Protein AF-A0A0F8Y1R6-F1 (afdb_monomer)

pLDDT: mean 78.96, std 17.6, range [28.81, 97.44]

Foldseek 3Di:
DDKDWDADPVGDIDTDPPDDDDDDDDDDPCVPVDPPPDDWQQPQKDAAAPVAADPPPRDRGDKIFGNVDRPQGQKIWDLDPPQFPADDDDSTGIHGRDPPPDPPPDPVFPWDDDPDAEEEFADPLLCSLCRNLVHHYDYAPHLPGDLVVLLVHPLAAGQHEYEFFPDPCSSVSSSVQNQVSCCVRYQNYFYYYDDPPQGGNNSVVVVPDHNVNVVVRSVPTDRDDPALEFQALQLLRLLVVCCVPPQDDPNAGQWAQEPNFIWGDDLQATDTDDVVVVLVVSVVSLPQGWYWDQDPVRDTDIGRRDDDPVSSVSNVVSCVVHHYDDDDDFDFQDPDDDPDRVQWAAESQAIFRNVCVVVVHTDGDHRDSRGHHHDYDDHDDDPPDDDPVVD

Mean predicted aligned error: 19.15 Å

Sequence (391 aa):
IIGLIRRFDNGKKCTITGSKRGLTYAINPDYGKENERYVPGRHNWVRCSAGLSCPICGRRKWCMVSAEDIDNPPAVLCGMEEGSVGPCGEGTFLHILTPEGIKTSRCETVLPQTDLPVLIVEGATDVAAAADLGFVAVGRPSAQSGLKILREMPLHGRAIAVIGENDAGIGEIGMESAYQTIGKLTTQIVRIMLPDGIKDLRAWVHSGLTKDLLLAQIDAAPTAPACDVFDDDVAHTVAKSWMEEELLESEFPIIRLYKGQWLRYADGCYQKEAIELLRGRLYQFLDGKQYQKVDTNGVITIAPYKPSRAKVSDIFDALNQWCPITKDPPLWLDDKKHPDPINLISFQNGVLNFNDYMNGKIVLTPSTPAFFNMNVIPYAFDETLESKKWE

Secondary structure (DSSP, 8-state):
----EEE-TTS-EEE-TT----------TTTT-S-----TT---EEE-BTTB--TTT--SSS-EEESS-SSS-SEEEES--TT-SEE-STT-EEEE-STTS---S---SSS---SSPEEEEESHHHHHHHHHTT--EEEESSTTS-HHHHHHSS-TT--EEEEE--STTHHHHHHHHHHHHHTTT-S-EEEEEPPTT--SHHHHHHTT--HHHHHHHHHHSPPPPS--EES-S-HHHHHHHHHHHHSEETTEESEEEETTEEEEEETTEEEE--HHHHHHHHHHHTTT-EEEEE-TTS-EEEEE----HHHHHHHHHHGGGTSEE-SPSSEESSSS----GGGEEEETTEEEEHHHHHTT---EEPP-TTEE-S--BSS---TT---TT--

Radius of gyration: 34.52 Å; Cα contacts (8 Å, |Δi|>4): 603; chains: 1; bounding box: 94×54×105 Å

Nearest PDB structures (foldseek):
  1dde-assembly1_A  TM=7.680E-01  e=1.039E-03  Escherichia coli
  3b39-assembly1_A  TM=7.439E-01  e=5.240E-03  Escherichia coli K-12
  1eqn-assembly2_B  TM=4.218E-01  e=3.983E-04  Escherichia coli
  1dd9-assembly1_A  TM=4.170E-01  e=5.706E-04  Escherichia coli
  3q98-assembly1_A  TM=2.447E-01  e=3.275E-01  Escherichia coli

Structure (mmCIF, N/CA/C/O backbone):
data_AF-A0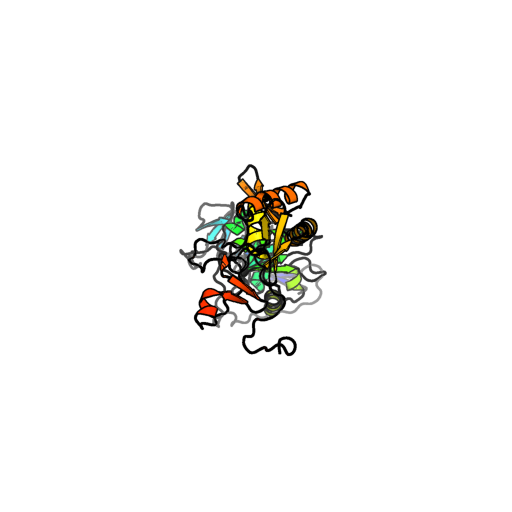A0F8Y1R6-F1
#
_entry.id   AF-A0A0F8Y1R6-F1
#
loop_
_atom_site.group_PDB
_atom_site.id
_atom_site.type_symbol
_atom_site.label_atom_id
_atom_site.label_alt_id
_atom_site.label_comp_id
_atom_site.label_asym_id
_atom_site.label_entity_id
_atom_site.label_seq_id
_atom_site.pdbx_PDB_ins_code
_atom_site.Cartn_x
_atom_site.Cartn_y
_atom_site.Cartn_z
_atom_site.occupancy
_atom_site.B_iso_or_equiv
_atom_site.auth_seq_id
_atom_site.auth_comp_id
_atom_site.auth_asym_id
_atom_site.auth_atom_id
_atom_site.pdbx_PDB_model_num
ATOM 1 N N . ILE A 1 1 ? -43.116 -18.481 26.758 1.00 36.16 1 ILE A N 1
ATOM 2 C CA . ILE A 1 1 ? -43.456 -18.453 28.203 1.00 36.16 1 ILE A CA 1
ATOM 3 C C . ILE A 1 1 ? -44.555 -17.413 28.405 1.00 36.16 1 ILE A C 1
ATOM 5 O O . ILE A 1 1 ? -44.312 -16.247 28.134 1.00 36.16 1 ILE A O 1
ATOM 9 N N . ILE A 1 2 ? -45.762 -17.819 28.812 1.00 28.81 2 ILE A N 1
ATOM 10 C CA . ILE A 1 2 ? -46.856 -16.914 29.209 1.00 28.81 2 ILE A CA 1
ATOM 11 C C . ILE A 1 2 ? -47.417 -17.444 30.542 1.00 28.81 2 ILE A C 1
ATOM 13 O O . ILE A 1 2 ? -47.854 -18.588 30.588 1.00 28.81 2 ILE A O 1
ATOM 17 N N . GLY A 1 3 ? -47.403 -16.618 31.603 1.00 37.97 3 GLY A N 1
ATOM 18 C CA . GLY A 1 3 ? -48.144 -16.833 32.863 1.00 37.97 3 GLY A CA 1
ATOM 19 C C . GLY A 1 3 ? -47.375 -17.469 34.036 1.00 37.97 3 GLY A C 1
ATOM 20 O O . GLY A 1 3 ? -47.500 -18.661 34.285 1.00 37.97 3 GLY A O 1
ATOM 21 N N . LEU A 1 4 ? -46.646 -16.659 34.817 1.00 39.50 4 LEU A N 1
ATOM 22 C CA . LEU A 1 4 ? -45.977 -17.067 36.066 1.00 39.50 4 LEU A CA 1
ATOM 23 C C . LEU A 1 4 ? -46.936 -16.948 37.269 1.00 39.50 4 LEU A C 1
ATOM 25 O O . LEU A 1 4 ? -47.511 -15.882 37.499 1.00 39.50 4 LEU A O 1
ATOM 29 N N . ILE A 1 5 ? -47.088 -18.017 38.059 1.00 46.16 5 ILE A N 1
ATOM 30 C CA . ILE A 1 5 ? -47.718 -17.973 39.390 1.00 46.16 5 ILE A CA 1
ATOM 31 C C . ILE A 1 5 ? -46.603 -18.075 40.426 1.00 46.16 5 ILE A C 1
ATOM 33 O O . ILE A 1 5 ? -45.910 -19.088 40.491 1.00 46.16 5 ILE A O 1
ATOM 37 N N . ARG A 1 6 ? -46.445 -17.041 41.254 1.00 47.62 6 ARG A N 1
ATOM 38 C CA . ARG A 1 6 ? -45.481 -17.037 42.362 1.00 47.62 6 ARG A CA 1
ATOM 39 C C . ARG A 1 6 ? -46.186 -17.489 43.635 1.00 47.62 6 ARG A C 1
ATOM 41 O O . ARG A 1 6 ? -47.247 -16.957 43.975 1.00 47.62 6 ARG A O 1
ATOM 48 N N . ARG A 1 7 ? -45.617 -18.469 44.335 1.00 48.47 7 ARG A N 1
ATOM 49 C CA . ARG A 1 7 ? -46.108 -18.932 45.639 1.00 48.47 7 ARG A CA 1
ATOM 50 C C . ARG A 1 7 ? -45.140 -18.465 46.720 1.00 48.47 7 ARG A C 1
ATOM 52 O O . ARG A 1 7 ? -43.938 -18.589 46.537 1.00 48.47 7 ARG A O 1
ATOM 59 N N . PHE A 1 8 ? -45.679 -17.892 47.787 1.00 59.94 8 PHE A N 1
ATOM 60 C CA . PHE A 1 8 ? -44.910 -17.404 48.929 1.00 59.94 8 PHE A CA 1
ATOM 61 C C . PHE A 1 8 ? -44.976 -18.404 50.083 1.00 59.94 8 PHE A C 1
ATOM 63 O O . PHE A 1 8 ? -45.919 -19.194 50.179 1.00 59.94 8 PHE A O 1
ATOM 70 N N . ASP A 1 9 ? -44.008 -18.311 50.986 1.00 45.47 9 ASP A N 1
ATOM 71 C CA . ASP A 1 9 ? -43.786 -19.239 52.105 1.00 45.47 9 ASP A CA 1
ATOM 72 C C . ASP A 1 9 ? -44.943 -19.238 53.120 1.00 45.47 9 ASP A C 1
ATOM 74 O O . ASP A 1 9 ? -45.166 -20.201 53.845 1.00 45.47 9 ASP A O 1
ATOM 78 N N . ASN A 1 10 ? -45.761 -18.182 53.109 1.00 56.53 10 ASN A N 1
ATOM 79 C CA . ASN A 1 10 ? -47.004 -18.065 53.878 1.00 56.53 10 ASN A CA 1
ATOM 80 C C . ASN A 1 10 ? -48.229 -18.712 53.195 1.00 56.53 10 ASN A C 1
ATOM 82 O O . ASN A 1 10 ? -49.366 -18.506 53.619 1.00 56.53 10 ASN A O 1
ATOM 86 N N . GLY A 1 11 ? -48.028 -19.430 52.089 1.00 45.91 11 GLY A N 1
ATOM 87 C CA . GLY A 1 11 ? -49.075 -20.111 51.330 1.00 45.91 11 GLY A CA 1
ATOM 88 C C . GLY A 1 11 ? -49.842 -19.234 50.333 1.00 45.91 11 GLY A C 1
ATOM 89 O O . GLY A 1 11 ? -50.603 -19.784 49.524 1.00 45.91 11 GLY A O 1
ATOM 90 N N . LYS A 1 12 ? -49.639 -17.905 50.315 1.00 43.47 12 LYS A N 1
ATOM 91 C CA . LYS A 1 12 ? -50.284 -17.017 49.333 1.00 43.47 12 LYS A CA 1
ATOM 92 C C . LYS A 1 12 ? -49.756 -17.274 47.922 1.00 43.47 12 LYS A C 1
ATOM 94 O O . LYS A 1 12 ? -48.570 -17.512 47.701 1.00 43.47 12 LYS A O 1
ATOM 99 N N . LYS A 1 13 ? -50.661 -17.186 46.947 1.00 51.97 13 LYS A N 1
ATOM 100 C CA . LYS A 1 13 ? -50.364 -17.268 45.512 1.00 51.97 13 LYS A CA 1
ATOM 101 C C . LYS A 1 13 ? -50.599 -15.900 44.884 1.00 51.97 13 LYS A C 1
ATOM 103 O O . LYS A 1 13 ? -51.631 -15.288 45.145 1.00 51.97 13 LYS A O 1
ATOM 108 N N . CYS A 1 14 ? -49.677 -15.449 44.044 1.00 45.75 14 CYS A N 1
ATOM 109 C CA . CYS A 1 14 ? -49.865 -14.275 43.205 1.00 45.75 14 CYS A CA 1
ATOM 110 C C . CYS A 1 14 ? -49.832 -14.695 41.737 1.00 45.75 14 CYS A C 1
ATOM 112 O O . CYS A 1 14 ? -48.951 -15.446 41.314 1.00 45.75 14 CYS A O 1
ATOM 114 N N . THR A 1 15 ? -50.820 -14.223 40.984 1.00 52.75 15 THR A N 1
ATOM 115 C CA . THR A 1 15 ? -50.980 -14.485 39.553 1.00 52.75 15 THR A CA 1
ATOM 116 C C . THR A 1 15 ? -50.916 -13.144 38.842 1.00 52.75 15 THR A C 1
ATOM 118 O O . THR A 1 15 ? -51.523 -12.185 39.314 1.00 52.75 15 THR A O 1
ATOM 121 N N . ILE A 1 16 ? -50.208 -13.062 37.716 1.00 49.34 16 ILE A N 1
ATOM 122 C CA . ILE A 1 16 ? -50.239 -11.857 36.878 1.00 49.34 16 ILE A CA 1
ATOM 123 C C . ILE A 1 16 ? -51.684 -11.625 36.406 1.00 49.34 16 ILE A C 1
ATOM 125 O O . ILE A 1 16 ? -52.335 -12.547 35.902 1.00 49.34 16 ILE A O 1
ATOM 129 N N . THR A 1 17 ? -52.190 -10.405 36.593 1.00 38.56 17 THR A N 1
ATOM 130 C CA . THR A 1 17 ? -53.557 -9.999 36.239 1.00 38.56 17 THR A CA 1
ATOM 131 C C . THR A 1 17 ? -53.858 -10.329 34.769 1.00 38.56 17 THR A C 1
ATOM 133 O O . THR A 1 17 ? -53.202 -9.799 33.878 1.00 38.56 17 THR A O 1
ATOM 136 N N . GLY A 1 18 ? -54.834 -11.217 34.516 1.00 47.16 18 GLY A N 1
ATOM 137 C CA . GLY A 1 18 ? -55.287 -11.616 33.167 1.00 47.16 18 GLY A CA 1
ATOM 138 C C . GLY A 1 18 ? -55.039 -13.080 32.750 1.00 47.16 18 GLY A C 1
ATOM 139 O O . GLY A 1 18 ? -55.521 -13.499 31.700 1.00 47.16 18 GLY A O 1
ATOM 140 N N . SER A 1 19 ? -54.337 -13.887 33.550 1.00 48.28 19 SER A N 1
ATOM 141 C CA . SER A 1 19 ? -54.020 -15.295 33.230 1.00 48.28 19 SER A CA 1
ATOM 142 C C . SER A 1 19 ? -55.186 -16.265 33.515 1.00 48.28 19 SER A C 1
ATOM 144 O O . SER A 1 19 ? -55.821 -16.156 34.564 1.00 48.28 19 SER A O 1
ATOM 146 N N . LYS A 1 20 ? -55.479 -17.222 32.608 1.00 42.03 20 LYS A N 1
ATOM 147 C CA . LYS A 1 20 ? -56.679 -18.090 32.697 1.00 42.03 20 LYS A CA 1
ATOM 148 C C . LYS A 1 20 ? -56.497 -19.593 32.983 1.00 42.03 20 LYS A C 1
ATOM 150 O O . LYS A 1 20 ? -57.498 -20.168 33.392 1.00 42.03 20 LYS A O 1
ATOM 155 N N . ARG A 1 21 ? -55.341 -20.267 32.843 1.00 39.12 21 ARG A N 1
ATOM 156 C CA . ARG A 1 21 ? -55.174 -21.712 33.204 1.00 39.12 21 ARG A CA 1
ATOM 157 C C . ARG A 1 21 ? -53.704 -22.061 33.505 1.00 39.12 21 ARG A C 1
ATOM 159 O O . ARG A 1 21 ? -52.829 -21.541 32.827 1.00 39.12 21 ARG A O 1
ATOM 166 N N . GLY A 1 22 ? -53.440 -22.904 34.515 1.00 37.66 22 GLY A N 1
ATOM 167 C CA . GLY A 1 22 ? -52.093 -23.200 35.040 1.00 37.66 22 GLY A CA 1
ATOM 168 C C . GLY A 1 22 ? -51.663 -24.672 34.952 1.00 37.66 22 GLY A C 1
ATOM 169 O O . GLY A 1 22 ? -52.509 -25.558 34.863 1.00 37.66 22 GLY A O 1
ATOM 170 N N . LEU A 1 23 ? -50.347 -24.909 35.026 1.00 34.03 23 LEU A N 1
ATOM 171 C CA . LEU A 1 23 ? -49.703 -26.218 35.213 1.00 34.03 23 LEU A CA 1
ATOM 172 C C . LEU A 1 23 ? -48.523 -26.091 36.197 1.00 34.03 23 LEU A C 1
ATOM 174 O O . LEU A 1 23 ? -47.860 -25.056 36.253 1.00 34.03 23 LEU A O 1
ATOM 178 N N . THR A 1 24 ? -48.306 -27.141 36.989 1.00 40.22 24 THR A N 1
ATOM 179 C CA . THR A 1 24 ? -47.314 -27.253 38.077 1.00 40.22 24 THR A CA 1
ATOM 180 C C . THR A 1 24 ? -46.024 -27.899 37.556 1.00 40.22 24 THR A C 1
ATOM 182 O O . THR A 1 24 ? -46.118 -28.867 36.808 1.00 40.22 24 THR A O 1
ATOM 185 N N . TYR A 1 25 ? -44.838 -27.440 37.978 1.00 34.69 25 TYR A N 1
ATOM 186 C CA . TYR A 1 25 ? -43.571 -28.160 37.754 1.00 34.69 25 TYR A CA 1
ATOM 187 C C . TYR A 1 25 ? -43.073 -28.804 39.055 1.00 34.69 25 TYR A C 1
ATOM 189 O O . TYR A 1 25 ? -43.132 -28.180 40.116 1.00 34.69 25 TYR A O 1
ATOM 197 N N . ALA A 1 26 ? -42.598 -30.048 38.960 1.00 35.44 26 ALA A N 1
ATOM 198 C CA . ALA A 1 26 ? -41.914 -30.771 40.026 1.00 35.44 26 ALA A CA 1
ATOM 199 C C . ALA A 1 26 ? -40.399 -30.664 39.809 1.00 35.44 26 ALA A C 1
ATOM 201 O O . ALA A 1 26 ? -39.917 -30.903 38.706 1.00 35.44 26 ALA A O 1
ATOM 202 N N . ILE A 1 27 ? -39.661 -30.295 40.856 1.00 39.28 27 ILE A N 1
ATOM 203 C CA . ILE A 1 27 ? -38.199 -30.174 40.820 1.00 39.28 27 ILE A CA 1
ATOM 204 C C . ILE A 1 27 ? -37.582 -31.551 40.543 1.00 39.28 27 ILE A C 1
ATOM 206 O O . ILE A 1 27 ? -37.920 -32.520 41.219 1.00 39.28 27 ILE A O 1
ATOM 210 N N . ASN A 1 28 ? -36.672 -31.614 39.567 1.00 40.28 28 ASN A N 1
ATOM 211 C CA . ASN A 1 28 ? -35.816 -32.773 39.330 1.00 40.28 28 ASN A CA 1
ATOM 212 C C . ASN A 1 28 ? -34.661 -32.751 40.357 1.00 40.28 28 ASN A C 1
ATOM 214 O O . ASN A 1 28 ? -33.828 -31.844 40.284 1.00 40.28 28 ASN A O 1
ATOM 218 N N . PRO A 1 29 ? -34.601 -33.698 41.311 1.00 43.62 29 PRO A N 1
ATOM 219 C CA . PRO A 1 29 ? -33.596 -33.712 42.377 1.00 43.62 29 PRO A CA 1
ATOM 220 C C . PRO A 1 29 ? -32.177 -34.070 41.901 1.00 43.62 29 PRO A C 1
ATOM 222 O O . PRO A 1 29 ? -31.249 -34.039 42.708 1.00 43.62 29 PRO A O 1
ATOM 225 N N . ASP A 1 30 ? -31.998 -34.389 40.617 1.00 46.72 30 ASP A N 1
ATOM 226 C CA . ASP A 1 30 ? -30.694 -34.712 40.029 1.00 46.72 30 ASP A CA 1
ATOM 227 C C . ASP A 1 30 ? -30.090 -33.557 39.208 1.00 46.72 30 ASP A C 1
ATOM 229 O O . ASP A 1 30 ? -29.016 -33.701 38.624 1.00 46.72 30 ASP A O 1
ATOM 233 N N . TYR A 1 31 ? -30.725 -32.376 39.211 1.00 41.56 31 TYR A N 1
ATOM 234 C CA . TYR A 1 31 ? -30.123 -31.158 38.665 1.00 41.56 31 TYR A CA 1
ATOM 235 C C . TYR A 1 31 ? -28.903 -30.757 39.516 1.00 41.56 31 TYR A C 1
ATOM 237 O O . TYR A 1 31 ? -29.052 -30.250 40.627 1.00 41.56 31 TYR A O 1
ATOM 245 N N . GLY A 1 32 ? -27.699 -31.037 39.004 1.00 49.31 32 GLY A N 1
ATOM 246 C CA . GLY A 1 32 ? -26.412 -30.757 39.658 1.00 49.31 32 GLY A CA 1
ATOM 247 C C . GLY A 1 32 ? -25.592 -31.983 40.085 1.00 49.31 32 GLY A C 1
ATOM 248 O O . GLY A 1 32 ? -24.557 -31.805 40.722 1.00 49.31 32 GLY A O 1
ATOM 249 N N . LYS A 1 33 ? -26.013 -33.218 39.763 1.00 45.84 33 LYS A N 1
ATOM 250 C CA . LYS A 1 33 ? -25.265 -34.437 40.145 1.00 45.84 33 LYS A CA 1
ATOM 251 C C . LYS A 1 33 ? -24.286 -34.983 39.110 1.00 45.84 33 LYS A C 1
ATOM 253 O O . LYS A 1 33 ? -23.552 -35.915 39.429 1.00 45.84 33 LYS A O 1
ATOM 258 N N . GLU A 1 34 ? -24.201 -34.398 37.924 1.00 41.94 34 GLU A N 1
ATOM 259 C CA . GLU A 1 34 ? -23.184 -34.776 36.944 1.00 41.94 34 GLU A CA 1
ATOM 260 C C . GLU A 1 34 ? -22.371 -33.553 36.525 1.00 41.94 34 GLU A C 1
ATOM 262 O O . GLU A 1 34 ? -22.871 -32.432 36.490 1.00 41.94 34 GLU A O 1
ATOM 267 N N . ASN A 1 35 ? -21.077 -33.789 36.316 1.00 45.06 35 ASN A N 1
ATOM 268 C CA . ASN A 1 35 ? -19.986 -32.823 36.209 1.00 45.06 35 ASN A CA 1
ATOM 269 C C . ASN A 1 35 ? -20.072 -31.882 34.989 1.00 45.06 35 ASN A C 1
ATOM 271 O O . ASN A 1 35 ? -19.135 -31.824 34.194 1.00 45.06 35 ASN A O 1
ATOM 275 N N . GLU A 1 36 ? -21.117 -31.074 34.859 1.00 41.78 36 GLU A N 1
ATOM 276 C CA . GLU A 1 36 ? -21.094 -29.915 33.962 1.00 41.78 36 GLU A CA 1
ATOM 277 C C . GLU A 1 36 ? -20.454 -28.730 34.691 1.00 41.78 36 GLU A C 1
ATOM 279 O O . GLU A 1 36 ? -21.092 -27.797 35.177 1.00 41.78 36 GLU A O 1
ATOM 284 N N . ARG A 1 37 ? -19.124 -28.815 34.802 1.00 42.75 37 ARG A N 1
ATOM 285 C CA . ARG A 1 37 ? -18.258 -27.675 35.101 1.00 42.75 37 ARG A CA 1
ATOM 286 C C . ARG A 1 37 ? -18.488 -26.619 34.021 1.00 42.75 37 ARG A C 1
ATOM 288 O O . ARG A 1 37 ? -18.353 -26.945 32.851 1.00 42.75 37 ARG A O 1
ATOM 295 N N . TYR A 1 38 ? -18.802 -25.395 34.446 1.00 39.62 38 TYR A N 1
ATOM 296 C CA . TYR A 1 38 ? -18.608 -24.128 33.729 1.00 39.62 38 TYR A CA 1
ATOM 297 C C . TYR A 1 38 ? -18.603 -24.210 32.188 1.00 39.62 38 TYR A C 1
ATOM 299 O O . TYR A 1 38 ? -17.609 -24.604 31.581 1.00 39.62 38 TYR A O 1
ATOM 307 N N . VAL A 1 39 ? -19.683 -23.745 31.553 1.00 38.22 39 VAL A N 1
ATOM 308 C CA . VAL A 1 39 ? -19.735 -23.513 30.101 1.00 38.22 39 VAL A CA 1
ATOM 309 C C . VAL A 1 39 ? -19.326 -22.056 29.829 1.00 38.22 39 VAL A C 1
ATOM 311 O O . VAL A 1 39 ? -20.072 -21.151 30.216 1.00 38.22 39 VAL A O 1
ATOM 314 N N . PRO A 1 40 ? -18.175 -21.786 29.183 1.00 33.84 40 PRO A N 1
ATOM 315 C CA . PRO A 1 40 ? -17.831 -20.438 28.736 1.00 33.84 40 PRO A CA 1
ATOM 316 C C . PRO A 1 40 ? -18.901 -19.924 27.760 1.00 33.84 40 PRO A C 1
ATOM 318 O O . PRO A 1 40 ? -19.273 -20.646 26.839 1.00 33.84 40 PRO A O 1
ATOM 321 N N . GLY A 1 41 ? -19.396 -18.697 27.949 1.00 40.28 41 GLY A N 1
ATOM 322 C CA . GLY A 1 41 ? -20.277 -18.027 26.977 1.00 40.28 41 GLY A CA 1
ATOM 323 C C . GLY A 1 41 ? -21.603 -17.494 27.519 1.00 40.28 41 GLY A C 1
ATOM 324 O O . GLY A 1 41 ? -22.118 -16.525 26.976 1.00 40.28 41 GLY A O 1
ATOM 325 N N . ARG A 1 42 ? -22.126 -18.003 28.643 1.00 43.16 42 ARG A N 1
ATOM 326 C CA . ARG A 1 42 ? -23.280 -17.361 29.300 1.00 43.16 42 ARG A CA 1
ATOM 327 C C . ARG A 1 42 ? -22.804 -16.176 30.134 1.00 43.16 42 ARG A C 1
ATOM 329 O O . ARG A 1 42 ? -22.098 -16.335 31.127 1.00 43.16 42 ARG A O 1
ATOM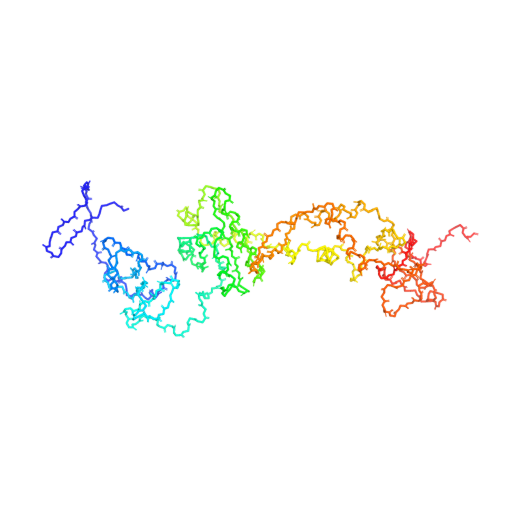 336 N N . HIS A 1 43 ? -23.164 -14.970 29.720 1.00 49.84 43 HIS A N 1
ATOM 337 C CA . HIS A 1 43 ? -22.860 -13.736 30.437 1.00 49.84 43 HIS A CA 1
ATOM 338 C C . HIS A 1 43 ? -23.680 -13.675 31.733 1.00 49.84 43 HIS A C 1
ATOM 340 O O . HIS A 1 43 ? -24.797 -13.164 31.782 1.00 49.84 43 HIS A O 1
ATOM 346 N N . ASN A 1 44 ? -23.101 -14.215 32.803 1.00 68.44 44 ASN A N 1
ATOM 347 C CA . ASN A 1 44 ? -23.713 -14.310 34.123 1.00 68.44 44 ASN A CA 1
ATOM 348 C C . ASN A 1 44 ? -23.690 -12.962 34.869 1.00 68.44 44 ASN A C 1
ATOM 350 O O . ASN A 1 44 ? -23.275 -12.925 36.017 1.00 68.44 44 ASN A O 1
ATOM 354 N N . TRP A 1 45 ? -24.110 -11.845 34.267 1.00 72.00 45 TRP A N 1
ATOM 355 C CA . TRP A 1 45 ? -24.195 -10.547 34.957 1.00 72.00 45 TRP A CA 1
ATOM 356 C C . TRP A 1 45 ? -25.561 -9.888 34.756 1.00 72.00 45 TRP A C 1
ATOM 358 O O . TRP A 1 45 ? -26.023 -9.701 33.634 1.00 72.00 45 TRP A O 1
ATOM 368 N N . VAL A 1 46 ? -26.201 -9.485 35.853 1.00 77.62 46 VAL A N 1
ATOM 369 C CA . VAL A 1 46 ? -27.499 -8.804 35.871 1.00 77.62 46 VAL A CA 1
ATOM 370 C C . VAL A 1 46 ? -27.322 -7.380 36.365 1.00 77.62 46 VAL A C 1
ATOM 372 O O . VAL A 1 46 ? -26.755 -7.123 37.428 1.00 77.62 46 VAL A O 1
ATOM 375 N N . ARG A 1 47 ? -27.847 -6.418 35.607 1.00 80.12 47 ARG A N 1
ATOM 376 C CA . ARG A 1 47 ? -27.839 -5.014 36.016 1.00 80.12 47 ARG A CA 1
ATOM 377 C C . ARG A 1 47 ? -28.789 -4.785 37.193 1.00 80.12 47 ARG A C 1
ATOM 379 O O . ARG A 1 47 ? -29.947 -5.199 37.168 1.00 80.12 47 ARG A O 1
ATOM 386 N N . CYS A 1 48 ? -28.319 -4.033 38.183 1.00 80.25 48 CYS A N 1
ATOM 387 C CA . CYS A 1 48 ? -29.149 -3.555 39.283 1.00 80.25 48 CYS A CA 1
ATOM 388 C C . CYS A 1 48 ? -30.325 -2.717 38.753 1.00 80.25 48 CYS A C 1
ATOM 390 O O . CYS A 1 48 ? -30.176 -1.901 37.837 1.00 80.25 48 CYS A O 1
ATOM 392 N N . SER A 1 49 ? -31.497 -2.905 39.349 1.00 79.12 49 SER A N 1
ATOM 393 C CA . SER A 1 49 ? -32.758 -2.288 38.934 1.00 79.12 49 SER A CA 1
ATOM 394 C C . SER A 1 49 ? -33.594 -1.874 40.148 1.00 79.12 49 SER A C 1
ATOM 396 O O . SER A 1 49 ? -33.189 -2.045 41.297 1.00 79.12 49 SER A O 1
ATOM 398 N N . ALA A 1 50 ? -34.801 -1.346 39.922 1.00 75.06 50 ALA A N 1
ATOM 399 C CA . ALA A 1 50 ? -35.709 -0.982 41.011 1.00 75.06 50 ALA A CA 1
ATOM 400 C C . ALA A 1 50 ? -36.040 -2.162 41.951 1.00 75.06 50 ALA A C 1
ATOM 402 O O . ALA A 1 50 ? -36.297 -1.924 43.130 1.00 75.06 50 ALA A O 1
ATOM 403 N N . GLY A 1 51 ? -36.005 -3.400 41.442 1.00 74.81 51 GLY A N 1
ATOM 404 C CA . GLY A 1 51 ? -36.221 -4.628 42.214 1.00 74.81 51 GLY A CA 1
ATOM 405 C C . GLY A 1 51 ? -34.944 -5.366 42.630 1.00 74.81 51 GLY A C 1
ATOM 406 O O . GLY A 1 51 ? -35.058 -6.402 43.270 1.00 74.81 51 GLY A O 1
ATOM 407 N N . LEU A 1 52 ? -33.757 -4.861 42.271 1.00 77.62 52 LEU A N 1
ATOM 408 C CA . LEU A 1 52 ? -32.464 -5.497 42.540 1.00 77.62 52 LEU A CA 1
ATOM 409 C C . LEU A 1 52 ? -31.414 -4.433 42.887 1.00 77.62 52 LEU A C 1
ATOM 411 O O . LEU A 1 52 ? -30.905 -3.743 42.002 1.00 77.62 52 LEU A O 1
ATOM 415 N N . SER A 1 53 ? -31.112 -4.271 44.175 1.00 88.38 53 SER A N 1
ATOM 416 C CA . SER A 1 53 ? -30.095 -3.330 44.661 1.00 88.38 53 SER A CA 1
ATOM 417 C C . SER A 1 53 ? -28.712 -3.967 44.730 1.00 88.38 53 SER A C 1
ATOM 419 O O . SER A 1 53 ? -28.582 -5.125 45.108 1.00 88.38 53 SER A O 1
ATOM 421 N N . CYS A 1 54 ? -27.678 -3.175 44.453 1.00 87.50 54 CYS A N 1
ATOM 422 C CA . CYS A 1 54 ? -26.293 -3.585 44.656 1.00 87.50 54 CYS A CA 1
ATOM 423 C C . CYS A 1 54 ? -26.032 -3.878 46.147 1.00 87.50 54 CYS A C 1
ATOM 425 O O . CYS A 1 54 ? -26.290 -2.993 46.966 1.00 87.50 54 CYS A O 1
ATOM 427 N N . PRO A 1 55 ? -25.486 -5.048 46.517 1.00 85.12 55 PRO A N 1
ATOM 428 C CA . PRO A 1 55 ? -25.215 -5.383 47.917 1.00 85.12 55 PRO A CA 1
ATOM 429 C C . PRO A 1 55 ? -24.008 -4.620 48.492 1.00 85.12 55 PRO A C 1
ATOM 431 O O . PRO A 1 55 ? -23.888 -4.514 49.704 1.00 85.12 55 PRO A O 1
ATOM 434 N N . ILE A 1 56 ? -23.148 -4.041 47.640 1.00 88.94 56 ILE A N 1
ATOM 435 C CA . ILE A 1 56 ? -21.996 -3.230 48.069 1.00 88.94 56 ILE A CA 1
ATOM 436 C C . ILE A 1 56 ? -22.411 -1.792 48.400 1.00 88.94 56 ILE A C 1
ATOM 438 O O . ILE A 1 56 ? -22.170 -1.304 49.496 1.00 88.94 56 ILE A O 1
ATOM 442 N N . CYS A 1 57 ? -23.035 -1.085 47.451 1.00 89.62 57 CYS A N 1
ATOM 443 C CA . CYS A 1 57 ? -23.313 0.352 47.594 1.00 89.62 57 CYS A CA 1
ATOM 444 C C . CYS A 1 57 ? -24.800 0.702 47.755 1.00 89.62 57 CYS A C 1
ATOM 446 O O . CYS A 1 57 ? -25.150 1.882 47.809 1.00 89.62 57 CYS A O 1
ATOM 448 N N . GLY A 1 58 ? -25.701 -0.286 47.734 1.00 86.44 58 GLY A N 1
ATOM 449 C CA . GLY A 1 58 ? -27.152 -0.095 47.852 1.00 86.44 58 GLY A CA 1
ATOM 450 C C . GLY A 1 58 ? -27.829 0.566 46.643 1.00 86.44 58 GLY A C 1
ATOM 451 O O . GLY A 1 58 ? -29.057 0.694 46.608 1.00 86.44 58 GLY A O 1
ATOM 452 N N . ARG A 1 59 ? -27.069 0.994 45.624 1.00 86.50 59 ARG A N 1
ATOM 453 C CA . ARG A 1 59 ? -27.621 1.672 44.443 1.00 86.50 59 ARG A CA 1
ATOM 454 C C . ARG A 1 59 ? -28.451 0.705 43.597 1.00 86.50 59 ARG A C 1
ATOM 456 O O . ARG A 1 59 ? -28.122 -0.465 43.431 1.00 86.50 59 ARG A O 1
ATOM 463 N N . ARG A 1 60 ? -29.533 1.231 43.021 1.00 83.00 60 ARG A N 1
ATOM 464 C CA . ARG A 1 60 ? -30.522 0.487 42.211 1.00 83.00 60 ARG A CA 1
ATOM 465 C C . ARG A 1 60 ? -30.361 0.694 40.704 1.00 83.00 60 ARG A C 1
ATOM 467 O O . ARG A 1 60 ? -31.284 0.449 39.933 1.00 83.00 60 ARG A O 1
ATOM 474 N N . LYS A 1 61 ? -29.226 1.256 40.295 1.00 74.19 61 LYS A N 1
ATOM 475 C CA . LYS A 1 61 ? -28.884 1.580 38.908 1.00 74.19 61 LYS A CA 1
ATOM 476 C C . LYS A 1 61 ? -27.375 1.443 38.732 1.00 74.19 61 LYS A C 1
ATOM 478 O O . LYS A 1 61 ? -26.635 1.582 39.704 1.00 74.19 61 LYS A O 1
ATOM 483 N N . TRP A 1 62 ? -26.953 1.246 37.484 1.00 81.44 62 TRP A N 1
ATOM 484 C CA . TRP A 1 62 ? -25.559 1.261 37.024 1.00 81.44 62 TRP A CA 1
ATOM 485 C C . TRP A 1 62 ? -24.701 0.042 37.428 1.00 81.44 62 TRP A C 1
ATOM 487 O O . TRP A 1 62 ? -24.055 -0.514 36.548 1.00 81.44 62 TRP A O 1
ATOM 497 N N . CYS A 1 63 ? -24.758 -0.438 38.676 1.00 89.12 63 CYS A N 1
ATOM 498 C CA . CYS A 1 63 ? -24.025 -1.637 39.124 1.00 89.12 63 CYS A CA 1
ATOM 499 C C . CYS A 1 63 ? -24.524 -2.938 38.470 1.00 89.12 63 CYS A C 1
ATOM 501 O O . CYS A 1 63 ? -25.668 -3.013 38.008 1.00 89.12 63 CYS A O 1
ATOM 503 N N . MET A 1 64 ? -23.689 -3.980 38.492 1.00 87.12 64 MET A N 1
ATOM 504 C CA . MET A 1 64 ? -24.027 -5.323 38.002 1.00 87.12 64 MET A CA 1
ATOM 505 C C . MET A 1 64 ? -23.669 -6.380 39.049 1.00 87.12 64 MET A C 1
ATOM 507 O O . MET A 1 64 ? -22.656 -6.252 39.730 1.00 87.12 64 MET A O 1
ATOM 511 N N . VAL A 1 65 ? -24.500 -7.407 39.184 1.00 83.50 65 VAL A N 1
ATOM 512 C CA . VAL A 1 65 ? -24.293 -8.545 40.092 1.00 83.50 65 VAL A CA 1
ATOM 513 C C . VAL A 1 65 ? -24.205 -9.831 39.286 1.00 83.50 65 VAL A C 1
ATOM 515 O O . VAL A 1 65 ? -24.795 -9.901 38.207 1.00 83.50 65 VAL A O 1
ATOM 518 N N . SER A 1 66 ? -23.481 -10.833 39.776 1.00 77.25 66 SER A N 1
ATOM 519 C CA . SER A 1 66 ? -23.453 -12.134 39.107 1.00 77.25 66 SER A CA 1
ATOM 520 C C . SER A 1 66 ? -24.864 -12.746 39.043 1.00 77.25 66 SER A C 1
ATOM 522 O O . SER A 1 66 ? -25.623 -12.689 40.007 1.00 77.25 66 SER A O 1
ATOM 524 N N . ALA A 1 67 ? -25.229 -13.296 37.886 1.00 68.31 67 ALA A N 1
ATOM 525 C CA . ALA A 1 67 ? -26.526 -13.907 37.597 1.00 68.31 67 ALA A CA 1
ATOM 526 C C . ALA A 1 67 ? -26.653 -15.333 38.148 1.00 68.31 67 ALA A C 1
ATOM 528 O O . ALA A 1 67 ? -27.743 -15.897 38.105 1.00 68.31 67 ALA A O 1
ATOM 529 N N . GLU A 1 68 ? -25.545 -15.914 38.617 1.00 62.84 68 GLU A N 1
ATOM 530 C CA . GLU A 1 68 ? -25.495 -17.273 39.170 1.00 62.84 68 GLU A CA 1
ATOM 531 C C . GLU A 1 68 ? -26.365 -17.400 40.423 1.00 62.84 68 GLU A C 1
ATOM 533 O O . GLU A 1 68 ? -27.079 -18.387 40.579 1.00 62.84 68 GLU A O 1
ATOM 538 N N . ASP A 1 69 ? -26.356 -16.366 41.266 1.00 64.75 69 ASP A N 1
ATOM 539 C CA . ASP A 1 69 ? -27.221 -16.230 42.432 1.00 64.75 69 ASP A CA 1
ATOM 540 C C . ASP A 1 69 ? -27.521 -14.741 42.651 1.00 64.75 69 ASP A C 1
ATOM 542 O O . ASP A 1 69 ? -26.691 -13.983 43.134 1.00 64.75 69 ASP A O 1
ATOM 546 N N . ILE A 1 70 ? -28.700 -14.278 42.244 1.00 64.06 70 ILE A N 1
ATOM 547 C CA . ILE A 1 70 ? -29.051 -12.851 42.325 1.00 64.06 70 ILE A CA 1
ATOM 548 C C . ILE A 1 70 ? -29.307 -12.413 43.776 1.00 64.06 70 ILE A C 1
ATOM 550 O O . ILE A 1 70 ? -29.114 -11.239 44.103 1.00 64.06 70 ILE A O 1
ATOM 554 N N . ASP A 1 71 ? -29.740 -13.340 44.633 1.00 64.00 71 ASP A N 1
ATOM 555 C CA . ASP A 1 71 ? -30.041 -13.062 46.035 1.00 64.00 71 ASP A CA 1
ATOM 556 C C . ASP A 1 71 ? -28.754 -13.042 46.880 1.00 64.00 71 ASP A C 1
ATOM 558 O O . ASP A 1 71 ? -28.668 -12.282 47.848 1.00 64.00 71 ASP A O 1
ATOM 562 N N . ASN A 1 72 ? -27.730 -13.808 46.481 1.00 67.06 72 ASN A N 1
ATOM 563 C CA . ASN A 1 72 ? -26.403 -13.807 47.095 1.00 67.06 72 ASN A CA 1
ATOM 564 C C . ASN A 1 72 ? -25.268 -13.869 46.046 1.00 67.06 72 ASN A C 1
ATOM 566 O O . ASN A 1 72 ? -24.597 -14.894 45.901 1.00 67.06 72 ASN A O 1
ATOM 570 N N . PRO A 1 73 ? -25.027 -12.775 45.301 1.00 75.50 73 PRO A N 1
ATOM 571 C CA . PRO A 1 73 ? -24.164 -12.818 44.129 1.00 75.50 73 PRO A CA 1
ATOM 572 C C . PRO A 1 73 ? -22.706 -13.078 44.495 1.00 75.50 73 PRO A C 1
ATOM 574 O O . PRO A 1 73 ? -22.136 -12.325 45.284 1.00 75.50 73 PRO A O 1
ATOM 577 N N . PRO A 1 74 ? -22.038 -14.068 43.875 1.00 72.25 74 PRO A N 1
ATOM 578 C CA . PRO A 1 74 ? -20.643 -14.373 44.182 1.00 72.25 74 PRO A CA 1
ATOM 579 C C . PRO A 1 74 ? -19.682 -13.239 43.814 1.00 72.25 74 PRO A C 1
ATOM 581 O O . PRO A 1 74 ? -18.580 -13.174 44.362 1.00 72.25 74 PRO A O 1
ATOM 584 N N . ALA A 1 75 ? -20.089 -12.338 42.916 1.00 83.88 75 ALA A N 1
ATOM 585 C CA . ALA A 1 75 ? -19.320 -11.167 42.531 1.00 83.88 75 ALA A CA 1
ATOM 586 C C . ALA A 1 75 ? -20.214 -9.983 42.123 1.00 83.88 75 ALA A C 1
ATOM 588 O O . ALA A 1 75 ? -21.360 -10.156 41.695 1.00 83.88 75 ALA A O 1
ATOM 589 N N . VAL A 1 76 ? -19.675 -8.768 42.250 1.00 87.62 76 VAL A N 1
ATOM 590 C CA . VAL A 1 76 ? -20.366 -7.498 41.984 1.00 87.62 76 VAL A CA 1
ATOM 591 C C . VAL A 1 76 ? -19.427 -6.517 41.284 1.00 87.62 76 VAL A C 1
ATOM 593 O O . VAL A 1 76 ? -18.309 -6.292 41.735 1.00 87.62 76 VAL A O 1
ATOM 596 N N . LEU A 1 77 ? -19.902 -5.876 40.218 1.00 87.50 77 LEU A N 1
ATOM 597 C CA . LEU A 1 77 ? -19.252 -4.726 39.588 1.00 87.50 77 LEU A CA 1
ATOM 598 C C . LEU A 1 77 ? -19.880 -3.441 40.145 1.00 87.50 77 LEU A C 1
ATOM 600 O O . LEU A 1 77 ? -21.061 -3.145 39.916 1.00 87.50 77 LEU A O 1
ATOM 604 N N . CYS A 1 78 ? -19.095 -2.696 40.923 1.00 89.81 78 CYS A N 1
ATOM 605 C CA . CYS A 1 78 ? -19.538 -1.547 41.709 1.00 89.81 78 CYS A CA 1
ATOM 606 C C . CYS A 1 78 ? -18.644 -0.326 41.466 1.00 89.81 78 CYS A C 1
ATOM 608 O O . CYS A 1 78 ? -17.475 -0.461 41.147 1.00 89.81 78 CYS A O 1
ATOM 610 N N . GLY A 1 79 ? -19.173 0.884 41.657 1.00 88.00 79 GLY A N 1
ATOM 611 C CA . GLY A 1 79 ? -18.389 2.124 41.534 1.00 88.00 79 GLY A CA 1
ATOM 612 C C . GLY A 1 79 ? -17.621 2.483 42.808 1.00 88.00 79 GLY A C 1
ATOM 613 O O . GLY A 1 79 ? -17.029 3.551 42.888 1.00 88.00 79 GLY A O 1
ATOM 614 N N . MET A 1 80 ? -17.704 1.632 43.833 1.00 89.12 80 MET A N 1
ATOM 615 C CA . MET A 1 80 ? -16.992 1.786 45.095 1.00 89.12 80 MET A CA 1
ATOM 616 C C . MET A 1 80 ? -15.670 1.027 45.008 1.00 89.12 80 MET A C 1
ATOM 618 O O . MET A 1 80 ? -15.674 -0.172 44.734 1.00 89.12 80 MET A O 1
ATOM 622 N N . GLU A 1 81 ? -14.567 1.729 45.240 1.00 88.50 81 GLU A N 1
ATOM 623 C CA . GLU A 1 81 ? -13.217 1.158 45.211 1.00 88.50 81 GLU A CA 1
ATOM 624 C C . GLU A 1 81 ? -12.884 0.379 46.489 1.00 88.50 81 GLU A C 1
ATOM 626 O O . GLU A 1 81 ? -12.262 -0.683 46.438 1.00 88.50 81 GLU A O 1
ATOM 631 N N . GLU A 1 82 ? -13.330 0.888 47.637 1.00 87.56 82 GLU A N 1
ATOM 632 C CA . GLU A 1 82 ? -13.058 0.301 48.946 1.00 87.56 82 GLU A CA 1
ATOM 633 C C . GLU A 1 82 ? -13.597 -1.134 49.041 1.00 87.56 82 GLU A C 1
ATOM 635 O O . GLU A 1 82 ? -14.774 -1.378 48.786 1.00 87.56 82 GLU A O 1
ATOM 640 N N . GLY A 1 83 ? -12.728 -2.087 49.394 1.00 80.88 83 GLY A N 1
ATOM 641 C CA . GLY A 1 83 ? -13.069 -3.512 49.495 1.00 80.88 83 GLY A CA 1
ATOM 642 C C . GLY A 1 83 ? -13.065 -4.282 48.168 1.00 80.88 83 GLY A C 1
ATOM 643 O O . GLY A 1 83 ? -13.314 -5.487 48.170 1.00 80.88 83 GLY A O 1
ATOM 644 N N . SER A 1 84 ? -12.757 -3.621 47.047 1.00 85.62 84 SER A N 1
ATOM 645 C CA . SER A 1 84 ? -12.664 -4.276 45.742 1.00 85.62 84 SER A CA 1
ATOM 646 C C . SER A 1 84 ? -11.400 -5.130 45.596 1.00 85.62 84 SER A C 1
ATOM 648 O O . SER A 1 84 ? -10.390 -4.918 46.266 1.00 85.62 84 SER A O 1
ATOM 650 N N . VAL A 1 85 ? -11.444 -6.100 44.682 1.00 78.56 85 VAL A N 1
ATOM 651 C CA . VAL A 1 85 ? -10.266 -6.878 44.267 1.00 78.56 85 VAL A CA 1
ATOM 652 C C . VAL A 1 85 ? -9.444 -6.170 43.185 1.00 78.56 85 VAL A C 1
ATOM 654 O O . VAL A 1 85 ? -8.338 -6.607 42.881 1.00 78.56 85 VAL A O 1
ATOM 657 N N . GLY A 1 86 ? -9.973 -5.092 42.603 1.00 77.12 86 GLY A N 1
ATOM 658 C CA . GLY A 1 86 ? -9.292 -4.281 41.600 1.00 77.12 86 GLY A CA 1
ATOM 659 C C . GLY A 1 86 ? -10.245 -3.584 40.622 1.00 77.12 86 GLY A C 1
ATOM 660 O O . GLY A 1 86 ? -11.449 -3.874 40.595 1.00 77.12 86 GLY A O 1
ATOM 661 N N . PRO A 1 87 ? -9.715 -2.657 39.806 1.00 78.81 87 PRO A N 1
ATOM 662 C CA . PRO A 1 87 ? -10.489 -1.961 38.788 1.00 78.81 87 PRO A CA 1
ATOM 663 C C . PRO A 1 87 ? -10.881 -2.901 37.638 1.00 78.81 87 PRO A C 1
ATOM 665 O O . PRO A 1 87 ? -10.125 -3.782 37.233 1.00 78.81 87 PRO A O 1
ATOM 668 N N . CYS A 1 88 ? -12.071 -2.683 37.087 1.00 71.62 88 CYS A N 1
ATOM 669 C CA . CYS A 1 88 ? -12.640 -3.402 35.949 1.00 71.62 88 CYS A CA 1
ATOM 670 C C . CYS A 1 88 ? -13.251 -2.384 34.970 1.00 71.62 88 CYS A C 1
ATOM 672 O O . CYS A 1 88 ? -14.464 -2.318 34.775 1.00 71.62 88 CYS A O 1
ATOM 674 N N . GLY A 1 89 ? -12.389 -1.536 34.406 1.00 69.44 89 GLY A N 1
ATOM 675 C CA . GLY A 1 89 ? -12.770 -0.401 33.563 1.00 69.44 89 GLY A CA 1
ATOM 676 C C . GLY A 1 89 ? -12.759 0.937 34.307 1.00 69.44 89 GLY A C 1
ATOM 677 O O . GLY A 1 89 ? -12.372 1.028 35.471 1.00 69.44 89 GLY A O 1
ATOM 678 N N . GLU A 1 90 ? -13.169 1.999 33.616 1.00 71.75 90 GLU A N 1
ATOM 679 C CA . GLU A 1 90 ? -13.126 3.360 34.153 1.00 71.75 90 GLU A CA 1
ATOM 680 C C . GLU A 1 90 ? -14.243 3.574 35.188 1.00 71.75 90 GLU A C 1
ATOM 682 O O . GLU A 1 90 ? -15.434 3.438 34.898 1.00 71.75 90 GLU A O 1
ATOM 687 N N . GLY A 1 91 ? -13.850 3.851 36.435 1.00 77.38 91 GLY A N 1
ATOM 688 C CA . GLY A 1 91 ? -14.775 4.095 37.545 1.00 77.38 91 GLY A CA 1
ATOM 689 C C . GLY A 1 91 ? -15.571 2.871 38.015 1.00 77.38 91 GLY A C 1
ATOM 690 O O . GLY A 1 91 ? -16.527 3.040 38.770 1.00 77.38 91 GLY A O 1
ATOM 691 N N . THR A 1 92 ? -15.204 1.659 37.584 1.00 83.19 92 THR A N 1
ATOM 692 C CA . THR A 1 92 ? -15.855 0.398 37.971 1.00 83.19 92 THR A CA 1
ATOM 693 C C . THR A 1 92 ? -14.841 -0.533 38.620 1.00 83.19 92 THR A C 1
ATOM 695 O O . THR A 1 92 ? -13.737 -0.704 38.116 1.00 83.19 92 THR A O 1
ATOM 698 N N . PHE A 1 93 ? -15.225 -1.170 39.718 1.00 87.75 93 PHE A N 1
ATOM 699 C CA . PHE A 1 93 ? -14.379 -2.033 40.529 1.00 87.75 93 PHE A CA 1
ATOM 700 C C . PHE A 1 93 ? -15.068 -3.378 40.761 1.00 87.75 93 PHE A C 1
ATOM 702 O O . PHE A 1 93 ? -16.280 -3.436 41.003 1.00 87.75 93 PHE A O 1
ATOM 709 N N . LEU A 1 94 ? -14.301 -4.463 40.668 1.00 86.69 94 LEU A N 1
ATOM 710 C CA . LEU A 1 94 ? -14.783 -5.821 40.895 1.00 86.69 94 LEU A CA 1
ATOM 711 C C . LEU A 1 94 ? -14.719 -6.155 42.384 1.00 86.69 94 LEU A C 1
ATOM 713 O O . LEU A 1 94 ? -13.691 -5.978 43.026 1.00 86.69 94 LEU A O 1
ATOM 717 N N . HIS A 1 95 ? -15.805 -6.690 42.922 1.00 86.19 95 HIS A N 1
ATOM 718 C CA . HIS A 1 95 ? -15.904 -7.218 44.278 1.00 86.19 95 HIS A CA 1
ATOM 719 C C . HIS A 1 95 ? -16.212 -8.706 44.186 1.00 86.19 95 HIS A C 1
ATOM 721 O O . HIS A 1 95 ? -17.149 -9.087 43.489 1.00 86.19 95 HIS A O 1
ATOM 727 N N . ILE A 1 96 ? -15.442 -9.542 44.879 1.00 81.81 96 ILE A N 1
ATOM 728 C CA . ILE A 1 96 ? -15.696 -10.984 44.978 1.00 81.81 96 ILE A CA 1
ATOM 729 C C . ILE A 1 96 ? -16.235 -11.244 46.385 1.00 81.81 96 ILE A C 1
ATOM 731 O O . ILE A 1 96 ? -15.527 -11.012 47.363 1.00 81.81 96 ILE A O 1
ATOM 735 N N . LEU A 1 97 ? -17.493 -11.679 46.483 1.00 76.75 97 LEU A N 1
ATOM 736 C CA . LEU A 1 97 ? -18.206 -11.876 47.752 1.00 76.75 97 LEU A CA 1
ATOM 737 C C . LEU A 1 97 ? -18.072 -13.300 48.299 1.00 76.75 97 LEU A C 1
ATOM 739 O O . LEU A 1 97 ? -18.258 -13.511 49.495 1.00 76.75 97 LEU A O 1
ATOM 743 N N . THR A 1 98 ? -17.722 -14.269 47.450 1.00 69.06 98 THR A N 1
ATOM 744 C CA . THR A 1 98 ? -17.502 -15.664 47.861 1.00 69.06 98 THR A CA 1
ATOM 745 C C . THR A 1 98 ? -16.005 -15.993 47.939 1.00 69.06 98 THR A C 1
ATOM 747 O O . THR A 1 98 ? -15.264 -15.695 46.998 1.00 69.06 98 THR A O 1
ATOM 750 N N . PRO A 1 99 ? -15.518 -16.601 49.039 1.00 55.88 99 PRO A N 1
ATOM 751 C CA . PRO A 1 99 ? -14.111 -16.984 49.196 1.00 55.88 99 PRO A CA 1
ATOM 752 C C . PRO A 1 99 ? -13.595 -17.944 48.114 1.00 55.88 99 PRO A C 1
ATOM 754 O O . PRO A 1 99 ? -12.404 -17.923 47.805 1.00 55.88 99 PRO A O 1
ATOM 757 N N . GLU A 1 100 ? -14.481 -18.764 47.543 1.00 52.16 100 GLU A N 1
ATOM 758 C CA . GLU A 1 100 ? -14.190 -19.774 46.519 1.00 52.16 100 GLU A CA 1
ATOM 759 C C . GLU A 1 100 ? -14.131 -19.199 45.093 1.00 52.16 100 GLU A C 1
ATOM 761 O O . GLU A 1 100 ? -13.739 -19.905 44.161 1.00 52.16 100 GLU A O 1
ATOM 766 N N . GLY A 1 101 ? -14.496 -17.925 44.902 1.00 48.81 101 GLY A N 1
ATOM 767 C CA . GLY A 1 101 ? -14.370 -17.244 43.617 1.00 48.81 101 GLY A CA 1
ATOM 768 C C . GLY A 1 101 ? -12.913 -17.245 43.154 1.00 48.81 101 GLY A C 1
ATOM 769 O O . GLY A 1 101 ? -12.022 -16.817 43.890 1.00 48.81 101 GLY A O 1
ATOM 770 N N . ILE A 1 102 ? -12.656 -17.751 41.943 1.00 43.41 102 ILE A N 1
ATOM 771 C CA . ILE A 1 102 ? -11.302 -17.944 41.411 1.00 43.41 102 ILE A CA 1
ATOM 772 C C . ILE A 1 102 ? -10.561 -16.598 41.378 1.00 43.41 102 ILE A C 1
ATOM 774 O O . ILE A 1 102 ? -10.733 -15.784 40.474 1.00 43.41 102 ILE A O 1
ATOM 778 N N . LYS A 1 103 ? -9.685 -16.380 42.362 1.00 43.56 103 LYS A N 1
ATOM 779 C CA . LYS A 1 103 ? -8.692 -15.304 42.363 1.00 43.56 103 LYS A CA 1
ATOM 780 C C . LYS A 1 103 ? -7.536 -15.732 41.471 1.00 43.56 103 LYS A C 1
ATOM 782 O O . LYS A 1 103 ? -6.516 -16.212 41.964 1.00 43.56 103 LYS A O 1
ATOM 787 N N . THR A 1 104 ? -7.664 -15.590 40.155 1.00 39.94 104 THR A N 1
ATOM 788 C CA . THR A 1 104 ? -6.470 -15.689 39.315 1.00 39.94 104 THR A CA 1
ATOM 789 C C . THR A 1 104 ? -5.618 -14.449 39.569 1.00 39.94 104 THR A C 1
ATOM 791 O O . THR A 1 104 ? -5.850 -13.388 39.000 1.00 39.94 104 THR A O 1
ATOM 794 N N . SER A 1 105 ? -4.583 -14.593 40.398 1.00 36.34 105 SER A N 1
ATOM 795 C CA . SER A 1 105 ? -3.487 -13.625 40.588 1.00 36.34 105 SER A CA 1
ATOM 796 C C . SER A 1 105 ? -2.640 -13.403 39.323 1.00 36.34 105 SER A C 1
ATOM 798 O O . SER A 1 105 ? -1.631 -12.703 39.352 1.00 36.34 105 SER A O 1
ATOM 800 N N . ARG A 1 106 ? -3.058 -14.012 38.210 1.00 35.69 106 ARG A N 1
ATOM 801 C CA . ARG A 1 106 ? -2.459 -13.980 36.883 1.00 35.69 106 ARG A CA 1
ATOM 802 C C . ARG A 1 106 ? -3.551 -13.783 35.830 1.00 35.69 106 ARG A C 1
ATOM 804 O O . ARG A 1 106 ? -3.777 -14.648 34.991 1.00 35.69 106 ARG A O 1
ATOM 811 N N . CYS A 1 107 ? -4.243 -12.647 35.857 1.00 38.06 107 CYS A N 1
ATOM 812 C CA . CYS A 1 107 ? -4.799 -12.108 34.613 1.00 38.06 107 CYS A CA 1
ATOM 813 C C . CYS A 1 107 ? -3.623 -11.552 33.799 1.00 38.06 107 CYS A C 1
ATOM 815 O O . CYS A 1 107 ? -3.426 -10.345 33.733 1.00 38.06 107 CYS A O 1
ATOM 817 N N . GLU A 1 108 ? -2.782 -12.432 33.247 1.00 41.03 108 GLU A N 1
ATOM 818 C CA . GLU A 1 108 ? -1.631 -12.010 32.435 1.00 41.03 108 GLU A CA 1
ATOM 819 C C . GLU A 1 108 ? -2.092 -11.336 31.124 1.00 41.03 108 GLU A C 1
ATOM 821 O O . GLU A 1 108 ? -1.322 -10.600 30.513 1.00 41.03 108 GLU A O 1
ATOM 826 N N . THR A 1 109 ? -3.369 -11.486 30.731 1.00 48.06 109 THR A N 1
ATOM 827 C CA . THR A 1 109 ? -3.989 -10.757 29.613 1.00 48.06 109 THR A CA 1
ATOM 828 C C . THR A 1 109 ? -5.468 -10.436 29.873 1.00 48.06 109 THR A C 1
ATOM 830 O O . THR A 1 109 ? -6.218 -11.284 30.345 1.00 48.06 109 THR A O 1
ATOM 833 N N . VAL A 1 110 ? -5.915 -9.223 29.507 1.00 58.06 110 VAL A N 1
ATOM 834 C CA . VAL A 1 110 ? -7.327 -8.766 29.598 1.00 58.06 110 VAL A CA 1
ATOM 835 C C . VAL A 1 110 ? -8.283 -9.624 28.750 1.00 58.06 110 VAL A C 1
ATOM 837 O O . VAL A 1 110 ? -9.474 -9.696 29.041 1.00 58.06 110 VAL A O 1
ATOM 840 N N . LEU A 1 111 ? -7.766 -10.299 27.718 1.00 64.38 111 LEU A N 1
ATOM 841 C CA . LEU A 1 111 ? -8.530 -11.196 26.850 1.00 64.38 111 LEU A CA 1
ATOM 842 C C . LEU A 1 111 ? -8.210 -12.667 27.154 1.00 64.38 111 LEU A C 1
ATOM 844 O O . LEU A 1 111 ? -7.024 -13.004 27.265 1.00 64.38 111 LEU A O 1
ATOM 848 N N . PRO A 1 112 ? -9.223 -13.553 27.206 1.00 66.25 112 PRO A N 1
ATOM 849 C CA . PRO A 1 112 ? -9.011 -14.995 27.249 1.00 66.25 112 PRO A CA 1
ATOM 850 C C . PRO A 1 112 ? -8.182 -15.496 26.056 1.00 66.25 112 PRO A C 1
ATOM 852 O O . PRO A 1 112 ? -8.145 -14.877 24.984 1.00 66.25 112 PRO A O 1
ATOM 855 N N . GLN A 1 113 ? -7.512 -16.631 26.246 1.00 70.81 113 GLN A N 1
ATOM 856 C CA . GLN A 1 113 ? -6.920 -17.388 25.142 1.00 70.81 113 GLN A CA 1
ATOM 857 C C . GLN A 1 113 ? -8.031 -18.090 24.355 1.00 70.81 113 GLN A C 1
ATOM 859 O O . GLN A 1 113 ? -9.022 -18.528 24.937 1.00 70.81 113 GLN A O 1
ATOM 864 N N . THR A 1 114 ? -7.884 -18.154 23.035 1.00 76.88 114 THR A N 1
ATOM 865 C CA . THR A 1 114 ? -8.880 -18.723 22.121 1.00 76.88 114 THR A CA 1
ATOM 866 C C . THR A 1 114 ? -8.201 -19.170 20.832 1.00 76.88 114 THR A C 1
ATOM 868 O O . THR A 1 114 ? -7.331 -18.462 20.328 1.00 76.88 114 THR A O 1
ATOM 871 N N . ASP A 1 115 ? -8.637 -20.308 20.293 1.00 80.94 115 ASP A N 1
ATOM 872 C CA . ASP A 1 115 ? -8.253 -20.774 18.952 1.00 80.94 115 ASP A CA 1
ATOM 873 C C . ASP A 1 115 ? -9.159 -20.181 17.857 1.00 80.94 115 ASP A C 1
ATOM 875 O O . ASP A 1 115 ? -8.868 -20.282 16.669 1.00 80.94 115 ASP A O 1
ATOM 879 N N . LEU A 1 116 ? -10.275 -19.556 18.251 1.00 87.12 116 LEU A N 1
ATOM 880 C CA . LEU A 1 116 ? -11.172 -18.829 17.353 1.00 87.12 116 LEU A CA 1
ATOM 881 C C . LEU A 1 116 ? -10.709 -17.378 17.163 1.00 87.12 116 LEU A C 1
ATOM 883 O O . LEU A 1 116 ? -10.140 -16.804 18.101 1.00 87.12 116 LEU A O 1
ATOM 887 N N . PRO A 1 117 ? -11.047 -16.746 16.023 1.00 91.44 117 PRO A N 1
ATOM 888 C CA . PRO A 1 117 ? -10.829 -15.320 15.814 1.00 91.44 117 PRO A CA 1
ATOM 889 C C . PRO A 1 117 ? -11.449 -14.461 16.922 1.00 91.44 117 PRO A C 1
ATOM 891 O O . PRO A 1 117 ? -12.554 -14.729 17.392 1.00 91.44 117 PRO A O 1
ATOM 894 N N . VAL A 1 118 ? -10.758 -13.394 17.321 1.00 91.69 118 VAL A N 1
ATOM 895 C CA . VAL A 1 118 ? -11.320 -12.389 18.230 1.00 91.69 118 VAL A CA 1
ATOM 896 C C . VAL A 1 118 ? -12.255 -11.481 17.436 1.00 91.69 118 VAL A C 1
ATOM 898 O O . VAL A 1 118 ? -11.856 -10.913 16.418 1.00 91.69 118 VAL A O 1
ATOM 901 N N . LEU A 1 119 ? -13.493 -11.322 17.900 1.00 92.94 119 LEU A N 1
ATOM 902 C CA . LEU A 1 119 ? -14.482 -10.481 17.229 1.00 92.94 119 LEU A CA 1
ATOM 903 C C . LEU A 1 119 ? -14.411 -9.040 17.736 1.00 92.94 119 LEU A C 1
ATOM 905 O O . LEU A 1 119 ? -14.376 -8.794 18.940 1.00 92.94 119 LEU A O 1
ATOM 909 N N . ILE A 1 120 ? -14.441 -8.075 16.824 1.00 91.81 120 ILE A N 1
ATOM 910 C CA . ILE A 1 120 ? -14.567 -6.654 17.153 1.00 91.81 120 ILE A CA 1
ATOM 911 C C . ILE A 1 120 ? -15.954 -6.206 16.725 1.00 91.81 120 ILE A C 1
ATOM 913 O O . ILE A 1 120 ? -16.275 -6.228 15.539 1.00 91.81 120 ILE A O 1
ATOM 917 N N . VAL A 1 121 ? -16.767 -5.815 17.699 1.00 89.44 121 VAL A N 1
ATOM 918 C CA . VAL A 1 121 ? -18.193 -5.516 17.521 1.00 89.44 121 VAL A CA 1
ATOM 919 C C . VAL A 1 121 ? -18.520 -4.139 18.093 1.00 89.44 121 VAL A C 1
ATOM 921 O O . VAL A 1 121 ? -17.743 -3.569 18.867 1.00 89.44 121 VAL A O 1
ATOM 924 N N . GLU A 1 122 ? -19.645 -3.562 17.696 1.00 82.50 122 GLU A N 1
ATOM 925 C CA . GLU A 1 122 ? -20.146 -2.319 18.277 1.00 82.50 122 GLU A CA 1
ATOM 926 C C . GLU A 1 122 ? -21.100 -2.642 19.435 1.00 82.50 122 GLU A C 1
ATOM 928 O O . GLU A 1 122 ? -21.929 -3.531 19.351 1.00 82.50 122 GLU A O 1
ATOM 933 N N . GLY A 1 123 ? -20.917 -1.989 20.583 1.00 78.88 123 GLY A N 1
ATOM 934 C CA . GLY A 1 123 ? -21.753 -2.194 21.762 1.00 78.88 123 GLY A CA 1
ATOM 935 C C . GLY A 1 123 ? -21.401 -3.405 22.638 1.00 78.88 123 GLY A C 1
ATOM 936 O O . GLY A 1 123 ? -20.695 -4.341 22.272 1.00 78.88 123 GLY A O 1
ATOM 937 N N . ALA A 1 124 ? -21.900 -3.367 23.876 1.00 78.50 124 ALA A N 1
ATOM 938 C CA . ALA A 1 124 ? -21.700 -4.436 24.859 1.00 78.50 124 ALA A CA 1
ATOM 939 C C . ALA A 1 124 ? -22.662 -5.622 24.659 1.00 78.50 124 ALA A C 1
ATOM 941 O O . ALA A 1 124 ? -22.377 -6.737 25.090 1.00 78.50 124 ALA A O 1
ATOM 942 N N . THR A 1 125 ? -23.811 -5.392 24.020 1.00 79.12 125 THR A N 1
ATOM 943 C CA . THR A 1 125 ? -24.805 -6.437 23.735 1.00 79.12 125 THR A CA 1
ATOM 944 C C . THR A 1 125 ? -24.326 -7.424 22.684 1.00 79.12 125 THR A C 1
ATOM 946 O O . THR A 1 125 ? -24.658 -8.602 22.742 1.00 79.12 125 THR A O 1
ATOM 949 N N . ASP A 1 126 ? -23.501 -6.950 21.768 1.00 83.00 126 ASP A N 1
ATOM 950 C CA . ASP A 1 126 ? -22.956 -7.719 20.661 1.00 83.00 126 ASP A CA 1
ATOM 951 C C . ASP A 1 126 ? -21.747 -8.528 21.119 1.00 83.00 126 ASP A C 1
ATOM 953 O O . ASP A 1 126 ? -21.570 -9.666 20.697 1.00 83.00 126 ASP A O 1
ATOM 957 N N . VAL A 1 127 ? -20.993 -8.019 22.101 1.00 82.12 127 VAL A N 1
ATOM 958 C CA . VAL A 1 127 ? -19.996 -8.816 22.837 1.00 82.12 127 VAL A CA 1
ATOM 959 C C . VAL A 1 127 ? -20.659 -9.991 23.539 1.00 82.12 127 VAL A C 1
ATOM 961 O O . VAL A 1 127 ? -20.148 -11.106 23.492 1.00 82.12 127 VAL A O 1
ATOM 964 N N . ALA A 1 128 ? -21.804 -9.753 24.179 1.00 73.06 128 ALA A N 1
ATOM 965 C CA . ALA A 1 128 ? -22.556 -10.803 24.850 1.00 73.06 128 ALA A CA 1
ATOM 966 C C . ALA A 1 128 ? -23.068 -11.858 23.850 1.00 73.06 128 ALA A C 1
ATOM 968 O O . ALA A 1 128 ? -22.932 -13.051 24.104 1.00 73.06 128 ALA A O 1
ATOM 969 N N . ALA A 1 129 ? -23.567 -11.428 22.687 1.00 78.50 129 ALA A N 1
ATOM 970 C CA . ALA A 1 129 ? -24.003 -12.325 21.616 1.00 78.50 129 ALA A CA 1
ATOM 971 C C . ALA A 1 129 ? -22.840 -13.131 21.001 1.00 78.50 129 ALA A C 1
ATOM 973 O O . ALA A 1 129 ? -22.976 -14.323 20.738 1.00 78.50 129 ALA A O 1
ATOM 974 N N . ALA A 1 130 ? -21.675 -12.511 20.810 1.00 79.62 130 ALA A N 1
ATOM 975 C CA . ALA A 1 130 ? -20.460 -13.201 20.386 1.00 79.62 130 ALA A CA 1
ATOM 976 C C . ALA A 1 130 ? -20.004 -14.250 21.413 1.00 79.62 130 ALA A C 1
ATOM 978 O O . ALA A 1 130 ? -19.616 -15.358 21.037 1.00 79.62 130 ALA A O 1
ATOM 979 N N . ALA A 1 131 ? -20.097 -13.921 22.704 1.00 75.38 131 ALA A N 1
ATOM 980 C CA . ALA A 1 131 ? -19.798 -14.852 23.784 1.00 75.38 131 ALA A CA 1
ATOM 981 C C . ALA A 1 131 ? -20.770 -16.045 23.799 1.00 75.38 131 ALA A C 1
ATOM 983 O O . ALA A 1 131 ? -20.313 -17.172 23.981 1.00 75.38 131 ALA A O 1
ATOM 984 N N . ASP A 1 132 ? -22.065 -15.839 23.523 1.00 75.25 132 ASP A N 1
ATOM 985 C CA . ASP A 1 132 ? -23.044 -16.933 23.383 1.00 75.25 132 ASP A CA 1
ATOM 986 C C . ASP A 1 132 ? -22.687 -17.895 22.237 1.00 75.25 132 ASP A C 1
ATOM 988 O O . ASP A 1 132 ? -22.934 -19.098 22.327 1.00 75.25 132 ASP A O 1
ATOM 992 N N . LEU A 1 133 ? -22.073 -17.380 21.167 1.00 77.06 133 LEU A N 1
ATOM 993 C CA . LEU A 1 133 ? -21.540 -18.179 20.058 1.00 77.06 133 LEU A CA 1
ATOM 994 C C . LEU A 1 133 ? -20.183 -18.836 20.378 1.00 77.06 133 LEU A C 1
ATOM 996 O O . LEU A 1 133 ? -19.653 -19.592 19.561 1.00 77.06 133 LEU A O 1
ATOM 1000 N N . GLY A 1 134 ? -19.613 -18.566 21.554 1.00 80.38 134 GLY A N 1
ATOM 1001 C CA . GLY A 1 134 ? -18.335 -19.105 22.013 1.00 80.38 134 GLY A CA 1
ATOM 1002 C C . GLY A 1 134 ? -17.100 -18.335 21.539 1.00 80.38 134 GLY A C 1
ATOM 1003 O O . GLY A 1 134 ? -15.998 -18.868 21.644 1.00 80.38 134 GLY A O 1
ATOM 1004 N N . PHE A 1 135 ? -17.253 -17.114 21.018 1.00 84.44 135 PHE A N 1
ATOM 1005 C CA . PHE A 1 135 ? -16.134 -16.262 20.609 1.00 84.44 135 PHE A CA 1
ATOM 1006 C C . PHE A 1 135 ? -15.666 -15.339 21.739 1.00 84.44 135 PHE A C 1
ATOM 1008 O O . PHE A 1 135 ? -16.451 -14.877 22.567 1.00 84.44 135 PHE A O 1
ATOM 1015 N N . VAL A 1 136 ? -14.377 -14.994 21.722 1.00 86.12 136 VAL A N 1
ATOM 1016 C CA . VAL A 1 136 ? -13.860 -13.847 22.479 1.00 86.12 136 VAL A CA 1
ATOM 1017 C C . VAL A 1 136 ? -14.145 -12.588 21.672 1.00 86.12 136 VAL A C 1
ATOM 1019 O O . VAL A 1 136 ? -13.801 -12.530 20.493 1.00 86.12 136 VAL A O 1
ATOM 1022 N N . ALA A 1 137 ? -14.747 -11.574 22.294 1.00 87.88 137 ALA A N 1
ATOM 1023 C CA . ALA A 1 137 ? -15.109 -10.343 21.605 1.00 87.88 137 ALA A CA 1
ATOM 1024 C C . ALA A 1 137 ? -14.739 -9.081 22.384 1.00 87.88 137 ALA A C 1
ATOM 1026 O O . ALA A 1 137 ? -14.726 -9.065 23.615 1.00 87.88 137 ALA A O 1
ATOM 1027 N N . VAL A 1 138 ? -14.480 -8.009 21.640 1.00 88.25 138 VAL A N 1
ATOM 1028 C CA . VAL A 1 138 ? -14.256 -6.661 22.155 1.00 88.25 138 VAL A CA 1
ATOM 1029 C C . VAL A 1 138 ? -15.326 -5.734 21.599 1.00 88.25 138 VAL A C 1
ATOM 1031 O O . VAL A 1 138 ? -15.463 -5.573 20.387 1.00 88.25 138 VAL A O 1
ATOM 1034 N N . GLY A 1 139 ? -16.069 -5.108 22.507 1.00 84.69 139 GLY A N 1
ATOM 1035 C CA . GLY A 1 139 ? -17.135 -4.170 22.179 1.00 84.69 139 GLY A CA 1
ATOM 1036 C C . GLY A 1 139 ? -16.619 -2.748 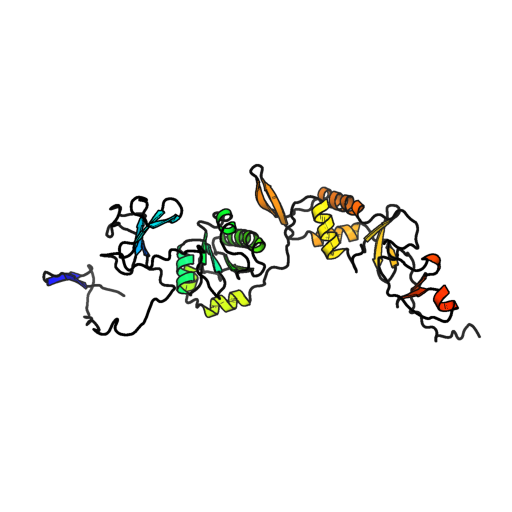22.178 1.00 84.69 139 GLY A C 1
ATOM 1037 O O . GLY A 1 139 ? -15.977 -2.310 23.136 1.00 84.69 139 GLY A O 1
ATOM 1038 N N . ARG A 1 140 ? -16.926 -2.006 21.120 1.00 83.12 140 ARG A N 1
ATOM 1039 C CA . ARG A 1 140 ? -16.638 -0.573 21.045 1.00 83.12 140 ARG A CA 1
ATOM 1040 C C . ARG A 1 140 ? -17.826 0.226 21.581 1.00 83.12 140 ARG A C 1
ATOM 1042 O O . ARG A 1 140 ? -18.961 -0.110 21.258 1.00 83.12 140 ARG A O 1
ATOM 1049 N N . PRO A 1 141 ? -17.606 1.291 22.370 1.00 64.69 141 PRO A N 1
ATOM 1050 C CA . PRO A 1 141 ? -18.705 2.088 22.915 1.00 64.69 141 PRO A CA 1
ATOM 1051 C C . PRO A 1 141 ? -19.524 2.821 21.839 1.00 64.69 141 PRO A C 1
ATOM 1053 O O . PRO A 1 141 ? -20.675 3.166 22.095 1.00 64.69 141 PRO A O 1
ATOM 1056 N N . SER A 1 142 ? -18.948 3.051 20.654 1.00 64.06 142 SER A N 1
ATOM 1057 C CA . SER A 1 142 ? -19.638 3.483 19.432 1.00 64.06 142 SER A CA 1
ATOM 1058 C C . SER A 1 142 ? -18.741 3.295 18.201 1.00 64.06 142 SER A C 1
ATOM 1060 O O . SER A 1 142 ? -17.525 3.137 18.346 1.00 64.06 142 SER A O 1
ATOM 1062 N N . ALA A 1 143 ? -19.311 3.410 16.998 1.00 59.59 143 ALA A N 1
ATOM 1063 C CA . ALA A 1 143 ? -18.635 3.291 15.704 1.00 59.59 143 ALA A CA 1
ATOM 1064 C C . ALA A 1 143 ? -17.342 4.121 15.577 1.00 59.59 143 ALA A C 1
ATOM 1066 O O . ALA A 1 143 ? -16.397 3.704 14.907 1.00 59.59 143 ALA A O 1
ATOM 1067 N N . GLN A 1 144 ? -17.283 5.288 16.227 1.00 60.19 144 GLN A N 1
ATOM 1068 C CA . GLN A 1 144 ? -16.169 6.242 16.124 1.00 60.19 144 GLN A CA 1
ATOM 1069 C C . GLN A 1 144 ? -15.302 6.338 17.392 1.00 60.19 144 GLN A C 1
ATOM 1071 O O . GLN A 1 144 ? -14.324 7.085 17.410 1.00 60.19 144 GLN A O 1
ATOM 1076 N N . SER A 1 145 ? -15.632 5.611 18.463 1.00 59.97 145 SER A N 1
ATOM 1077 C CA . SER A 1 145 ? -14.933 5.709 19.751 1.00 59.97 145 SER A CA 1
ATOM 1078 C C . SER A 1 145 ? -14.190 4.418 20.11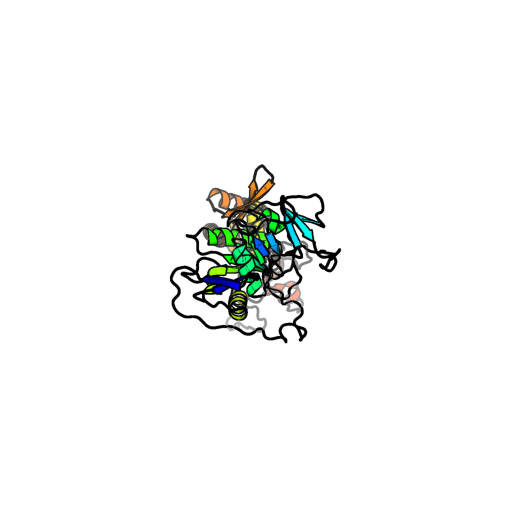8 1.00 59.97 145 SER A C 1
ATOM 1080 O O . SER A 1 145 ? -14.405 3.355 19.543 1.00 59.97 145 SER A O 1
ATOM 1082 N N . GLY A 1 146 ? -13.244 4.507 21.059 1.00 64.44 146 GLY A N 1
ATOM 1083 C CA . GLY A 1 146 ? -12.510 3.340 21.575 1.00 64.44 146 GLY A CA 1
ATOM 1084 C C . GLY A 1 146 ? -11.342 2.833 20.714 1.00 64.44 146 GLY A C 1
ATOM 1085 O O . GLY A 1 146 ? -10.650 1.912 21.136 1.00 64.44 146 GLY A O 1
ATOM 1086 N N . LEU A 1 147 ? -11.048 3.452 19.561 1.00 69.94 147 LEU A N 1
ATOM 1087 C CA . LEU A 1 147 ? -9.935 3.043 18.682 1.00 69.94 147 LEU A CA 1
ATOM 1088 C C . LEU A 1 147 ? -8.553 3.122 19.357 1.00 69.94 147 LEU A C 1
ATOM 1090 O O . LEU A 1 147 ? -7.699 2.281 19.091 1.00 69.94 147 LEU A O 1
ATOM 1094 N N . LYS A 1 148 ? -8.326 4.101 20.248 1.00 66.44 148 LYS A N 1
ATOM 1095 C CA . LYS A 1 148 ? -7.075 4.197 21.029 1.00 66.44 148 LYS A CA 1
ATOM 1096 C C . LYS A 1 148 ? -6.897 2.992 21.953 1.00 66.44 148 LYS A C 1
ATOM 1098 O O . LYS A 1 148 ? -5.847 2.366 21.934 1.00 66.44 148 LYS A O 1
ATOM 1103 N N . ILE A 1 149 ? -7.955 2.632 22.678 1.00 71.19 149 ILE A N 1
ATOM 1104 C CA . ILE A 1 149 ? -7.950 1.511 23.625 1.00 71.19 149 ILE A CA 1
ATOM 1105 C C . ILE A 1 149 ? -7.738 0.188 22.878 1.00 71.19 149 ILE A C 1
ATOM 1107 O O . ILE A 1 149 ? -6.985 -0.660 23.341 1.00 71.19 149 ILE A O 1
ATOM 1111 N N . LEU A 1 150 ? -8.323 0.029 21.684 1.00 73.44 150 LEU A N 1
ATOM 1112 C CA . LEU A 1 150 ? -8.112 -1.159 20.848 1.00 73.44 150 LEU A CA 1
ATOM 1113 C C . LEU A 1 150 ? -6.642 -1.391 20.471 1.00 73.44 150 LEU A C 1
ATOM 1115 O O . LEU A 1 150 ? -6.233 -2.543 20.370 1.00 73.44 150 LEU A O 1
ATOM 1119 N N . ARG A 1 151 ? -5.837 -0.332 20.295 1.00 69.31 151 ARG A N 1
ATOM 1120 C CA . ARG A 1 151 ? -4.394 -0.466 20.011 1.00 69.31 151 ARG A CA 1
ATOM 1121 C C . ARG A 1 151 ? -3.594 -0.972 21.207 1.00 69.31 151 ARG A C 1
ATOM 1123 O O . ARG A 1 151 ? -2.561 -1.605 21.027 1.00 69.31 151 ARG A O 1
ATOM 1130 N N . GLU A 1 152 ? -4.063 -0.677 22.411 1.00 68.44 152 GLU A N 1
ATOM 1131 C CA . GLU A 1 152 ? -3.409 -1.058 23.665 1.00 68.44 152 GLU A CA 1
ATOM 1132 C C . GLU A 1 152 ? -3.815 -2.472 24.117 1.00 68.44 152 GLU A C 1
ATOM 1134 O O . GLU A 1 152 ? -3.220 -3.034 25.038 1.00 68.44 152 GLU A O 1
ATOM 1139 N N . MET A 1 153 ? -4.810 -3.080 23.461 1.00 70.31 153 MET A N 1
ATOM 1140 C CA . MET A 1 153 ? -5.248 -4.441 23.753 1.00 70.31 153 MET A CA 1
ATOM 1141 C C . MET A 1 153 ? -4.264 -5.501 23.229 1.00 70.31 153 MET A C 1
ATOM 1143 O O . MET A 1 153 ? -3.598 -5.298 22.211 1.00 70.31 153 MET A O 1
ATOM 1147 N N . PRO A 1 154 ? -4.193 -6.684 23.873 1.00 68.75 154 PRO A N 1
ATOM 1148 C CA . PRO A 1 154 ? -3.280 -7.765 23.495 1.00 68.75 154 PRO A CA 1
ATOM 1149 C C . PRO A 1 154 ? -3.768 -8.532 22.246 1.00 68.75 154 PRO A C 1
ATOM 1151 O O . PRO A 1 154 ? -4.065 -9.725 22.306 1.00 68.75 154 PRO A O 1
ATOM 1154 N N . LEU A 1 155 ? -3.870 -7.831 21.113 1.00 76.12 155 LEU A N 1
ATOM 1155 C CA . LEU A 1 155 ? -4.402 -8.318 19.832 1.00 76.12 155 LEU A CA 1
ATOM 1156 C C . LEU A 1 155 ? -3.316 -8.709 18.811 1.00 76.12 155 LEU A C 1
ATOM 1158 O O . LEU A 1 155 ? -3.632 -9.261 17.759 1.00 76.12 155 LEU A O 1
ATOM 1162 N N . HIS A 1 156 ? -2.043 -8.450 19.117 1.00 67.75 156 HIS A N 1
ATOM 1163 C CA . HIS A 1 156 ? -0.913 -8.738 18.230 1.00 67.75 156 HIS A CA 1
ATOM 1164 C C . HIS A 1 156 ? -0.861 -10.216 17.822 1.00 67.75 156 HIS A C 1
ATOM 1166 O O . HIS A 1 156 ? -0.919 -11.103 18.674 1.00 67.75 156 HIS A O 1
ATOM 1172 N N . GLY A 1 157 ? -0.748 -10.469 16.515 1.00 64.88 157 GLY A N 1
ATOM 1173 C CA . GLY A 1 157 ? -0.629 -11.817 15.947 1.00 64.88 157 GLY A CA 1
ATOM 1174 C C . GLY A 1 157 ? -1.866 -12.716 16.078 1.00 64.88 157 GLY A C 1
ATOM 1175 O O . GLY A 1 157 ? -1.801 -13.875 15.674 1.00 64.88 157 GLY A O 1
ATOM 1176 N N . ARG A 1 158 ? -2.988 -12.219 16.619 1.00 78.38 158 ARG A N 1
ATOM 1177 C CA . ARG A 1 158 ? -4.248 -12.976 16.696 1.00 78.38 158 ARG A CA 1
ATOM 1178 C C . ARG A 1 158 ? -5.020 -12.890 15.378 1.00 78.38 158 ARG A C 1
ATOM 1180 O O . ARG A 1 158 ? -4.897 -11.901 14.656 1.00 78.38 158 ARG A O 1
ATOM 1187 N N . ALA A 1 159 ? -5.843 -13.899 15.095 1.00 88.25 159 ALA A N 1
ATOM 1188 C CA . ALA A 1 159 ? -6.862 -13.813 14.054 1.00 88.25 159 ALA A CA 1
ATOM 1189 C C . ALA A 1 159 ? -8.014 -12.920 14.535 1.00 88.25 159 ALA A C 1
ATOM 1191 O O . ALA A 1 159 ? -8.466 -13.059 15.675 1.00 88.25 159 ALA A O 1
ATOM 1192 N N . ILE A 1 160 ? -8.461 -11.981 13.703 1.00 91.06 160 ILE A N 1
ATOM 1193 C CA . ILE A 1 160 ? -9.436 -10.955 14.084 1.00 91.06 160 ILE A CA 1
ATOM 1194 C C . ILE A 1 160 ? -10.501 -10.802 13.002 1.00 91.06 160 ILE A C 1
ATOM 1196 O O . ILE A 1 160 ? -10.193 -10.716 11.816 1.00 91.06 160 ILE A O 1
ATOM 1200 N N . ALA A 1 161 ? -11.761 -10.709 13.419 1.00 94.00 161 ALA A N 1
ATOM 1201 C CA . ALA A 1 161 ? -12.866 -10.364 12.535 1.00 94.00 161 ALA A CA 1
ATOM 1202 C C . ALA A 1 161 ? -13.572 -9.108 13.050 1.00 94.00 161 ALA A C 1
ATOM 1204 O O . ALA A 1 161 ? -14.086 -9.078 14.170 1.00 94.00 161 ALA A O 1
ATOM 1205 N N . VAL A 1 162 ? -13.586 -8.056 12.233 1.00 92.75 162 VAL A N 1
ATOM 1206 C CA . VAL A 1 162 ? -14.301 -6.812 12.534 1.00 92.75 162 VAL A CA 1
ATOM 1207 C C . VAL A 1 162 ? -15.684 -6.882 11.904 1.00 92.75 162 VAL A C 1
ATOM 1209 O O . VAL A 1 162 ? -15.799 -7.018 10.687 1.00 92.75 162 VAL A O 1
ATOM 1212 N N . ILE A 1 163 ? -16.726 -6.798 12.728 1.00 91.88 163 ILE A N 1
ATOM 1213 C CA . ILE A 1 163 ? -18.119 -6.915 12.292 1.00 91.88 163 ILE A CA 1
ATOM 1214 C C . ILE A 1 163 ? -18.746 -5.519 12.271 1.00 91.88 163 ILE A C 1
ATOM 1216 O O . ILE A 1 163 ? -18.788 -4.836 13.297 1.00 91.88 163 ILE A O 1
ATOM 1220 N N . GLY A 1 164 ? -19.200 -5.088 11.095 1.00 89.50 164 GLY A N 1
ATOM 1221 C CA . GLY A 1 164 ? -19.897 -3.819 10.899 1.00 89.50 164 GLY A CA 1
ATOM 1222 C C . GLY A 1 164 ? -21.404 -3.939 11.093 1.00 89.50 164 GLY A C 1
ATOM 1223 O O . GLY A 1 164 ? -22.006 -4.911 10.642 1.00 89.50 164 GLY A O 1
ATOM 1224 N N . GLU A 1 165 ? -22.001 -2.936 11.744 1.00 86.31 165 GLU A N 1
ATOM 1225 C CA . GLU A 1 165 ? -23.451 -2.812 11.940 1.00 86.31 165 GLU A CA 1
ATOM 1226 C C . GLU A 1 165 ? -24.166 -2.178 10.739 1.00 86.31 165 GLU A C 1
ATOM 1228 O O . GLU A 1 165 ? -23.625 -1.300 10.061 1.00 86.31 165 GLU A O 1
ATOM 1233 N N . ASN A 1 166 ? -25.423 -2.563 10.505 1.00 83.06 166 ASN A N 1
ATOM 1234 C CA . ASN A 1 166 ? -26.270 -1.920 9.500 1.00 83.06 166 ASN A CA 1
ATOM 1235 C C . ASN A 1 166 ? -27.017 -0.733 10.127 1.00 83.06 166 ASN A C 1
ATOM 1237 O O . ASN A 1 166 ? -28.206 -0.823 10.438 1.00 83.06 166 ASN A O 1
ATOM 1241 N N . ASP A 1 167 ? -26.316 0.392 10.301 1.00 73.56 167 ASP A N 1
ATOM 1242 C CA . ASP A 1 167 ? -26.901 1.647 10.797 1.00 73.56 167 ASP A CA 1
ATOM 1243 C C . ASP A 1 167 ? -26.650 2.810 9.828 1.00 73.56 167 ASP A C 1
ATOM 1245 O O . ASP A 1 167 ? -25.707 3.587 9.977 1.00 73.56 167 ASP A O 1
ATOM 1249 N N . ALA A 1 168 ? -27.467 2.879 8.770 1.00 67.88 168 ALA A N 1
ATOM 1250 C CA . ALA A 1 168 ? -27.490 3.975 7.792 1.00 67.88 168 ALA A CA 1
ATOM 1251 C C . ALA A 1 168 ? -26.101 4.414 7.253 1.00 67.88 168 ALA A C 1
ATOM 1253 O O . ALA A 1 168 ? -25.885 5.592 6.969 1.00 67.88 168 ALA A O 1
ATOM 1254 N N . GLY A 1 169 ? -25.154 3.474 7.124 1.00 62.94 169 GLY A N 1
ATOM 1255 C CA . GLY A 1 169 ? -23.780 3.704 6.648 1.00 62.94 169 GLY A CA 1
ATOM 1256 C C . GLY A 1 169 ? -22.750 4.089 7.724 1.00 62.94 169 GLY A C 1
ATOM 1257 O O . GLY A 1 169 ? -21.552 4.055 7.458 1.00 62.94 169 GLY A O 1
ATOM 1258 N N . ILE A 1 170 ? -23.164 4.404 8.958 1.00 70.31 170 ILE A N 1
ATOM 1259 C CA . ILE A 1 170 ? -22.240 4.739 10.061 1.00 70.31 170 ILE A CA 1
ATOM 1260 C C . ILE A 1 170 ? -21.461 3.499 10.520 1.00 70.31 170 ILE A C 1
ATOM 1262 O O . ILE A 1 170 ? -20.260 3.590 10.787 1.00 70.31 170 ILE A O 1
ATOM 1266 N N . GLY A 1 171 ? -22.122 2.340 10.572 1.00 71.06 171 GLY A N 1
ATOM 1267 C CA . GLY A 1 171 ? -21.496 1.086 10.997 1.00 71.06 171 GLY A CA 1
ATOM 1268 C C . GLY A 1 171 ? -20.407 0.587 10.040 1.00 71.06 171 GLY A C 1
ATOM 1269 O O . GLY A 1 171 ? -19.385 0.082 10.502 1.00 71.06 171 GLY A O 1
ATOM 1270 N N . GLU A 1 172 ? -20.543 0.828 8.731 1.00 77.06 172 GLU A N 1
ATOM 1271 C CA . GLU A 1 172 ? -19.504 0.523 7.734 1.00 77.06 172 GLU A CA 1
ATOM 1272 C C . GLU A 1 172 ? -18.253 1.389 7.951 1.00 77.06 172 GLU A C 1
ATOM 1274 O O . GLU A 1 172 ? -17.138 0.875 8.037 1.00 77.06 172 GLU A O 1
ATOM 1279 N N . ILE A 1 173 ? -18.436 2.701 8.151 1.00 73.44 173 ILE A N 1
ATOM 1280 C CA . ILE A 1 173 ? -17.339 3.629 8.470 1.00 73.44 173 ILE A CA 1
ATOM 1281 C C . ILE A 1 173 ? -16.645 3.215 9.775 1.00 73.44 173 ILE A C 1
ATOM 1283 O O . ILE A 1 173 ? -15.414 3.248 9.884 1.00 73.44 173 ILE A O 1
ATOM 1287 N N . GLY A 1 174 ? -17.430 2.822 10.780 1.00 77.31 174 GLY A N 1
ATOM 1288 C CA . GLY A 1 174 ? -16.916 2.351 12.058 1.00 77.31 174 GLY A CA 1
ATOM 1289 C C . GLY A 1 174 ? -16.116 1.057 11.928 1.00 77.31 174 GLY A C 1
ATOM 1290 O O . GLY A 1 174 ? -15.044 0.953 12.526 1.00 77.31 174 GLY A O 1
ATOM 1291 N N . MET A 1 175 ? -16.623 0.082 11.173 1.00 86.44 175 MET A N 1
ATOM 1292 C CA . MET A 1 175 ? -15.941 -1.179 10.870 1.00 86.44 175 MET A CA 1
ATOM 1293 C C . MET A 1 175 ? -14.613 -0.917 10.168 1.00 86.44 175 MET A C 1
ATOM 1295 O O . MET A 1 175 ? -13.581 -1.384 10.641 1.00 86.44 175 MET A O 1
ATOM 1299 N N . GLU A 1 176 ? -14.617 -0.114 9.104 1.00 79.94 176 GLU A N 1
ATOM 1300 C CA . GLU A 1 176 ? -13.405 0.196 8.346 1.00 79.94 176 GLU A CA 1
ATOM 1301 C C . GLU A 1 176 ? -12.359 0.889 9.231 1.00 79.94 176 GLU A C 1
ATOM 1303 O O . GLU A 1 176 ? -11.183 0.529 9.228 1.00 79.94 176 GLU A O 1
ATOM 1308 N N . SER A 1 177 ? -12.786 1.812 10.096 1.00 76.50 177 SER A N 1
ATOM 1309 C CA . SER A 1 177 ? -11.885 2.493 11.036 1.00 76.50 177 SER A CA 1
ATOM 1310 C C . SER A 1 177 ? -11.231 1.535 12.044 1.00 76.50 177 SER A C 1
ATOM 1312 O O . SER A 1 177 ? -10.052 1.691 12.381 1.00 76.50 177 SER A O 1
ATOM 1314 N N . ALA A 1 178 ? -11.978 0.543 12.540 1.00 81.56 178 ALA A N 1
ATOM 1315 C CA . ALA A 1 178 ? -11.449 -0.491 13.431 1.00 81.56 178 ALA A CA 1
ATOM 1316 C C . ALA A 1 178 ? -10.538 -1.471 12.681 1.00 81.56 178 ALA A C 1
ATOM 1318 O O . ALA A 1 178 ? -9.456 -1.787 13.174 1.00 81.56 178 ALA A O 1
ATOM 1319 N N . TYR A 1 179 ? -10.933 -1.879 11.476 1.00 84.31 179 TYR A N 1
ATOM 1320 C CA . TYR A 1 179 ? -10.159 -2.743 10.595 1.00 84.31 179 TYR A CA 1
ATOM 1321 C C . TYR A 1 179 ? -8.778 -2.155 10.299 1.00 84.31 179 TYR A C 1
ATOM 1323 O O . TYR A 1 179 ? -7.765 -2.772 10.617 1.00 84.31 179 TYR A O 1
ATOM 1331 N N . GLN A 1 180 ? -8.721 -0.910 9.827 1.00 73.69 180 GLN A N 1
ATOM 1332 C CA . GLN A 1 180 ? -7.464 -0.212 9.540 1.00 73.69 180 GLN A CA 1
ATOM 1333 C C . GLN A 1 180 ? -6.610 0.011 10.798 1.00 73.69 180 GLN A C 1
ATOM 1335 O O . GLN A 1 180 ? -5.380 -0.021 10.758 1.00 73.69 180 GLN A O 1
ATOM 1340 N N . THR A 1 181 ? -7.252 0.229 11.950 1.00 74.69 181 THR A N 1
ATOM 1341 C CA . THR A 1 181 ? -6.544 0.396 13.226 1.00 74.69 181 THR A CA 1
ATOM 1342 C C . THR A 1 181 ? -5.865 -0.898 13.675 1.00 74.69 181 THR A C 1
ATOM 1344 O O . THR A 1 181 ? -4.731 -0.850 14.153 1.00 74.69 181 THR A O 1
ATOM 1347 N N . ILE A 1 182 ? -6.542 -2.037 13.526 1.00 77.50 182 ILE A N 1
ATOM 1348 C CA . ILE A 1 182 ? -6.081 -3.340 14.014 1.00 77.50 182 ILE A CA 1
ATOM 1349 C C . ILE A 1 182 ? -5.216 -4.067 12.977 1.00 77.50 182 ILE A C 1
ATOM 1351 O O . ILE A 1 182 ? -4.325 -4.817 13.366 1.00 77.50 182 ILE A O 1
ATOM 1355 N N . GLY A 1 183 ? -5.386 -3.791 11.681 1.00 68.69 183 GLY A N 1
ATOM 1356 C CA . GLY A 1 183 ? -4.545 -4.341 10.610 1.00 68.69 183 GLY A CA 1
ATOM 1357 C C . GLY A 1 183 ? -3.055 -4.010 10.757 1.00 68.69 183 GLY A C 1
ATOM 1358 O O . GLY A 1 183 ? -2.206 -4.710 10.217 1.00 68.69 183 GLY A O 1
ATOM 1359 N N . LYS A 1 184 ? -2.711 -3.001 11.570 1.00 64.00 184 LYS A N 1
ATOM 1360 C CA . LYS A 1 184 ? -1.324 -2.702 11.969 1.00 64.00 184 LYS A CA 1
ATOM 1361 C C . LYS A 1 184 ? -0.741 -3.689 12.992 1.00 64.00 184 LYS A C 1
ATOM 1363 O O . LYS A 1 184 ? 0.472 -3.754 13.144 1.00 64.00 184 LYS A O 1
ATOM 1368 N N . LEU A 1 185 ? -1.590 -4.409 13.726 1.00 63.81 185 LEU A N 1
ATOM 1369 C CA . LEU A 1 185 ? -1.212 -5.336 14.804 1.00 63.81 185 LEU A CA 1
ATOM 1370 C C . LEU A 1 185 ? -1.189 -6.797 14.336 1.00 63.81 185 LEU A C 1
ATOM 1372 O O . LEU A 1 185 ? -0.532 -7.642 14.949 1.00 63.81 185 LEU A O 1
ATOM 1376 N N . THR A 1 186 ? -1.949 -7.113 13.288 1.00 71.06 186 THR A N 1
ATOM 1377 C CA . THR A 1 186 ? -2.057 -8.459 12.728 1.00 71.06 186 THR A CA 1
ATOM 1378 C C . THR A 1 186 ? -2.446 -8.397 11.256 1.00 71.06 186 THR A C 1
ATOM 1380 O O . THR A 1 186 ? -3.285 -7.595 10.855 1.00 71.06 186 THR A O 1
ATOM 1383 N N . THR A 1 187 ? -1.863 -9.285 10.457 1.00 68.25 187 THR A N 1
ATOM 1384 C CA . THR A 1 187 ? -2.245 -9.511 9.056 1.00 68.25 187 THR A CA 1
ATOM 1385 C C . THR A 1 187 ? -3.416 -10.488 8.927 1.00 68.25 187 THR A C 1
ATOM 1387 O O . THR A 1 187 ? -4.036 -10.580 7.872 1.00 68.25 187 THR A O 1
ATOM 1390 N N . GLN A 1 188 ? -3.754 -11.203 10.005 1.00 83.00 188 GLN A N 1
ATOM 1391 C CA . GLN A 1 188 ? -4.873 -12.143 10.065 1.00 83.00 188 GLN A CA 1
ATOM 1392 C C . GLN A 1 188 ? -6.159 -11.408 10.450 1.00 83.00 188 GLN A C 1
ATOM 1394 O O . GLN A 1 188 ? -6.739 -11.665 11.504 1.00 83.00 188 GLN A O 1
ATOM 1399 N N . ILE A 1 189 ? -6.573 -10.443 9.630 1.00 87.38 189 ILE A N 1
ATOM 1400 C CA . ILE A 1 189 ? -7.768 -9.641 9.885 1.00 87.38 189 ILE A CA 1
ATOM 1401 C C . ILE A 1 189 ? -8.725 -9.654 8.696 1.00 87.38 189 ILE A C 1
ATOM 1403 O O . ILE A 1 189 ? -8.329 -9.440 7.548 1.00 87.38 189 ILE A O 1
ATOM 1407 N N . VAL A 1 190 ? -10.009 -9.850 8.992 1.00 90.69 190 VAL A N 1
ATOM 1408 C CA . VAL A 1 190 ? -11.104 -9.736 8.023 1.00 90.69 190 VAL A CA 1
ATOM 1409 C C . VAL A 1 190 ? -12.146 -8.723 8.484 1.00 90.69 190 VAL A C 1
ATOM 1411 O O . VAL A 1 190 ? -12.242 -8.384 9.668 1.00 90.69 190 VAL A O 1
ATOM 1414 N N . ARG A 1 191 ? -12.939 -8.244 7.528 1.00 90.19 191 ARG A N 1
ATOM 1415 C CA . ARG A 1 191 ? -14.097 -7.381 7.760 1.00 90.19 191 ARG A CA 1
ATOM 1416 C C . ARG A 1 191 ? -15.353 -8.073 7.246 1.00 90.19 191 ARG A C 1
ATOM 1418 O O . ARG A 1 191 ? -15.332 -8.642 6.158 1.00 90.19 191 ARG A O 1
ATOM 1425 N N . ILE A 1 192 ? -16.425 -8.032 8.029 1.00 90.94 192 ILE A N 1
ATOM 1426 C CA . ILE A 1 192 ? -17.711 -8.643 7.688 1.00 90.94 192 ILE A CA 1
ATOM 1427 C C . ILE A 1 192 ? -18.816 -7.624 7.926 1.00 90.94 192 ILE A C 1
ATOM 1429 O O . ILE A 1 192 ? -18.924 -7.063 9.015 1.00 90.94 192 ILE A O 1
ATOM 1433 N N . MET A 1 193 ? -19.671 -7.443 6.923 1.00 89.31 193 MET A N 1
ATOM 1434 C CA . MET A 1 193 ? -20.939 -6.735 7.077 1.00 89.31 193 MET A CA 1
ATOM 1435 C C . MET A 1 193 ? -22.059 -7.725 7.394 1.00 89.31 193 MET A C 1
ATOM 1437 O O . MET A 1 193 ? -22.080 -8.843 6.875 1.00 89.31 193 MET A O 1
ATOM 1441 N N . LEU A 1 194 ? -22.998 -7.313 8.248 1.00 89.31 194 LEU A N 1
ATOM 1442 C CA . LEU A 1 194 ? -24.202 -8.097 8.528 1.00 89.31 194 LEU A CA 1
ATOM 1443 C C . LEU A 1 194 ? -25.093 -8.201 7.276 1.00 89.31 194 LEU A C 1
ATOM 1445 O O . LEU A 1 194 ? -25.150 -7.253 6.490 1.00 89.31 194 LEU A O 1
ATOM 1449 N N . PRO A 1 195 ? -25.860 -9.295 7.120 1.00 86.81 195 PRO A N 1
ATOM 1450 C CA . PRO A 1 195 ? -26.846 -9.418 6.050 1.00 86.81 195 PRO A CA 1
ATOM 1451 C C . PRO A 1 195 ? -27.894 -8.296 6.061 1.00 86.81 195 PRO A C 1
ATOM 1453 O O . PRO A 1 195 ? -28.267 -7.790 7.125 1.00 86.81 195 PRO A O 1
ATOM 1456 N N . ASP A 1 196 ? -28.431 -7.972 4.883 1.00 83.62 196 ASP A N 1
ATOM 1457 C CA . ASP A 1 196 ? -29.486 -6.968 4.727 1.00 83.62 196 ASP A CA 1
ATOM 1458 C C . ASP A 1 196 ? -30.677 -7.235 5.661 1.00 83.62 196 ASP A C 1
ATOM 1460 O O . ASP A 1 196 ? -31.191 -8.350 5.769 1.00 83.62 196 ASP A O 1
ATOM 1464 N N . GLY A 1 197 ? -31.137 -6.185 6.342 1.00 81.94 197 GLY A N 1
ATOM 1465 C CA . GLY A 1 197 ? -32.258 -6.258 7.284 1.00 81.94 197 GLY A CA 1
ATOM 1466 C C . GLY A 1 197 ? -31.891 -6.721 8.699 1.00 81.94 197 GLY A C 1
ATOM 1467 O O . GLY A 1 197 ? -32.741 -6.653 9.587 1.00 81.94 197 GLY A O 1
ATOM 1468 N N . ILE A 1 198 ? -30.642 -7.126 8.948 1.00 88.00 198 ILE A N 1
ATOM 1469 C CA . ILE A 1 198 ? -30.125 -7.391 10.294 1.00 88.00 198 ILE A CA 1
ATOM 1470 C C . ILE A 1 198 ? -29.382 -6.159 10.801 1.00 88.00 198 ILE A C 1
ATOM 1472 O O . ILE A 1 198 ? -28.433 -5.712 10.168 1.00 88.00 198 ILE A O 1
ATOM 1476 N N . LYS A 1 199 ? -29.809 -5.622 11.948 1.00 85.38 199 LYS A N 1
ATOM 1477 C CA . LYS A 1 199 ? -29.256 -4.387 12.521 1.00 85.38 199 LYS A CA 1
ATOM 1478 C C . LYS A 1 199 ? -27.865 -4.576 13.138 1.00 85.38 199 LYS A C 1
ATOM 1480 O O . LYS A 1 199 ? -26.934 -3.869 12.774 1.00 85.38 199 LYS A O 1
ATOM 1485 N N . ASP A 1 200 ? -27.775 -5.495 14.096 1.00 88.81 200 ASP A N 1
ATOM 1486 C CA . ASP A 1 200 ? -26.618 -5.716 14.968 1.00 88.81 200 ASP A CA 1
ATOM 1487 C C . ASP A 1 200 ? -26.335 -7.229 15.116 1.00 88.81 200 ASP A C 1
ATOM 1489 O O . ASP A 1 200 ? -27.155 -8.068 14.715 1.00 88.81 200 ASP A O 1
ATOM 1493 N N . LEU A 1 201 ? -25.165 -7.607 15.648 1.00 88.06 201 LEU A N 1
ATOM 1494 C CA . LEU A 1 201 ? -24.774 -9.019 15.785 1.00 88.06 201 LEU A CA 1
ATOM 1495 C C . LEU A 1 201 ? -25.749 -9.774 16.693 1.00 88.06 201 LEU A C 1
ATOM 1497 O O . LEU A 1 201 ? -26.113 -10.917 16.409 1.00 88.06 201 LEU A O 1
ATOM 1501 N N . ARG A 1 202 ? -26.229 -9.133 17.760 1.00 89.88 202 ARG A N 1
ATOM 1502 C CA . ARG A 1 202 ? -27.256 -9.702 18.637 1.00 89.88 202 ARG A CA 1
ATOM 1503 C C . ARG A 1 202 ? -28.530 -10.050 17.862 1.00 89.88 202 ARG A C 1
ATOM 1505 O O . ARG A 1 202 ? -29.096 -11.123 18.091 1.00 89.88 202 ARG A O 1
ATOM 1512 N N . ALA A 1 203 ? -29.002 -9.173 16.978 1.00 89.12 203 ALA A N 1
ATOM 1513 C CA . ALA A 1 203 ? -30.161 -9.428 16.128 1.00 89.12 203 ALA A CA 1
ATOM 1514 C C . ALA A 1 203 ? -29.892 -10.593 15.168 1.00 89.12 203 ALA A C 1
ATOM 1516 O O . ALA A 1 203 ? -30.779 -11.423 14.955 1.00 89.12 203 ALA A O 1
ATOM 1517 N N . TRP A 1 204 ? -28.662 -10.713 14.661 1.00 91.50 204 TRP A N 1
ATOM 1518 C CA . TRP A 1 204 ? -28.266 -11.843 13.823 1.00 91.50 204 TRP A CA 1
ATOM 1519 C C . TRP A 1 204 ? -28.348 -13.173 14.580 1.00 91.50 204 TRP A C 1
ATOM 1521 O O . TRP A 1 204 ? -28.960 -14.127 14.096 1.00 91.50 204 TRP A O 1
ATOM 1531 N N . VAL A 1 205 ? -27.833 -13.216 15.812 1.00 86.69 205 VAL A N 1
ATOM 1532 C CA . VAL A 1 205 ? -27.954 -14.380 16.707 1.00 86.69 205 VAL A CA 1
ATOM 1533 C C . VAL A 1 205 ? -29.417 -14.738 16.958 1.00 86.69 205 VAL A C 1
ATOM 1535 O O . VAL A 1 205 ? -29.799 -15.896 16.803 1.00 86.69 205 VAL A O 1
ATOM 1538 N N . HIS A 1 206 ? -30.276 -13.754 17.235 1.00 84.25 206 HIS A N 1
ATOM 1539 C CA . HIS A 1 206 ? -31.711 -13.997 17.432 1.00 84.25 206 HIS A CA 1
ATOM 1540 C C . HIS A 1 206 ? -32.423 -14.517 16.177 1.00 84.25 206 HIS A C 1
ATOM 1542 O O . HIS A 1 206 ? -33.417 -15.231 16.295 1.00 84.25 206 HIS A O 1
ATOM 1548 N N . SER A 1 207 ? -31.922 -14.183 14.985 1.00 87.94 207 SER A N 1
ATOM 1549 C CA . SER A 1 207 ? -32.452 -14.696 13.717 1.00 87.94 207 SER A CA 1
ATOM 1550 C C . SER A 1 207 ? -32.025 -16.137 13.401 1.00 87.94 207 SER A C 1
ATOM 1552 O O . SER A 1 207 ? -32.526 -16.716 12.439 1.00 87.94 207 SER A O 1
ATOM 1554 N N . GLY A 1 208 ? -31.145 -16.734 14.218 1.00 87.25 208 GLY A N 1
ATOM 1555 C CA . GLY A 1 208 ? -30.694 -18.120 14.078 1.00 87.25 208 GLY A CA 1
ATOM 1556 C C . GLY A 1 208 ? -29.248 -18.290 13.604 1.00 87.25 208 GLY A C 1
ATOM 1557 O O . GLY A 1 208 ? -28.897 -19.386 13.170 1.00 87.25 208 GLY A O 1
ATOM 1558 N N . LEU A 1 209 ? -28.405 -17.249 13.672 1.00 90.88 209 LEU A N 1
ATOM 1559 C CA . LEU A 1 209 ? -26.967 -17.389 13.416 1.00 90.88 209 LEU A CA 1
ATOM 1560 C C . LEU A 1 209 ? -26.356 -18.434 14.361 1.00 90.88 209 LEU A C 1
ATOM 1562 O O . LEU A 1 209 ? -26.537 -18.372 15.576 1.00 90.88 209 LEU A O 1
ATOM 1566 N N . THR A 1 210 ? -25.590 -19.365 13.796 1.00 90.19 210 THR A N 1
ATOM 1567 C CA . THR A 1 210 ? -24.790 -20.338 14.545 1.00 90.19 210 THR A CA 1
ATOM 1568 C C . THR A 1 210 ? -23.306 -20.000 14.452 1.00 90.19 210 THR A C 1
ATOM 1570 O O . THR A 1 210 ? -22.869 -19.274 13.557 1.00 90.19 210 THR A O 1
ATOM 1573 N N . LYS A 1 211 ? -22.511 -20.569 15.364 1.00 88.62 211 LYS A N 1
ATOM 1574 C CA . LYS A 1 211 ? -21.049 -20.439 15.364 1.00 88.62 211 LYS A CA 1
ATOM 1575 C C . LYS A 1 211 ? -20.437 -20.857 14.023 1.00 88.62 211 LYS A C 1
ATOM 1577 O O . LYS A 1 211 ? -19.634 -20.115 13.468 1.00 88.62 211 LYS A O 1
ATOM 1582 N N . ASP A 1 212 ? -20.847 -22.010 13.499 1.00 88.38 212 ASP A N 1
ATOM 1583 C CA . ASP A 1 212 ? -20.292 -22.574 12.263 1.00 88.38 212 ASP A CA 1
ATOM 1584 C C . ASP A 1 212 ? -20.598 -21.696 11.046 1.00 88.38 212 ASP A C 1
ATOM 1586 O O . ASP A 1 212 ? -19.750 -21.518 10.174 1.00 88.38 212 ASP A O 1
ATOM 1590 N N . LEU A 1 213 ? -21.792 -21.094 11.008 1.00 90.50 213 LEU A N 1
ATOM 1591 C CA . LEU A 1 213 ? -22.166 -20.177 9.937 1.00 90.50 213 LEU A CA 1
ATOM 1592 C C . LEU A 1 213 ? -21.331 -18.892 9.987 1.00 90.50 213 LEU A C 1
ATOM 1594 O O . LEU A 1 213 ? -20.903 -18.408 8.943 1.00 90.50 213 LEU A O 1
ATOM 1598 N N . LEU A 1 214 ? -21.070 -18.358 11.186 1.00 92.38 214 LEU A N 1
ATOM 1599 C CA . LEU A 1 214 ? -20.215 -17.182 11.343 1.00 92.38 214 LEU A CA 1
ATOM 1600 C C . LEU A 1 214 ? -18.760 -17.481 10.955 1.00 92.38 214 LEU A C 1
ATOM 1602 O O . LEU A 1 214 ? -18.144 -16.670 10.270 1.00 92.38 214 LEU A O 1
ATOM 1606 N N . LEU A 1 215 ? -18.225 -18.648 11.331 1.00 92.06 215 LEU A N 1
ATOM 1607 C CA . LEU A 1 215 ? -16.886 -19.078 10.912 1.00 92.06 215 LEU A CA 1
ATOM 1608 C C . LEU A 1 215 ? -16.779 -19.198 9.393 1.00 92.06 215 LEU A C 1
ATOM 1610 O O . LEU A 1 215 ? -15.860 -18.637 8.812 1.00 92.06 215 LEU A O 1
ATOM 1614 N N . ALA A 1 216 ? -17.759 -19.821 8.738 1.00 91.44 216 ALA A N 1
ATOM 1615 C CA . ALA A 1 216 ? -17.767 -19.926 7.281 1.00 91.44 216 ALA A CA 1
ATOM 1616 C C . ALA A 1 216 ? -17.762 -18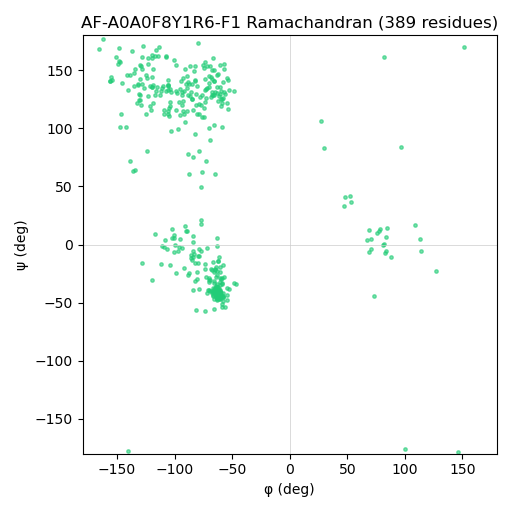.549 6.584 1.00 91.44 216 ALA A C 1
ATOM 1618 O O . ALA A 1 216 ? -17.153 -18.400 5.528 1.00 91.44 216 ALA A O 1
ATOM 1619 N N . GLN A 1 217 ? -18.413 -17.536 7.169 1.00 90.56 217 GLN A N 1
ATOM 1620 C CA . GLN A 1 217 ? -18.371 -16.158 6.658 1.00 90.56 217 GLN A CA 1
ATOM 1621 C C . GLN A 1 217 ? -17.005 -15.497 6.877 1.00 90.56 217 GLN A C 1
ATOM 1623 O O . GLN A 1 217 ? -16.529 -14.790 5.994 1.00 90.56 217 GLN A O 1
ATOM 1628 N N . ILE A 1 218 ? -16.367 -15.740 8.025 1.00 92.25 218 ILE A N 1
ATOM 1629 C CA . ILE A 1 218 ? -15.001 -15.279 8.317 1.00 92.25 218 ILE A CA 1
ATOM 1630 C C . ILE A 1 218 ? -14.005 -15.888 7.334 1.00 92.25 218 ILE A C 1
ATOM 1632 O O . ILE A 1 218 ? -13.209 -15.155 6.756 1.00 92.25 218 ILE A O 1
ATOM 1636 N N . ASP A 1 219 ? -14.091 -17.194 7.100 1.00 89.81 219 ASP A N 1
ATOM 1637 C CA . ASP A 1 219 ? -13.174 -17.917 6.218 1.00 89.81 219 ASP A CA 1
ATOM 1638 C C . ASP A 1 219 ? -13.356 -17.534 4.740 1.00 89.81 219 ASP A C 1
ATOM 1640 O O . ASP A 1 219 ? -12.402 -17.565 3.963 1.00 89.81 219 ASP A O 1
ATOM 1644 N N . ALA A 1 220 ? -14.576 -17.163 4.338 1.00 86.56 220 ALA A N 1
ATOM 1645 C CA . ALA A 1 220 ? -14.878 -16.701 2.984 1.00 86.56 220 ALA A CA 1
ATOM 1646 C C . ALA A 1 220 ? -14.556 -15.212 2.758 1.00 86.56 220 ALA A C 1
ATOM 1648 O O . ALA A 1 220 ? -14.513 -14.765 1.608 1.00 86.56 220 ALA A O 1
ATOM 1649 N N . ALA A 1 221 ? -14.367 -14.432 3.827 1.00 84.06 221 ALA A N 1
ATOM 1650 C CA . ALA A 1 221 ? -14.078 -13.013 3.716 1.00 84.06 221 ALA A CA 1
ATOM 1651 C C . ALA A 1 221 ? -12.643 -12.802 3.203 1.00 84.06 221 ALA A C 1
ATOM 1653 O O . ALA A 1 221 ? -11.707 -13.426 3.706 1.00 84.06 221 ALA A O 1
ATOM 1654 N N . PRO A 1 222 ? -12.431 -11.904 2.226 1.00 68.94 222 PRO A N 1
ATOM 1655 C CA . PRO A 1 222 ? -11.091 -11.604 1.751 1.00 68.94 222 PRO A CA 1
ATOM 1656 C C . PRO A 1 222 ? -10.254 -11.013 2.892 1.00 68.94 222 PRO A C 1
ATOM 1658 O O . PRO A 1 222 ? -10.613 -9.995 3.491 1.00 68.94 222 PRO A O 1
ATOM 1661 N N . THR A 1 223 ? -9.122 -11.649 3.183 1.00 62.34 223 THR A N 1
ATOM 1662 C CA . THR A 1 223 ? -8.055 -11.067 3.999 1.00 62.34 223 THR A CA 1
ATOM 1663 C C . THR A 1 223 ? -7.496 -9.839 3.284 1.00 62.34 223 THR A C 1
ATOM 1665 O O . THR A 1 223 ? -7.474 -9.797 2.052 1.00 62.34 223 THR A O 1
ATOM 1668 N N . ALA A 1 224 ? -7.083 -8.819 4.044 1.00 54.03 224 ALA A N 1
ATOM 1669 C CA . ALA A 1 224 ? -6.601 -7.555 3.480 1.00 54.03 224 ALA A CA 1
ATOM 1670 C C . ALA A 1 224 ? -5.565 -7.803 2.371 1.00 54.03 224 ALA A C 1
ATOM 1672 O O . ALA A 1 224 ? -4.606 -8.544 2.618 1.00 54.03 224 ALA A O 1
ATOM 1673 N N . PRO A 1 225 ? -5.674 -7.156 1.197 1.00 48.41 225 PRO A N 1
ATOM 1674 C CA . PRO A 1 225 ? -4.491 -6.949 0.385 1.00 48.41 225 PRO A CA 1
ATOM 1675 C C . PRO A 1 225 ? -3.500 -6.081 1.177 1.00 48.41 225 PRO A C 1
ATOM 1677 O O . PRO A 1 225 ? -3.884 -5.255 2.009 1.00 48.41 225 PRO A O 1
ATOM 1680 N N . ALA A 1 226 ? -2.209 -6.324 0.972 1.00 45.06 226 ALA A N 1
ATOM 1681 C CA . ALA A 1 226 ? -1.138 -5.630 1.670 1.00 45.06 226 ALA A CA 1
ATOM 1682 C C . ALA A 1 226 ? -1.259 -4.093 1.528 1.00 45.06 226 ALA A C 1
ATOM 1684 O O . ALA A 1 226 ? -1.269 -3.565 0.425 1.00 45.06 226 ALA A O 1
ATOM 1685 N N . CYS A 1 227 ? -1.356 -3.418 2.680 1.00 51.97 227 CYS A N 1
ATOM 1686 C CA . CYS A 1 227 ? -1.172 -1.988 2.974 1.00 51.97 227 CYS A CA 1
ATOM 1687 C C . CYS A 1 227 ? -1.485 -0.953 1.862 1.00 51.97 227 CYS A C 1
ATOM 1689 O O . CYS A 1 227 ? -0.586 -0.367 1.269 1.00 51.97 227 CYS A O 1
ATOM 1691 N N . ASP A 1 228 ? -2.761 -0.586 1.702 1.00 67.38 228 ASP A N 1
ATOM 1692 C CA . ASP A 1 228 ? -3.207 0.581 0.909 1.00 67.38 228 ASP A CA 1
ATOM 1693 C C . ASP A 1 228 ? -3.019 1.939 1.621 1.00 67.38 228 ASP A C 1
ATOM 1695 O O . ASP A 1 228 ? -3.640 2.940 1.257 1.00 67.38 228 ASP A O 1
ATOM 1699 N N . VAL A 1 229 ? -2.183 1.992 2.663 1.00 73.38 229 VAL A N 1
ATOM 1700 C CA . VAL A 1 229 ? -2.037 3.158 3.542 1.00 73.38 229 VAL A CA 1
ATOM 1701 C C . VAL A 1 229 ? -0.577 3.602 3.613 1.00 73.38 229 VAL A C 1
ATOM 1703 O O . VAL A 1 229 ? 0.250 2.925 4.220 1.00 73.38 229 VAL A O 1
ATOM 1706 N N . PHE A 1 230 ? -0.270 4.775 3.060 1.00 83.62 230 PHE A N 1
ATOM 1707 C CA . PHE A 1 230 ? 1.043 5.413 3.178 1.00 83.62 230 PHE A CA 1
ATOM 1708 C C . PHE A 1 230 ? 1.299 5.953 4.593 1.00 83.62 230 PHE A C 1
ATOM 1710 O O . PHE A 1 230 ? 0.367 6.335 5.308 1.00 83.62 230 PHE A O 1
ATOM 1717 N N . ASP A 1 231 ? 2.570 6.052 4.984 1.00 84.62 231 ASP A N 1
ATOM 1718 C CA . ASP A 1 231 ? 2.978 6.638 6.272 1.00 84.62 231 ASP A CA 1
ATOM 1719 C C . ASP A 1 231 ? 2.682 8.139 6.385 1.00 84.62 231 ASP A C 1
ATOM 1721 O O . ASP A 1 231 ? 2.511 8.652 7.487 1.00 84.62 231 ASP A O 1
ATOM 1725 N N . ASP A 1 232 ? 2.576 8.837 5.258 1.00 89.38 232 ASP A N 1
ATOM 1726 C CA . ASP A 1 232 ? 2.147 10.229 5.148 1.00 89.38 232 ASP A CA 1
ATOM 1727 C C . ASP A 1 232 ? 1.734 10.531 3.692 1.00 89.38 232 ASP A C 1
ATOM 1729 O O . ASP A 1 232 ? 1.814 9.663 2.820 1.00 89.38 232 ASP A O 1
ATOM 1733 N N . ASP A 1 233 ? 1.245 11.745 3.408 1.00 91.56 233 ASP A N 1
ATOM 1734 C CA . ASP A 1 233 ? 0.944 12.175 2.036 1.00 91.56 233 ASP A CA 1
ATOM 1735 C C . ASP A 1 233 ? 2.106 12.881 1.331 1.00 91.56 233 ASP A C 1
ATOM 1737 O O . ASP A 1 233 ? 1.887 13.539 0.305 1.00 91.56 233 ASP A O 1
ATOM 1741 N N . VAL A 1 234 ? 3.330 12.757 1.852 1.00 95.06 234 VAL A N 1
ATOM 1742 C CA . VAL A 1 234 ? 4.505 13.404 1.276 1.00 95.06 234 VAL A CA 1
ATOM 1743 C C . VAL A 1 234 ? 4.882 12.704 -0.023 1.00 95.06 234 VAL A C 1
ATOM 1745 O O . VAL A 1 234 ? 4.961 11.480 -0.117 1.00 95.06 234 VAL A O 1
ATOM 1748 N N . ALA A 1 235 ? 5.162 13.513 -1.044 1.00 96.31 235 ALA A N 1
ATOM 1749 C CA . ALA A 1 235 ? 5.493 13.044 -2.383 1.00 96.31 235 ALA A CA 1
ATOM 1750 C C . ALA A 1 235 ? 6.632 12.014 -2.409 1.00 96.31 235 ALA A C 1
ATOM 1752 O O . ALA A 1 235 ? 6.549 11.047 -3.155 1.00 96.31 235 ALA A O 1
ATOM 1753 N N . HIS A 1 236 ? 7.658 12.182 -1.572 1.00 96.00 236 HIS A N 1
ATOM 1754 C CA . HIS A 1 236 ? 8.772 11.238 -1.461 1.00 96.00 236 HIS A CA 1
ATOM 1755 C C . HIS A 1 236 ? 8.329 9.851 -0.967 1.00 96.00 236 HIS A C 1
ATOM 1757 O O . HIS A 1 236 ? 8.740 8.847 -1.543 1.00 96.00 236 HIS A O 1
ATOM 1763 N N . THR A 1 237 ? 7.486 9.782 0.068 1.00 94.25 237 THR A N 1
ATOM 1764 C CA . THR A 1 237 ? 6.958 8.521 0.619 1.00 94.25 237 THR A CA 1
ATOM 1765 C C . THR A 1 237 ? 6.162 7.764 -0.436 1.00 94.25 237 THR A C 1
ATOM 1767 O O . THR A 1 237 ? 6.399 6.583 -0.684 1.00 94.25 237 THR A O 1
ATOM 1770 N N . VAL A 1 238 ? 5.276 8.481 -1.125 1.00 95.00 238 VAL A N 1
ATOM 1771 C CA . VAL A 1 238 ? 4.435 7.930 -2.190 1.00 95.00 238 VAL A CA 1
ATOM 1772 C C . VAL A 1 238 ? 5.268 7.502 -3.400 1.00 95.00 238 VAL A C 1
ATOM 1774 O O . VAL A 1 238 ? 5.066 6.415 -3.930 1.00 95.00 238 VAL A O 1
ATOM 1777 N N . ALA A 1 239 ? 6.234 8.325 -3.822 1.00 96.12 239 ALA A N 1
ATOM 1778 C CA . ALA A 1 239 ? 7.140 8.002 -4.923 1.00 96.12 239 ALA A CA 1
ATOM 1779 C C . ALA A 1 239 ? 7.954 6.741 -4.624 1.00 96.12 239 ALA A C 1
ATOM 1781 O O . ALA A 1 239 ? 8.095 5.890 -5.495 1.00 96.12 239 ALA A O 1
ATOM 1782 N N . LYS A 1 240 ? 8.457 6.603 -3.393 1.00 94.50 240 LYS A N 1
ATOM 1783 C CA . LYS A 1 240 ? 9.213 5.427 -2.964 1.00 94.50 240 LYS A CA 1
ATOM 1784 C C . LYS A 1 240 ? 8.363 4.154 -3.009 1.00 94.50 240 LYS A C 1
ATOM 1786 O O . LYS A 1 240 ? 8.810 3.168 -3.579 1.00 94.50 240 LYS A O 1
ATOM 1791 N N . SER A 1 241 ? 7.149 4.187 -2.460 1.00 92.75 241 SER A N 1
ATOM 1792 C CA . SER A 1 241 ? 6.247 3.025 -2.491 1.00 92.75 241 SER A CA 1
ATOM 1793 C C . SER A 1 241 ? 5.843 2.667 -3.925 1.00 92.75 241 SER A C 1
ATOM 1795 O O . SER A 1 241 ? 5.953 1.508 -4.310 1.00 92.75 241 SER A O 1
ATOM 1797 N N . TRP A 1 242 ? 5.523 3.653 -4.772 1.00 94.69 242 TRP A N 1
ATOM 1798 C CA . TRP A 1 242 ? 5.245 3.381 -6.186 1.00 94.69 242 TRP A CA 1
ATOM 1799 C C . TRP A 1 242 ? 6.447 2.762 -6.910 1.00 94.69 242 TRP A C 1
ATOM 1801 O O . TRP A 1 242 ? 6.293 1.839 -7.712 1.00 94.69 242 TRP A O 1
ATOM 1811 N N . MET A 1 243 ? 7.654 3.249 -6.605 1.00 93.81 243 MET A N 1
ATOM 1812 C CA . MET A 1 243 ? 8.887 2.687 -7.141 1.00 93.81 243 MET A CA 1
ATOM 1813 C C . MET A 1 243 ? 9.031 1.215 -6.770 1.00 93.81 243 MET A C 1
ATOM 1815 O O . MET A 1 243 ? 9.196 0.386 -7.661 1.00 93.81 243 MET A O 1
ATOM 1819 N N . GLU A 1 244 ? 8.941 0.905 -5.478 1.00 90.88 244 GLU A N 1
ATOM 1820 C CA . GLU A 1 244 ? 9.124 -0.442 -4.934 1.00 90.88 244 GLU A CA 1
ATOM 1821 C C . GLU A 1 244 ? 8.059 -1.433 -5.424 1.00 90.88 244 GLU A C 1
ATOM 1823 O O . GLU A 1 244 ? 8.385 -2.591 -5.681 1.00 90.88 244 GLU A O 1
ATOM 1828 N N . GLU A 1 245 ? 6.814 -0.983 -5.596 1.00 88.50 245 GLU A N 1
ATOM 1829 C CA . GLU A 1 245 ? 5.687 -1.844 -5.969 1.00 88.50 245 GLU A CA 1
ATOM 1830 C C . GLU A 1 245 ? 5.570 -2.084 -7.481 1.00 88.50 245 GLU A C 1
ATOM 1832 O O . GLU A 1 245 ? 5.256 -3.198 -7.898 1.00 88.50 245 GLU A O 1
ATOM 1837 N N . GLU A 1 246 ? 5.813 -1.067 -8.317 1.00 91.25 246 GLU A N 1
ATOM 1838 C CA . GLU A 1 246 ? 5.495 -1.146 -9.753 1.00 91.25 246 GLU A CA 1
ATOM 1839 C C . GLU A 1 246 ? 6.634 -0.785 -10.711 1.00 91.25 246 GLU A C 1
ATOM 1841 O O . GLU A 1 246 ? 6.513 -1.031 -11.921 1.00 91.25 246 GLU A O 1
ATOM 1846 N N . LEU A 1 247 ? 7.697 -0.134 -10.229 1.00 94.19 247 LEU A N 1
ATOM 1847 C CA . LEU A 1 247 ? 8.754 0.411 -11.090 1.00 94.19 247 LEU A CA 1
ATOM 1848 C C . LEU A 1 247 ? 10.124 -0.227 -10.847 1.00 94.19 247 LEU A C 1
ATOM 1850 O O . LEU A 1 247 ? 11.108 0.244 -11.420 1.00 94.19 247 LEU A O 1
ATOM 1854 N N . LEU A 1 248 ? 10.199 -1.294 -10.053 1.00 93.19 248 LEU A N 1
ATOM 1855 C CA . LEU A 1 248 ? 11.395 -2.112 -9.902 1.00 93.19 248 LEU A CA 1
ATOM 1856 C C . LEU A 1 248 ? 11.246 -3.445 -10.633 1.00 93.19 248 LEU A C 1
ATOM 1858 O O . LEU A 1 248 ? 10.249 -4.147 -10.503 1.00 93.19 248 LEU A O 1
ATOM 1862 N N . GLU A 1 249 ? 12.302 -3.829 -11.337 1.00 91.06 249 GLU A N 1
ATOM 1863 C CA . GLU A 1 249 ? 12.490 -5.177 -11.852 1.00 91.06 249 GLU A CA 1
ATOM 1864 C C . GLU A 1 249 ? 13.894 -5.635 -11.468 1.00 91.06 249 GLU A C 1
ATOM 1866 O O . GLU A 1 249 ? 14.883 -4.964 -11.767 1.00 91.06 249 GLU A O 1
ATOM 1871 N N . SER A 1 250 ? 13.991 -6.772 -10.774 1.00 84.94 250 SER A N 1
ATOM 1872 C CA . SER A 1 250 ? 15.271 -7.302 -10.282 1.00 84.94 250 SER A CA 1
ATOM 1873 C C . SER A 1 250 ? 16.076 -6.267 -9.469 1.00 84.94 250 SER A C 1
ATOM 1875 O O . SER A 1 250 ? 17.285 -6.158 -9.641 1.00 84.94 250 SER A O 1
ATOM 1877 N N . GLU A 1 251 ? 15.394 -5.498 -8.607 1.00 87.31 251 GLU A N 1
ATOM 1878 C CA . GLU A 1 251 ? 15.945 -4.403 -7.778 1.00 87.31 251 GLU A CA 1
ATOM 1879 C C . GLU A 1 251 ? 16.365 -3.132 -8.546 1.00 87.31 251 GLU A C 1
ATOM 1881 O O . GLU A 1 251 ? 16.857 -2.178 -7.942 1.00 87.31 251 GLU A O 1
ATOM 1886 N N . PHE A 1 252 ? 16.129 -3.063 -9.860 1.00 92.06 252 PHE A N 1
ATOM 1887 C CA . PHE A 1 252 ? 16.486 -1.908 -10.684 1.00 92.06 252 PHE A CA 1
ATOM 1888 C C . PHE A 1 252 ? 15.265 -1.131 -11.173 1.00 92.06 252 PHE A C 1
ATOM 1890 O O . PHE A 1 252 ? 14.316 -1.732 -11.679 1.00 92.06 252 PHE A O 1
ATOM 1897 N N . PRO A 1 253 ? 15.308 0.214 -11.118 1.00 95.12 253 PRO A N 1
ATOM 1898 C CA . PRO A 1 253 ? 14.280 1.030 -11.738 1.00 95.12 253 PRO A CA 1
ATOM 1899 C C . PRO A 1 253 ? 14.155 0.793 -13.243 1.00 95.12 253 PRO A C 1
ATOM 1901 O O . PRO A 1 253 ? 15.100 1.015 -14.013 1.00 95.12 253 PRO A O 1
ATOM 1904 N N . ILE A 1 254 ? 12.952 0.404 -13.663 1.00 95.75 254 ILE A N 1
ATOM 1905 C CA . ILE A 1 254 ? 12.606 0.252 -15.080 1.00 95.75 254 ILE A CA 1
ATOM 1906 C C . ILE A 1 254 ? 12.298 1.596 -15.735 1.00 95.75 254 ILE A C 1
ATOM 1908 O O . ILE A 1 254 ? 12.319 1.688 -16.953 1.00 95.75 254 ILE A O 1
ATOM 1912 N N . ILE A 1 255 ? 12.055 2.650 -14.954 1.00 96.69 255 ILE A N 1
ATOM 1913 C CA . ILE A 1 255 ? 11.870 4.016 -15.451 1.00 96.69 255 ILE A CA 1
ATOM 1914 C C . ILE A 1 255 ? 13.110 4.852 -15.147 1.00 96.69 255 ILE A C 1
ATOM 1916 O O . ILE A 1 255 ? 13.621 4.841 -14.028 1.00 96.69 255 ILE A O 1
ATOM 1920 N N . ARG A 1 256 ? 13.594 5.601 -16.141 1.00 96.50 256 ARG A N 1
ATOM 1921 C CA . ARG A 1 256 ? 14.785 6.452 -16.037 1.00 96.50 256 ARG A CA 1
ATOM 1922 C C . ARG A 1 256 ? 14.555 7.823 -16.648 1.00 96.50 256 ARG A C 1
ATOM 1924 O O . ARG A 1 256 ? 13.846 7.952 -17.640 1.00 96.50 256 ARG A O 1
ATOM 1931 N N . LEU A 1 257 ? 15.201 8.837 -16.082 1.00 96.38 257 LEU A N 1
ATOM 1932 C CA . LEU A 1 257 ? 15.225 10.188 -16.634 1.00 96.38 257 LEU A CA 1
ATOM 1933 C C . LEU A 1 257 ? 16.595 10.448 -17.260 1.00 96.38 257 LEU A C 1
ATOM 1935 O O . LEU A 1 257 ? 17.597 10.559 -16.557 1.00 96.38 257 LEU A O 1
ATOM 1939 N N . TYR A 1 258 ? 16.642 10.574 -18.582 1.00 96.69 258 TYR A N 1
ATOM 1940 C CA . TYR A 1 258 ? 17.879 10.812 -19.323 1.00 96.69 258 TYR A CA 1
ATOM 1941 C C . TYR A 1 258 ? 17.702 11.988 -20.279 1.00 96.69 258 TYR A C 1
ATOM 1943 O O . TYR A 1 258 ? 16.782 12.009 -21.095 1.00 96.69 258 TYR A O 1
ATOM 1951 N N . LYS A 1 259 ? 18.572 13.001 -20.155 1.00 94.19 259 LYS A N 1
ATOM 1952 C CA . LYS A 1 259 ? 18.533 14.245 -20.955 1.00 94.19 259 LYS A CA 1
ATOM 1953 C C . LYS A 1 259 ? 17.128 14.878 -21.027 1.00 94.19 259 LYS A C 1
ATOM 1955 O O . LYS A 1 259 ? 16.699 15.354 -22.075 1.00 94.19 259 LYS A O 1
ATOM 1960 N N . GLY A 1 260 ? 16.407 14.869 -19.902 1.00 91.88 260 GLY A N 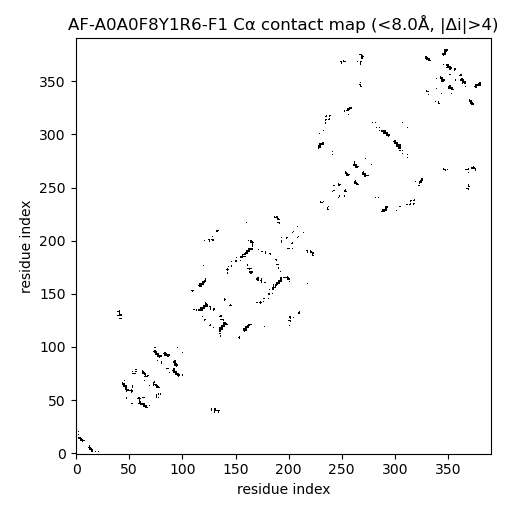1
ATOM 1961 C CA . GLY A 1 260 ? 15.056 15.434 -19.786 1.00 91.88 260 GLY A CA 1
ATOM 1962 C C . GLY A 1 260 ? 13.941 14.588 -20.410 1.00 91.88 260 GLY A C 1
ATOM 1963 O O . GLY A 1 260 ? 12.821 15.072 -20.538 1.00 91.88 260 GLY A O 1
ATOM 1964 N N . GLN A 1 261 ? 14.226 13.346 -20.812 1.00 94.56 261 GLN A N 1
ATOM 1965 C CA . GLN A 1 261 ? 13.248 12.413 -21.370 1.00 94.56 261 GLN A CA 1
ATOM 1966 C C . GLN A 1 261 ? 13.070 11.214 -20.444 1.00 94.56 261 GLN A C 1
ATOM 1968 O O . GLN A 1 261 ? 14.050 10.644 -19.959 1.00 94.56 261 GLN A O 1
ATOM 1973 N N . TRP A 1 262 ? 11.813 10.833 -20.221 1.00 96.19 262 TRP A N 1
ATOM 1974 C CA . TRP A 1 262 ? 11.478 9.596 -19.531 1.00 96.19 262 TRP A CA 1
ATOM 1975 C C . TRP A 1 262 ? 11.684 8.417 -20.473 1.00 96.19 262 TRP A C 1
ATOM 1977 O O . TRP A 1 262 ? 11.220 8.410 -21.616 1.00 96.19 262 TRP A O 1
ATOM 1987 N N . LEU A 1 263 ? 12.424 7.436 -19.983 1.00 97.25 263 LEU A N 1
ATOM 1988 C CA . LEU A 1 263 ? 12.705 6.187 -20.657 1.00 97.25 263 LEU A CA 1
ATOM 1989 C C . LEU A 1 263 ? 12.164 5.042 -19.815 1.00 97.25 263 LEU A C 1
ATOM 1991 O O . LEU A 1 263 ? 12.264 5.077 -18.589 1.00 97.25 263 LEU A O 1
ATOM 1995 N N . ARG A 1 264 ? 11.664 4.010 -20.482 1.00 96.56 264 ARG A N 1
ATOM 1996 C CA . ARG A 1 264 ? 11.230 2.765 -19.868 1.00 96.56 264 ARG A CA 1
ATOM 1997 C C . ARG A 1 264 ? 12.026 1.600 -20.416 1.00 96.56 264 ARG A C 1
ATOM 1999 O O . ARG A 1 264 ? 12.212 1.494 -21.624 1.00 96.56 264 ARG A O 1
ATOM 2006 N N . TYR A 1 265 ? 12.461 0.731 -19.520 1.00 96.50 265 TYR A N 1
ATOM 2007 C CA . TYR A 1 265 ? 13.026 -0.557 -19.851 1.00 96.50 265 TYR A CA 1
ATOM 2008 C C . TYR A 1 265 ? 11.915 -1.504 -20.303 1.00 96.50 265 TYR A C 1
ATOM 2010 O O . TYR A 1 265 ? 10.940 -1.720 -19.579 1.00 96.50 265 TYR A O 1
ATOM 2018 N N . ALA A 1 266 ? 12.049 -2.030 -21.514 1.00 92.94 266 ALA A N 1
ATOM 2019 C CA . ALA A 1 266 ? 11.180 -3.048 -22.083 1.00 92.94 266 ALA A CA 1
ATOM 2020 C C . ALA A 1 266 ? 11.950 -3.815 -23.164 1.00 92.94 266 ALA A C 1
ATOM 2022 O O . ALA A 1 266 ? 12.760 -3.233 -23.886 1.00 92.94 266 ALA A O 1
ATOM 2023 N N . ASP A 1 267 ? 11.696 -5.118 -23.278 1.00 90.56 267 ASP A N 1
ATOM 2024 C CA . ASP A 1 267 ? 12.248 -5.965 -24.345 1.00 90.56 267 ASP A CA 1
ATOM 2025 C C . ASP A 1 267 ? 13.784 -5.888 -24.477 1.00 90.56 267 ASP A C 1
ATOM 2027 O O . ASP A 1 267 ? 14.344 -5.919 -25.572 1.00 90.56 267 ASP A O 1
ATOM 2031 N N . GLY A 1 268 ? 14.488 -5.762 -23.348 1.00 92.25 268 GLY A N 1
ATOM 2032 C CA . GLY A 1 268 ? 15.950 -5.765 -23.312 1.00 92.25 268 GLY A CA 1
ATOM 2033 C C . GLY A 1 268 ? 16.630 -4.423 -23.609 1.00 92.25 268 GLY A C 1
ATOM 2034 O O . GLY A 1 268 ? 17.861 -4.394 -23.707 1.00 92.25 268 GLY A O 1
ATOM 2035 N N . CYS A 1 269 ? 15.885 -3.321 -23.747 1.00 95.62 269 CYS A N 1
ATOM 2036 C CA . CYS A 1 269 ? 16.452 -1.978 -23.887 1.00 95.62 269 CYS A CA 1
ATOM 2037 C C . CYS A 1 269 ? 15.564 -0.874 -23.288 1.00 95.62 269 CYS A C 1
ATOM 2039 O O . CYS A 1 269 ? 14.405 -1.081 -22.939 1.00 95.62 269 CYS A O 1
ATOM 2041 N N . TYR A 1 270 ? 16.115 0.333 -23.176 1.00 97.19 270 TYR A N 1
ATOM 2042 C CA . TYR A 1 270 ? 15.379 1.532 -22.800 1.00 97.19 270 TYR A CA 1
ATOM 2043 C C . TYR A 1 270 ? 14.783 2.231 -24.024 1.00 97.19 270 TYR A C 1
ATOM 2045 O O . TYR A 1 270 ? 15.481 2.566 -24.983 1.00 97.19 270 TYR A O 1
ATOM 2053 N N . GLN A 1 271 ? 13.485 2.511 -23.960 1.00 95.88 271 GLN A N 1
ATOM 2054 C CA . GLN A 1 271 ? 12.716 3.188 -25.002 1.00 95.88 271 GLN A CA 1
ATOM 2055 C C . GLN A 1 271 ? 12.051 4.442 -24.438 1.00 95.88 271 GLN A C 1
ATOM 2057 O O . GLN A 1 271 ? 11.810 4.541 -23.238 1.00 95.88 271 GLN A O 1
ATOM 2062 N N . LYS A 1 272 ? 11.751 5.424 -25.292 1.00 96.25 272 LYS A N 1
ATOM 2063 C CA . LYS A 1 272 ? 11.077 6.653 -24.851 1.00 96.25 272 LYS A CA 1
ATOM 2064 C C . LYS A 1 272 ? 9.663 6.340 -24.380 1.00 96.25 272 LYS A C 1
ATOM 2066 O O . LYS A 1 272 ? 8.889 5.754 -25.131 1.00 96.25 272 LYS A O 1
ATOM 2071 N N . GLU A 1 273 ? 9.317 6.803 -23.186 1.00 94.50 273 GLU A N 1
ATOM 2072 C CA . GLU A 1 273 ? 7.959 6.722 -22.660 1.00 94.50 273 GLU A CA 1
ATOM 2073 C C . GLU A 1 273 ? 7.361 8.127 -22.558 1.00 94.50 273 GLU A C 1
ATOM 2075 O O . GLU A 1 273 ? 7.991 9.072 -22.075 1.00 94.50 273 GLU A O 1
ATOM 2080 N N . ALA A 1 274 ? 6.135 8.277 -23.058 1.00 93.56 274 ALA A N 1
ATOM 2081 C CA . ALA A 1 274 ? 5.399 9.526 -22.942 1.00 93.56 274 ALA A CA 1
ATOM 2082 C C . ALA A 1 274 ? 5.042 9.775 -21.470 1.00 93.56 274 ALA A C 1
ATOM 2084 O O . ALA A 1 274 ? 4.494 8.898 -20.795 1.00 93.56 274 ALA A O 1
ATOM 2085 N N . ILE A 1 275 ? 5.315 10.984 -20.974 1.00 92.12 275 ILE A N 1
ATOM 2086 C CA . ILE A 1 275 ? 5.072 11.336 -19.569 1.00 92.12 275 ILE A CA 1
ATOM 2087 C C . ILE A 1 275 ? 3.587 11.207 -19.202 1.00 92.12 275 ILE A C 1
ATOM 2089 O O . ILE A 1 275 ? 3.250 10.905 -18.064 1.00 92.12 275 ILE A O 1
ATOM 2093 N N . GLU A 1 276 ? 2.687 11.385 -20.163 1.00 92.81 276 GLU A N 1
ATOM 2094 C CA . GLU A 1 276 ? 1.242 11.249 -20.012 1.00 92.81 276 GLU A CA 1
ATOM 2095 C C . GLU A 1 276 ? 0.832 9.813 -19.665 1.00 92.81 276 GLU A C 1
ATOM 2097 O O . GLU A 1 276 ? -0.025 9.621 -18.801 1.00 92.81 276 GLU A O 1
ATOM 2102 N N . LEU A 1 277 ? 1.472 8.811 -20.280 1.00 90.81 277 LEU A N 1
ATOM 2103 C CA . LEU A 1 277 ? 1.239 7.398 -19.961 1.00 90.81 277 LEU A CA 1
ATOM 2104 C C . LEU A 1 277 ? 1.713 7.088 -18.542 1.00 90.81 277 LEU A C 1
ATOM 2106 O O . LEU A 1 277 ? 0.997 6.455 -17.766 1.00 90.81 277 LEU A O 1
ATOM 2110 N N . LEU A 1 278 ? 2.885 7.610 -18.181 1.00 93.31 278 LEU A N 1
ATOM 2111 C CA . LEU A 1 278 ? 3.463 7.425 -16.858 1.00 93.31 278 LEU A CA 1
ATOM 2112 C C . LEU A 1 278 ? 2.612 8.106 -15.771 1.00 93.31 278 LEU A C 1
ATOM 2114 O O . LEU A 1 278 ? 2.380 7.536 -14.707 1.00 93.31 278 LEU A O 1
ATOM 2118 N N . ARG A 1 279 ? 2.052 9.290 -16.059 1.00 94.56 279 ARG A N 1
ATOM 2119 C CA . ARG A 1 279 ? 1.071 9.957 -15.185 1.00 94.56 279 ARG A CA 1
ATOM 2120 C C . ARG A 1 279 ? -0.209 9.140 -15.043 1.00 94.56 279 ARG A C 1
ATOM 2122 O O . ARG A 1 279 ? -0.741 9.068 -13.941 1.00 94.56 279 ARG A O 1
ATOM 2129 N N . GLY A 1 280 ? -0.701 8.540 -16.127 1.00 90.31 280 GLY A N 1
ATOM 2130 C CA . GLY A 1 280 ? -1.866 7.653 -16.097 1.00 90.31 280 GLY A CA 1
ATOM 2131 C C . GLY A 1 280 ? -1.664 6.462 -15.159 1.00 90.31 280 GLY A C 1
ATOM 2132 O O . GLY A 1 280 ? -2.527 6.203 -14.324 1.00 90.31 280 GLY A O 1
ATOM 2133 N N . ARG A 1 281 ? -0.493 5.814 -15.229 1.00 92.62 281 ARG A N 1
ATOM 2134 C CA . ARG A 1 281 ? -0.109 4.739 -14.300 1.00 92.62 281 ARG A CA 1
ATOM 2135 C C . ARG A 1 281 ? -0.083 5.212 -12.849 1.00 92.62 281 ARG A C 1
ATOM 2137 O O . ARG A 1 281 ? -0.662 4.554 -11.997 1.00 92.62 281 ARG A O 1
ATOM 2144 N N . LEU A 1 282 ? 0.501 6.381 -12.577 1.00 95.25 282 LEU A N 1
ATOM 2145 C CA . LEU A 1 282 ? 0.502 6.934 -11.221 1.00 95.25 282 LEU A CA 1
ATOM 2146 C C . LEU A 1 282 ? -0.922 7.188 -10.703 1.00 95.25 282 LEU A C 1
ATOM 2148 O O . LEU A 1 282 ? -1.213 6.895 -9.553 1.00 95.25 282 LEU A O 1
ATOM 2152 N N . TYR A 1 283 ? -1.836 7.704 -11.529 1.00 91.31 283 TYR A N 1
ATOM 2153 C CA . TYR A 1 283 ? -3.230 7.872 -11.099 1.00 91.31 283 TYR A CA 1
ATOM 2154 C C . TYR A 1 283 ? -3.915 6.542 -10.778 1.00 91.31 283 TYR A C 1
ATOM 2156 O O . TYR A 1 283 ? -4.674 6.496 -9.817 1.00 91.31 283 TYR A O 1
ATOM 2164 N N . GLN A 1 284 ? -3.647 5.489 -11.554 1.00 85.31 284 GLN A N 1
ATOM 2165 C CA . GLN A 1 284 ? -4.162 4.144 -11.278 1.00 85.31 284 GLN A CA 1
ATOM 2166 C C . GLN A 1 284 ? -3.591 3.586 -9.972 1.00 85.31 284 GLN A C 1
ATOM 2168 O O . GLN A 1 284 ? -4.344 3.074 -9.156 1.00 85.31 284 GLN A O 1
ATOM 2173 N N . PHE A 1 285 ? -2.288 3.756 -9.746 1.00 88.12 285 PHE A N 1
ATOM 2174 C CA . PHE A 1 285 ? -1.622 3.350 -8.510 1.00 88.12 285 PHE A CA 1
ATOM 2175 C C . PHE A 1 285 ? -2.184 4.064 -7.270 1.00 88.12 285 PHE A C 1
ATOM 2177 O O . PHE A 1 285 ? -2.329 3.461 -6.210 1.00 88.12 285 PHE A O 1
ATOM 2184 N N . LEU A 1 286 ? -2.503 5.356 -7.393 1.00 88.19 286 LEU A N 1
ATOM 2185 C CA . LEU A 1 286 ? -3.043 6.168 -6.297 1.00 88.19 286 LEU A CA 1
ATOM 2186 C C . LEU A 1 286 ? -4.538 5.946 -6.042 1.00 88.19 286 LEU A C 1
ATOM 2188 O O . LEU A 1 286 ? -5.056 6.470 -5.052 1.00 88.19 286 LEU A O 1
ATOM 2192 N N . ASP A 1 287 ? -5.241 5.232 -6.920 1.00 80.94 287 ASP A N 1
ATOM 2193 C CA . ASP A 1 287 ? -6.674 5.009 -6.769 1.00 80.94 287 ASP A CA 1
ATOM 2194 C C . ASP A 1 287 ? -6.960 4.169 -5.520 1.00 80.94 287 ASP A C 1
ATOM 2196 O O . ASP A 1 287 ? -6.303 3.168 -5.246 1.00 80.94 287 ASP A O 1
ATOM 2200 N N . GLY A 1 288 ? -7.908 4.623 -4.702 1.00 70.19 288 GLY A N 1
ATOM 2201 C CA . GLY A 1 288 ? -8.238 3.984 -3.424 1.00 70.19 288 GLY A CA 1
ATOM 2202 C C . GLY A 1 288 ? -7.174 4.083 -2.318 1.00 70.19 288 GLY A C 1
ATOM 2203 O O . GLY A 1 288 ? -7.479 3.720 -1.180 1.00 70.19 288 GLY A O 1
ATOM 2204 N N . LYS A 1 289 ? -5.971 4.617 -2.588 1.00 80.50 289 LYS A N 1
ATOM 2205 C CA . LYS A 1 289 ? -4.904 4.733 -1.582 1.00 80.50 289 LYS A CA 1
ATOM 2206 C C . LYS A 1 289 ? -5.263 5.725 -0.477 1.00 80.50 289 LYS A C 1
ATOM 2208 O O . LYS A 1 289 ? -5.977 6.714 -0.663 1.00 80.50 289 LYS A O 1
ATOM 2213 N N . GLN A 1 290 ? -4.729 5.474 0.707 1.00 82.62 290 GLN A N 1
ATOM 2214 C CA . GLN A 1 290 ? -4.928 6.266 1.914 1.00 82.62 290 GLN A CA 1
ATOM 2215 C C . GLN A 1 290 ? -3.575 6.646 2.517 1.00 82.62 290 GLN A C 1
ATOM 2217 O O . GLN A 1 290 ? -2.531 6.168 2.085 1.00 82.62 290 GLN A O 1
ATOM 2222 N N . TYR A 1 291 ? -3.569 7.529 3.511 1.00 84.75 291 TYR A N 1
ATOM 2223 C CA . TYR A 1 291 ? -2.350 7.889 4.228 1.00 84.75 291 TYR A CA 1
ATOM 2224 C C . TYR A 1 291 ? -2.615 8.213 5.695 1.00 84.75 291 TYR A C 1
ATOM 2226 O O . TYR A 1 291 ? -3.725 8.596 6.085 1.00 84.75 291 TYR A O 1
ATOM 2234 N N . GLN A 1 292 ? -1.576 8.077 6.514 1.00 83.81 292 GLN A N 1
ATOM 2235 C CA . GLN A 1 292 ? -1.605 8.461 7.917 1.00 83.81 292 GLN A CA 1
ATOM 2236 C C . GLN A 1 292 ? -1.471 9.983 8.049 1.00 83.81 292 GLN A C 1
ATOM 2238 O O . GLN A 1 292 ? -0.491 10.598 7.642 1.00 83.81 292 GLN A O 1
ATOM 2243 N N . LYS A 1 293 ? -2.478 10.608 8.649 1.00 84.25 293 LYS A N 1
ATOM 2244 C CA . LYS A 1 293 ? -2.519 12.032 8.953 1.00 84.25 293 LYS A CA 1
ATOM 2245 C C . LYS A 1 293 ? -2.383 12.237 10.454 1.00 84.25 293 LYS A C 1
ATOM 2247 O O . LYS A 1 293 ? -3.289 11.894 11.217 1.00 84.25 293 LYS A O 1
ATOM 2252 N N . VAL A 1 294 ? -1.267 12.825 10.865 1.00 82.69 294 VAL A N 1
ATOM 2253 C CA . VAL A 1 294 ? -1.006 13.195 12.259 1.00 82.69 294 VAL A CA 1
ATOM 2254 C C . VAL A 1 294 ? -1.618 14.569 12.537 1.00 82.69 294 VAL A C 1
ATOM 2256 O O . VAL A 1 294 ? -1.355 15.526 11.808 1.00 82.69 294 VAL A O 1
ATOM 2259 N N . ASP A 1 295 ? -2.471 14.672 13.556 1.00 78.62 295 ASP A N 1
ATOM 2260 C CA . ASP A 1 295 ? -2.998 15.959 14.013 1.00 78.62 295 ASP A CA 1
ATOM 2261 C C . ASP A 1 295 ? -1.989 16.717 14.899 1.00 78.62 295 ASP A C 1
ATOM 2263 O O . ASP A 1 295 ? -0.939 16.200 15.286 1.00 78.62 295 ASP A O 1
ATOM 2267 N N . THR A 1 296 ? -2.309 17.963 15.253 1.00 74.62 296 THR A N 1
ATOM 2268 C CA . THR A 1 296 ? -1.453 18.813 16.102 1.00 74.62 296 THR A CA 1
ATOM 2269 C C . THR A 1 296 ? -1.221 18.259 17.510 1.00 74.62 296 THR A C 1
ATOM 2271 O O . THR A 1 296 ? -0.324 18.728 18.202 1.00 74.62 296 THR A O 1
ATOM 2274 N N . ASN A 1 297 ? -2.008 17.271 17.940 1.00 71.69 297 ASN A N 1
ATOM 2275 C CA . ASN A 1 297 ? -1.899 16.612 19.237 1.00 71.69 297 ASN A CA 1
ATOM 2276 C C . ASN A 1 297 ? -1.185 15.249 19.136 1.00 71.69 297 ASN A C 1
ATOM 2278 O O . ASN A 1 297 ? -1.173 14.492 20.108 1.00 71.69 297 ASN A O 1
ATOM 2282 N N . GLY A 1 298 ? -0.615 14.912 17.972 1.00 72.12 298 GLY A N 1
ATOM 2283 C CA . GLY A 1 298 ? 0.066 13.639 17.727 1.00 72.12 298 GLY A CA 1
ATOM 2284 C C . GLY A 1 298 ? -0.878 12.456 17.486 1.00 72.12 298 GLY A C 1
ATOM 2285 O O . GLY A 1 298 ? -0.438 11.306 17.486 1.00 72.12 298 GLY A O 1
ATOM 2286 N N . VAL A 1 299 ? -2.178 12.691 17.286 1.00 62.59 299 VAL A N 1
ATOM 2287 C CA . VAL A 1 299 ? -3.146 11.636 16.978 1.00 62.59 299 VAL A CA 1
ATOM 2288 C C . VAL A 1 299 ? -3.076 11.302 15.494 1.00 62.59 299 VAL A C 1
ATOM 2290 O O . VAL A 1 299 ? -3.340 12.136 14.632 1.00 62.59 299 VAL A O 1
ATOM 2293 N N . ILE A 1 300 ? -2.756 10.045 15.200 1.00 73.69 300 ILE A N 1
ATOM 2294 C CA . ILE A 1 300 ? -2.727 9.516 13.837 1.00 73.69 300 ILE A CA 1
ATOM 2295 C C . ILE A 1 300 ? -4.136 9.084 13.417 1.00 73.69 300 ILE A C 1
ATOM 2297 O O . ILE A 1 300 ? -4.693 8.131 13.973 1.00 73.69 300 ILE A O 1
ATOM 2301 N N . THR A 1 301 ? -4.668 9.760 12.405 1.00 70.75 301 THR A N 1
ATOM 2302 C CA . THR A 1 301 ? -5.903 9.430 11.677 1.00 70.75 301 THR A CA 1
ATOM 2303 C C . THR A 1 301 ? -5.565 8.914 10.280 1.00 70.75 301 THR A C 1
ATOM 2305 O O . THR A 1 301 ? -4.452 9.123 9.813 1.00 70.75 301 THR A O 1
ATOM 2308 N N . ILE A 1 302 ? -6.488 8.227 9.608 1.00 70.69 302 ILE A N 1
ATOM 2309 C CA . ILE A 1 302 ? -6.312 7.831 8.205 1.00 70.69 302 ILE A CA 1
ATOM 2310 C C . ILE A 1 302 ? -7.166 8.744 7.334 1.00 70.69 302 ILE A C 1
ATOM 2312 O O . ILE A 1 302 ? -8.328 8.999 7.650 1.00 70.69 302 ILE A O 1
ATOM 2316 N N . ALA A 1 303 ? -6.584 9.253 6.255 1.00 74.62 303 ALA A N 1
ATOM 2317 C CA . ALA A 1 303 ? -7.279 10.075 5.280 1.00 74.62 303 ALA A CA 1
ATOM 2318 C C . ALA A 1 303 ? -7.123 9.477 3.875 1.00 74.62 303 ALA A C 1
ATOM 2320 O O . ALA A 1 303 ? -6.066 8.930 3.559 1.00 74.62 303 ALA A O 1
ATOM 2321 N N . PRO A 1 304 ? -8.143 9.591 3.007 1.00 74.56 304 PRO A N 1
ATOM 2322 C CA . PRO A 1 304 ? -8.007 9.187 1.615 1.00 74.56 304 PRO A CA 1
ATOM 2323 C C . PRO A 1 304 ? -6.954 10.052 0.918 1.00 74.56 304 PRO A C 1
ATOM 2325 O O . PRO A 1 304 ? -6.950 11.283 1.064 1.00 74.56 304 PRO A O 1
ATOM 2328 N N . TYR A 1 305 ? -6.084 9.422 0.131 1.00 86.94 305 TYR A N 1
ATOM 2329 C CA . TYR A 1 305 ? -5.133 10.136 -0.701 1.00 86.94 305 TYR A CA 1
ATOM 2330 C C . TYR A 1 305 ? -5.887 10.735 -1.886 1.00 86.94 305 TYR A C 1
ATOM 2332 O O . TYR A 1 305 ? -6.373 10.036 -2.767 1.00 86.94 305 TYR A O 1
ATOM 2340 N N . LYS A 1 306 ? -6.029 12.061 -1.898 1.00 88.62 306 LYS A N 1
ATOM 2341 C CA . LYS A 1 306 ? -6.677 12.784 -2.999 1.00 88.62 306 LYS A CA 1
ATOM 2342 C C . LYS A 1 306 ? -5.606 13.308 -3.954 1.00 88.62 306 LYS A C 1
ATOM 2344 O O . LYS A 1 306 ? -5.004 14.342 -3.637 1.00 88.62 306 LYS A O 1
ATOM 2349 N N . PRO A 1 307 ? -5.339 12.637 -5.091 1.00 90.06 307 PRO A N 1
ATOM 2350 C CA . PRO A 1 307 ? -4.341 13.107 -6.036 1.00 90.06 307 PRO A CA 1
ATOM 2351 C C . PRO A 1 307 ? -4.795 14.425 -6.666 1.00 90.06 307 PRO A C 1
ATOM 2353 O O . PRO A 1 307 ? -5.908 14.562 -7.170 1.00 90.06 307 PRO A O 1
ATOM 2356 N N . SER A 1 308 ? -3.912 15.418 -6.630 1.00 93.44 308 SER A N 1
ATOM 2357 C CA . SER A 1 308 ? -4.072 16.684 -7.341 1.00 93.44 308 SER A CA 1
ATOM 2358 C C . SER A 1 308 ? -2.950 16.830 -8.362 1.00 93.44 308 SER A C 1
ATOM 2360 O O . SER A 1 308 ? -1.905 16.190 -8.241 1.00 93.44 308 SER A O 1
ATOM 2362 N N . ARG A 1 309 ? -3.118 17.715 -9.351 1.00 93.69 309 ARG A N 1
ATOM 2363 C CA . ARG A 1 309 ? -2.063 17.984 -10.342 1.00 93.69 309 ARG A CA 1
ATOM 2364 C C . ARG A 1 309 ? -0.730 18.370 -9.688 1.00 93.69 309 ARG A C 1
ATOM 2366 O O . ARG A 1 309 ? 0.308 17.963 -10.202 1.00 93.69 309 ARG A O 1
ATOM 2373 N N . ALA A 1 310 ? -0.781 19.127 -8.589 1.00 95.38 310 ALA A N 1
ATOM 2374 C CA . ALA A 1 310 ? 0.392 19.526 -7.815 1.00 95.38 310 ALA A CA 1
ATOM 2375 C C . ALA A 1 310 ? 1.053 18.309 -7.157 1.00 95.38 310 ALA A C 1
ATOM 2377 O O . ALA A 1 310 ? 2.188 18.007 -7.493 1.00 95.38 310 ALA A O 1
ATOM 2378 N N . LYS A 1 311 ? 0.299 17.522 -6.373 1.00 95.31 311 LYS A N 1
ATOM 2379 C CA . LYS A 1 311 ? 0.814 16.305 -5.717 1.00 95.31 311 LYS A CA 1
ATOM 2380 C C . LYS A 1 311 ? 1.444 15.327 -6.705 1.00 95.31 311 LYS A C 1
ATOM 2382 O O . LYS A 1 311 ? 2.515 14.793 -6.461 1.00 95.31 311 LYS A O 1
ATOM 2387 N N . VAL A 1 312 ? 0.791 15.125 -7.848 1.00 96.25 312 VAL A N 1
ATOM 2388 C CA . VAL A 1 312 ? 1.320 14.285 -8.928 1.00 96.25 312 VAL A CA 1
ATOM 2389 C C . VAL A 1 312 ? 2.631 14.856 -9.466 1.00 96.25 312 VAL A C 1
ATOM 2391 O O . VAL A 1 312 ? 3.559 14.097 -9.694 1.00 96.25 312 VAL A O 1
ATOM 2394 N N . SER A 1 313 ? 2.740 16.173 -9.666 1.00 96.12 313 SER A N 1
ATOM 2395 C CA . SER A 1 313 ? 4.008 16.790 -10.081 1.00 96.12 313 SER A CA 1
ATOM 2396 C C . SER A 1 313 ? 5.107 16.580 -9.041 1.00 96.12 313 SER A C 1
ATOM 2398 O O . SER A 1 313 ? 6.192 16.147 -9.404 1.00 96.12 313 SER A O 1
ATOM 2400 N N . ASP A 1 314 ? 4.791 16.795 -7.764 1.00 97.44 314 ASP A N 1
ATOM 2401 C CA . ASP A 1 314 ? 5.744 16.653 -6.663 1.00 97.44 314 ASP A CA 1
ATOM 2402 C C . ASP A 1 314 ? 6.264 15.207 -6.549 1.00 97.44 314 ASP A C 1
ATOM 2404 O O . ASP A 1 314 ? 7.441 14.990 -6.269 1.00 97.44 314 ASP A O 1
ATOM 2408 N N . 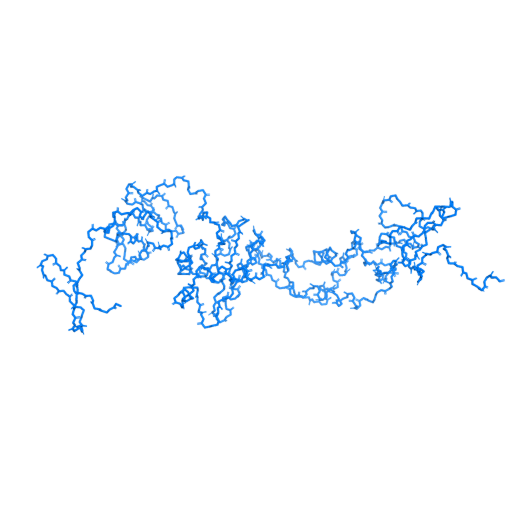ILE A 1 315 ? 5.414 14.200 -6.805 1.00 97.19 315 ILE A N 1
ATOM 2409 C CA . ILE A 1 315 ? 5.819 12.781 -6.850 1.00 97.19 315 ILE A CA 1
ATOM 2410 C C . ILE A 1 315 ? 6.834 12.549 -7.974 1.00 97.19 315 ILE A C 1
ATOM 2412 O O . ILE A 1 315 ? 7.862 11.914 -7.752 1.00 97.19 315 ILE A O 1
ATOM 2416 N N . PHE A 1 316 ? 6.581 13.087 -9.170 1.00 95.62 316 PHE A N 1
ATOM 2417 C CA . PHE A 1 316 ? 7.532 13.003 -10.283 1.00 95.62 316 PHE A CA 1
ATOM 2418 C C . PHE A 1 316 ? 8.848 13.723 -9.977 1.00 95.62 316 PHE A C 1
ATOM 2420 O O . PHE A 1 316 ? 9.911 13.230 -10.351 1.00 95.62 316 PHE A O 1
ATOM 2427 N N . ASP A 1 317 ? 8.795 14.851 -9.272 1.00 95.31 317 ASP A N 1
ATOM 2428 C CA . ASP A 1 317 ? 9.997 15.556 -8.839 1.00 95.31 317 ASP A CA 1
ATOM 2429 C C . ASP A 1 317 ? 10.788 14.732 -7.813 1.00 95.31 317 ASP A C 1
ATOM 2431 O O . ASP A 1 317 ? 12.017 14.678 -7.895 1.00 95.31 317 ASP A O 1
ATOM 2435 N N . ALA A 1 318 ? 10.108 14.020 -6.908 1.00 97.06 318 ALA A N 1
ATOM 2436 C CA . ALA A 1 318 ? 10.738 13.106 -5.956 1.00 97.06 318 ALA A CA 1
ATOM 2437 C C . ALA A 1 318 ? 11.406 11.895 -6.637 1.00 97.06 318 ALA A C 1
ATOM 2439 O O . ALA A 1 318 ? 12.455 11.440 -6.181 1.00 97.06 318 ALA A O 1
ATOM 2440 N N . LEU A 1 319 ? 10.878 11.417 -7.772 1.00 95.44 319 LEU A N 1
ATOM 2441 C CA . LEU A 1 319 ? 11.515 10.348 -8.557 1.00 95.44 319 LEU A CA 1
ATOM 2442 C C . LEU A 1 319 ? 12.922 10.714 -9.061 1.00 95.44 319 LEU A C 1
ATOM 2444 O O . LEU A 1 319 ? 13.718 9.816 -9.349 1.00 95.44 319 LEU A O 1
ATOM 2448 N N . ASN A 1 320 ? 13.279 12.004 -9.111 1.00 92.69 320 ASN A N 1
ATOM 2449 C CA . ASN A 1 320 ? 14.643 12.439 -9.431 1.00 92.69 320 ASN A CA 1
ATOM 2450 C C . ASN A 1 320 ? 15.696 11.946 -8.424 1.00 92.69 320 ASN A C 1
ATOM 2452 O O . ASN A 1 320 ? 16.888 12.040 -8.693 1.00 92.69 320 ASN A O 1
ATOM 2456 N N . GLN A 1 321 ? 15.297 11.396 -7.280 1.00 94.38 321 GLN A N 1
ATOM 2457 C CA . GLN A 1 321 ? 16.232 10.751 -6.365 1.00 94.38 321 GLN A CA 1
ATOM 2458 C C . GLN A 1 321 ? 16.785 9.421 -6.903 1.00 94.38 321 GLN A C 1
ATOM 2460 O O . GLN A 1 321 ? 17.931 9.085 -6.611 1.00 94.38 321 GLN A O 1
ATOM 2465 N N . TRP A 1 322 ? 16.002 8.672 -7.688 1.00 94.19 322 TRP A N 1
ATOM 2466 C CA . TRP A 1 322 ? 16.347 7.299 -8.100 1.00 94.19 322 TRP A CA 1
ATOM 2467 C C . TRP A 1 322 ? 16.474 7.114 -9.613 1.00 94.19 322 TRP A C 1
ATOM 2469 O O . TRP A 1 322 ? 17.221 6.255 -10.081 1.00 94.19 322 TRP A O 1
ATOM 2479 N N . CYS A 1 323 ? 15.725 7.887 -10.393 1.00 95.06 323 CYS A N 1
ATOM 2480 C CA . CYS A 1 323 ? 15.587 7.685 -11.832 1.00 95.06 323 CYS A CA 1
ATOM 2481 C C . CYS A 1 323 ? 16.646 8.365 -12.727 1.00 95.06 323 CYS A C 1
ATOM 2483 O O . CYS A 1 323 ? 16.813 7.879 -13.851 1.00 95.06 323 CYS A O 1
ATOM 2485 N N . PRO A 1 324 ? 17.340 9.458 -12.344 1.00 96.00 324 PRO A N 1
ATOM 2486 C CA . PRO A 1 324 ? 18.233 10.151 -13.269 1.00 96.00 324 PRO A CA 1
ATOM 2487 C C . PRO A 1 324 ? 19.445 9.340 -13.716 1.00 96.00 324 PRO A C 1
ATOM 2489 O O . PRO A 1 324 ? 20.113 8.684 -12.921 1.00 96.00 324 PRO A O 1
ATOM 2492 N N . ILE A 1 325 ? 19.777 9.480 -14.998 1.00 95.88 325 ILE A N 1
ATOM 2493 C CA . ILE A 1 325 ? 21.020 8.996 -15.598 1.00 95.88 325 ILE A CA 1
ATOM 2494 C C . ILE A 1 325 ? 21.734 10.182 -16.242 1.00 95.88 325 ILE A C 1
ATOM 2496 O O . ILE A 1 325 ? 21.160 10.916 -17.048 1.00 95.88 325 ILE A O 1
ATOM 2500 N N . THR A 1 326 ? 23.006 10.362 -15.893 1.00 93.94 326 THR A N 1
ATOM 2501 C CA . THR A 1 326 ? 23.830 11.488 -16.361 1.00 93.94 326 THR A CA 1
ATOM 2502 C C . THR A 1 326 ? 24.839 11.105 -17.441 1.00 93.94 326 THR A C 1
ATOM 2504 O O . THR A 1 326 ? 25.347 11.987 -18.130 1.00 93.94 326 THR A O 1
ATOM 2507 N N . LYS A 1 327 ? 25.136 9.810 -17.594 1.00 94.75 327 LYS A N 1
ATOM 2508 C CA . LYS A 1 327 ? 26.101 9.279 -18.566 1.00 94.75 327 LYS A CA 1
ATOM 2509 C C . LYS A 1 327 ? 25.395 8.746 -19.813 1.00 94.75 327 LYS A C 1
ATOM 2511 O O . LYS A 1 327 ? 24.238 8.335 -19.750 1.00 94.75 327 LYS A O 1
ATOM 2516 N N . ASP A 1 328 ? 26.111 8.743 -20.932 1.00 95.56 328 ASP A N 1
ATOM 2517 C CA . ASP A 1 328 ? 25.581 8.279 -22.212 1.00 95.56 328 ASP A CA 1
ATOM 2518 C C . ASP A 1 328 ? 25.657 6.741 -22.324 1.00 95.56 328 ASP A C 1
ATOM 2520 O O . ASP A 1 328 ? 26.647 6.152 -21.884 1.00 95.56 328 ASP A O 1
ATOM 2524 N N . PRO A 1 329 ? 24.635 6.083 -22.906 1.00 95.62 329 PRO A N 1
ATOM 2525 C CA . PRO A 1 329 ? 24.630 4.637 -23.126 1.00 95.62 329 PRO A CA 1
ATOM 2526 C C . PRO A 1 329 ? 25.658 4.216 -24.196 1.00 95.62 329 PRO A C 1
ATOM 2528 O O . PRO A 1 329 ? 25.919 4.998 -25.115 1.00 95.62 329 PRO A O 1
ATOM 2531 N N . PRO A 1 330 ? 26.177 2.970 -24.155 1.00 95.44 330 PRO A N 1
ATOM 2532 C CA . PRO A 1 330 ? 25.831 1.906 -23.207 1.00 95.44 330 PRO A CA 1
ATOM 2533 C C . PRO A 1 330 ? 26.618 1.989 -21.883 1.00 95.44 330 PRO A C 1
ATOM 2535 O O . PRO A 1 330 ? 27.825 2.218 -21.896 1.00 95.44 330 PRO A O 1
ATOM 2538 N N . LEU A 1 331 ? 25.961 1.760 -20.736 1.00 95.81 331 LEU A N 1
ATOM 2539 C CA . LEU A 1 331 ? 26.643 1.630 -19.436 1.00 95.81 331 LEU A CA 1
ATOM 2540 C C . LEU A 1 331 ? 25.911 0.719 -18.440 1.00 95.81 331 LEU A C 1
ATOM 2542 O O . LEU A 1 331 ? 24.715 0.484 -18.570 1.00 95.81 331 LEU A O 1
ATOM 2546 N N . TRP A 1 332 ? 26.629 0.254 -17.417 1.00 95.81 332 TRP A N 1
ATOM 2547 C CA . TRP A 1 332 ? 26.049 -0.408 -16.244 1.00 95.81 332 TRP A CA 1
ATOM 2548 C C . TRP A 1 332 ? 25.663 0.616 -15.174 1.00 95.81 332 TRP A C 1
ATOM 2550 O O . TRP A 1 332 ? 26.403 1.572 -14.937 1.00 95.81 332 TRP A O 1
ATOM 2560 N N . LEU A 1 333 ? 24.497 0.426 -14.557 1.00 94.19 333 LEU A N 1
ATOM 2561 C CA . LEU A 1 333 ? 23.922 1.334 -13.558 1.00 94.19 333 LEU A CA 1
ATOM 2562 C C . LEU A 1 333 ? 24.206 0.927 -12.104 1.00 94.19 333 LEU A C 1
ATOM 2564 O O . LEU A 1 333 ? 23.792 1.640 -11.193 1.00 94.19 333 LEU A O 1
ATOM 2568 N N . ASP A 1 334 ? 24.883 -0.196 -11.879 1.00 92.50 334 ASP A N 1
ATOM 2569 C CA . ASP A 1 334 ? 25.339 -0.650 -10.566 1.00 92.50 334 ASP A CA 1
ATOM 2570 C C . ASP A 1 334 ? 26.870 -0.647 -10.454 1.00 92.50 334 ASP A C 1
ATOM 2572 O O . ASP A 1 334 ? 27.607 -0.497 -11.428 1.00 92.50 334 ASP A O 1
ATOM 2576 N N . ASP A 1 335 ? 27.348 -0.849 -9.227 1.00 89.38 335 ASP A N 1
ATOM 2577 C CA . ASP A 1 335 ? 28.775 -0.939 -8.907 1.00 89.38 335 ASP A CA 1
ATOM 2578 C C . ASP A 1 335 ? 29.314 -2.380 -9.004 1.00 89.38 335 ASP A C 1
ATOM 2580 O O . ASP A 1 335 ? 30.415 -2.688 -8.534 1.00 89.38 335 ASP A O 1
ATOM 2584 N N . LYS A 1 336 ? 28.532 -3.305 -9.576 1.00 91.31 336 LYS A N 1
ATOM 2585 C CA . LYS A 1 336 ? 28.950 -4.700 -9.724 1.00 91.31 336 LYS A CA 1
ATOM 2586 C C . LYS A 1 336 ? 29.971 -4.822 -10.853 1.00 91.31 336 LYS A C 1
ATOM 2588 O O . LYS A 1 336 ? 30.038 -4.029 -11.790 1.00 91.31 336 LYS A O 1
ATOM 2593 N N . LYS A 1 337 ? 30.800 -5.862 -10.763 1.00 91.88 337 LYS A N 1
ATOM 2594 C CA . LYS A 1 337 ? 31.778 -6.163 -11.805 1.00 91.88 337 LYS A CA 1
ATOM 2595 C C . LYS A 1 337 ? 31.070 -6.797 -12.998 1.00 91.88 337 LYS A C 1
ATOM 2597 O O . LYS A 1 337 ? 30.692 -7.964 -12.936 1.00 91.88 337 LYS A O 1
ATOM 2602 N N . HIS A 1 338 ? 30.985 -6.046 -14.087 1.00 92.75 338 HIS A N 1
ATOM 2603 C CA . HIS A 1 338 ? 30.396 -6.491 -15.346 1.00 92.75 338 HIS A CA 1
ATOM 2604 C C . HIS A 1 338 ? 31.404 -6.455 -16.501 1.00 92.75 338 HIS A C 1
ATOM 2606 O O . HIS A 1 338 ? 32.446 -5.801 -16.385 1.00 92.75 338 HIS A O 1
ATOM 2612 N N . PRO A 1 339 ? 31.126 -7.144 -17.624 1.00 92.06 339 PRO A N 1
ATOM 2613 C CA . PRO A 1 339 ? 31.869 -6.945 -18.862 1.00 92.06 339 PRO A CA 1
ATOM 2614 C C . PRO A 1 339 ? 31.741 -5.505 -19.370 1.00 92.06 339 PRO A C 1
ATOM 2616 O O . PRO A 1 339 ? 30.745 -4.830 -19.106 1.00 92.06 339 PRO A O 1
ATOM 2619 N N . ASP A 1 340 ? 32.735 -5.057 -20.136 1.00 93.94 340 ASP A N 1
ATOM 2620 C CA . ASP A 1 340 ? 32.738 -3.720 -20.729 1.00 93.94 340 ASP A CA 1
ATOM 2621 C C . ASP A 1 340 ? 31.511 -3.526 -21.654 1.00 93.94 340 ASP A C 1
ATOM 2623 O O . ASP A 1 340 ? 31.390 -4.263 -22.642 1.00 93.94 340 ASP A O 1
ATOM 2627 N N . PRO A 1 341 ? 30.626 -2.550 -21.354 1.00 94.44 341 PRO A N 1
ATOM 2628 C CA . PRO A 1 341 ? 29.424 -2.233 -22.124 1.00 94.44 341 PRO A CA 1
ATOM 2629 C C . PRO A 1 341 ? 29.616 -2.135 -23.635 1.00 94.44 341 PRO A C 1
ATOM 2631 O O . PRO A 1 341 ? 28.705 -2.484 -24.382 1.00 94.44 341 PRO A O 1
ATOM 2634 N N . ILE A 1 342 ? 30.779 -1.665 -24.099 1.00 92.94 342 ILE A N 1
ATOM 2635 C CA . ILE A 1 342 ? 31.034 -1.465 -25.533 1.00 92.94 342 ILE A CA 1
ATOM 2636 C C . ILE A 1 342 ? 31.104 -2.784 -26.315 1.00 92.94 342 ILE A C 1
ATOM 2638 O O . ILE A 1 342 ? 30.892 -2.797 -27.524 1.00 92.94 342 ILE A O 1
ATOM 2642 N N . ASN A 1 343 ? 31.380 -3.894 -25.626 1.00 94.81 343 ASN A N 1
ATOM 2643 C CA . ASN A 1 343 ? 31.485 -5.225 -26.223 1.00 94.81 343 ASN A CA 1
ATOM 2644 C C . ASN A 1 343 ? 30.174 -6.016 -26.129 1.00 94.81 343 ASN A C 1
ATOM 2646 O O . ASN A 1 343 ? 30.154 -7.197 -26.468 1.00 94.81 343 ASN A O 1
ATOM 2650 N N . LEU A 1 344 ? 29.097 -5.410 -25.627 1.00 96.00 344 LEU A N 1
ATOM 2651 C CA . LEU A 1 344 ? 27.827 -6.089 -25.405 1.00 96.00 344 LEU A CA 1
ATOM 2652 C C . LEU A 1 344 ? 26.847 -5.818 -26.545 1.00 96.00 344 LEU A C 1
ATOM 2654 O O . LEU A 1 344 ? 26.622 -4.676 -26.941 1.00 96.00 344 LEU A O 1
ATOM 2658 N N . ILE A 1 345 ? 26.232 -6.887 -27.045 1.00 95.12 345 ILE A N 1
ATOM 2659 C CA . ILE A 1 345 ? 25.220 -6.846 -28.099 1.00 95.12 345 ILE A CA 1
ATOM 2660 C C . ILE A 1 345 ? 23.932 -7.451 -27.546 1.00 95.12 345 ILE A C 1
ATOM 2662 O O . ILE A 1 345 ? 23.886 -8.634 -27.213 1.00 95.12 345 ILE A O 1
ATOM 2666 N N . SER A 1 346 ? 22.877 -6.646 -27.446 1.00 96.19 346 SER A N 1
ATOM 2667 C CA . SER A 1 346 ? 21.567 -7.096 -26.967 1.00 96.19 346 SER A CA 1
ATOM 2668 C C . SER A 1 346 ? 20.743 -7.711 -28.099 1.00 96.19 346 SER A C 1
ATOM 2670 O O . SER A 1 346 ? 20.486 -7.051 -29.105 1.00 96.19 346 SER A O 1
ATOM 2672 N N . PHE A 1 347 ? 20.285 -8.943 -27.903 1.00 96.00 347 PHE A N 1
ATOM 2673 C CA . PHE A 1 347 ? 19.333 -9.677 -28.739 1.00 96.00 347 PHE A CA 1
ATOM 2674 C C . PHE A 1 347 ? 18.048 -9.955 -27.948 1.00 96.00 347 PHE A C 1
ATOM 2676 O O . PHE A 1 347 ? 18.028 -9.836 -26.722 1.00 96.00 347 PHE A O 1
ATOM 2683 N N . GLN A 1 348 ? 16.983 -10.389 -28.627 1.00 92.81 348 GLN A N 1
ATOM 2684 C CA . GLN A 1 348 ? 15.711 -10.723 -27.965 1.00 92.81 348 GLN A CA 1
ATOM 2685 C C . GLN A 1 348 ? 15.830 -11.834 -26.910 1.00 92.81 348 GLN A C 1
ATOM 2687 O O . GLN A 1 348 ? 15.060 -11.862 -25.956 1.00 92.81 348 GLN A O 1
ATOM 2692 N N . ASN A 1 349 ? 16.779 -12.758 -27.078 1.00 93.69 349 ASN A N 1
ATOM 2693 C CA . ASN A 1 349 ? 16.998 -13.892 -26.178 1.00 93.69 349 ASN A CA 1
ATOM 2694 C C . ASN A 1 349 ? 18.157 -13.686 -25.186 1.00 93.69 349 ASN A C 1
ATOM 2696 O O . ASN A 1 349 ? 18.496 -14.617 -24.458 1.00 93.69 349 ASN A O 1
ATOM 2700 N N . GLY A 1 350 ? 18.770 -12.499 -25.144 1.00 94.25 350 GLY A N 1
ATOM 2701 C CA . GLY A 1 350 ? 19.828 -12.183 -24.187 1.00 94.25 350 GLY A CA 1
ATOM 2702 C C . GLY A 1 350 ? 20.901 -11.252 -24.734 1.00 94.25 350 GLY A C 1
ATOM 2703 O O . GLY A 1 350 ? 20.858 -10.790 -25.870 1.00 94.25 350 GLY A O 1
ATOM 2704 N N . VAL A 1 351 ? 21.889 -10.968 -23.895 1.00 95.94 351 VAL A N 1
ATOM 2705 C CA . VAL A 1 351 ? 23.023 -10.102 -24.211 1.00 95.94 351 VAL A CA 1
ATOM 2706 C C . VAL A 1 351 ? 24.250 -10.967 -24.476 1.00 95.94 351 VAL A C 1
ATOM 2708 O O . VAL A 1 351 ? 24.651 -11.768 -23.632 1.00 95.94 351 VAL A O 1
ATOM 2711 N N . LEU A 1 352 ? 24.839 -10.809 -25.659 1.00 95.94 352 LEU A N 1
ATOM 2712 C CA . LEU A 1 352 ? 26.062 -11.483 -26.076 1.00 95.94 352 LEU A CA 1
ATOM 2713 C C . LEU A 1 352 ? 27.266 -10.578 -25.809 1.00 95.94 352 LEU A C 1
ATOM 2715 O O . LEU A 1 352 ? 27.261 -9.407 -26.187 1.00 95.94 352 LEU A O 1
ATOM 2719 N N . ASN A 1 353 ? 28.323 -11.128 -25.217 1.00 95.94 353 ASN A N 1
ATOM 2720 C CA . ASN A 1 353 ? 29.620 -10.460 -25.160 1.00 95.94 353 ASN A CA 1
ATOM 2721 C C . ASN A 1 353 ? 30.438 -10.828 -26.403 1.00 95.94 353 ASN A C 1
ATOM 2723 O O . ASN A 1 353 ? 30.827 -11.982 -26.582 1.00 95.94 353 ASN A O 1
ATOM 2727 N N . PHE A 1 354 ? 30.721 -9.831 -27.238 1.00 93.94 354 PHE A N 1
ATOM 2728 C CA . PHE A 1 354 ? 31.459 -9.984 -28.484 1.00 93.94 354 PHE A CA 1
ATOM 2729 C C . PHE A 1 354 ? 32.851 -10.590 -28.276 1.00 93.94 354 PHE A C 1
ATOM 2731 O O . PHE A 1 354 ? 33.246 -11.477 -29.024 1.00 93.94 354 PHE A O 1
ATOM 2738 N N . ASN A 1 355 ? 33.585 -10.181 -27.239 1.00 94.06 355 ASN A N 1
ATOM 2739 C CA . ASN A 1 355 ? 34.926 -10.716 -26.995 1.00 94.06 355 ASN A CA 1
ATOM 2740 C C . ASN A 1 355 ? 34.887 -12.183 -26.561 1.00 94.06 355 ASN A C 1
ATOM 2742 O O . ASN A 1 355 ? 35.718 -12.969 -27.007 1.00 94.06 355 ASN A O 1
ATOM 2746 N N . ASP A 1 356 ? 33.929 -12.571 -25.716 1.00 93.69 356 ASP A N 1
ATOM 2747 C CA . ASP A 1 356 ? 33.749 -13.979 -25.338 1.00 93.69 356 ASP A CA 1
ATOM 2748 C C . ASP A 1 356 ? 33.402 -14.812 -26.582 1.00 93.69 356 ASP A C 1
ATOM 2750 O O . ASP A 1 356 ? 34.035 -15.842 -26.822 1.00 93.69 356 ASP A O 1
ATOM 2754 N N . TYR A 1 357 ? 32.487 -14.311 -27.418 1.00 93.94 357 TYR A N 1
ATOM 2755 C CA . TYR A 1 357 ? 32.096 -14.948 -28.675 1.00 93.94 357 TYR A CA 1
ATOM 2756 C C . TYR A 1 357 ? 33.287 -15.144 -29.624 1.00 93.94 357 TYR A C 1
ATOM 2758 O O . TYR A 1 357 ? 33.529 -16.257 -30.084 1.00 93.94 357 TYR A O 1
ATOM 2766 N N . MET A 1 358 ? 34.098 -14.104 -29.844 1.00 93.50 358 MET A N 1
ATOM 2767 C CA . MET A 1 358 ? 35.299 -14.186 -30.688 1.00 93.50 358 MET A CA 1
ATOM 2768 C C . MET A 1 358 ? 36.354 -15.163 -30.145 1.00 93.50 358 MET A C 1
ATOM 2770 O O . MET A 1 358 ? 37.168 -15.674 -30.911 1.00 93.50 358 MET A O 1
ATOM 2774 N N . ASN A 1 359 ? 36.331 -15.452 -28.841 1.00 93.56 359 ASN A N 1
ATOM 2775 C CA . ASN A 1 359 ? 37.176 -16.462 -28.201 1.00 93.56 359 ASN A CA 1
ATOM 2776 C C . ASN A 1 359 ? 36.530 -17.865 -28.174 1.00 93.56 359 ASN A C 1
ATOM 2778 O O . ASN A 1 359 ? 37.020 -18.753 -27.477 1.00 93.56 359 ASN A O 1
ATOM 2782 N N . GLY A 1 360 ? 35.433 -18.077 -28.911 1.00 92.06 360 GLY A N 1
ATOM 2783 C CA . GLY A 1 360 ? 34.727 -19.357 -29.007 1.00 92.06 360 GLY A CA 1
ATOM 2784 C C . GLY A 1 360 ? 33.833 -19.676 -27.807 1.00 92.06 360 GLY A C 1
ATOM 2785 O O . GLY A 1 360 ? 33.403 -20.817 -27.642 1.00 92.06 360 GLY A O 1
ATOM 2786 N N . LYS A 1 361 ? 33.557 -18.695 -26.940 1.00 91.62 361 LYS A N 1
ATOM 2787 C CA . LYS A 1 361 ? 32.680 -18.853 -25.779 1.00 91.62 361 LYS A CA 1
ATOM 2788 C C . LYS A 1 361 ? 31.338 -18.180 -26.042 1.00 91.62 361 LYS A C 1
ATOM 2790 O O . LYS A 1 361 ? 31.216 -16.959 -26.030 1.00 91.62 361 LYS A O 1
ATOM 2795 N N . ILE A 1 362 ? 30.305 -18.997 -26.187 1.00 90.56 362 ILE A N 1
ATOM 2796 C CA . ILE A 1 362 ? 28.953 -18.533 -26.495 1.00 90.56 362 ILE A CA 1
ATOM 2797 C C . ILE A 1 362 ? 28.126 -18.574 -25.222 1.00 90.56 362 ILE A C 1
ATOM 2799 O O . ILE A 1 362 ? 27.641 -19.622 -24.799 1.00 90.56 362 ILE A O 1
ATOM 2803 N N . VAL A 1 363 ? 28.007 -17.418 -24.579 1.00 90.50 363 VAL A N 1
ATOM 2804 C CA . VAL A 1 363 ? 27.184 -17.246 -23.384 1.00 90.50 363 VAL A CA 1
ATOM 2805 C C . VAL A 1 363 ? 26.287 -16.040 -23.594 1.00 90.50 363 VAL A C 1
ATOM 2807 O O . VAL A 1 363 ? 26.776 -14.927 -23.782 1.00 90.50 363 VAL A O 1
ATOM 2810 N N . LEU A 1 364 ? 24.977 -16.276 -23.541 1.00 93.44 364 LEU A N 1
ATOM 2811 C CA . LEU A 1 364 ? 23.971 -15.223 -23.493 1.00 93.44 364 LEU A CA 1
ATOM 2812 C C . LEU A 1 364 ? 23.640 -14.934 -22.033 1.00 93.44 364 LEU A C 1
ATOM 2814 O O . LEU A 1 364 ? 23.121 -15.792 -21.318 1.00 93.44 364 LEU A O 1
ATOM 2818 N N . THR A 1 365 ? 23.955 -13.726 -21.580 1.00 92.94 365 THR A N 1
ATOM 2819 C CA . THR A 1 365 ? 23.519 -13.259 -20.264 1.00 92.94 365 THR A CA 1
ATOM 2820 C C . THR A 1 365 ? 22.084 -12.740 -20.352 1.00 92.94 365 THR A C 1
ATOM 2822 O O . THR A 1 365 ? 21.755 -12.082 -21.342 1.00 92.94 365 THR A O 1
ATOM 2825 N N . PRO A 1 366 ? 21.224 -12.979 -19.346 1.00 92.94 366 PRO A N 1
ATOM 2826 C CA . PRO A 1 366 ? 19.882 -12.405 -19.323 1.00 92.94 366 PRO A CA 1
ATOM 2827 C C . PRO A 1 366 ? 19.913 -10.881 -19.459 1.00 92.94 366 PRO A C 1
ATOM 2829 O O . PRO A 1 366 ? 20.802 -10.216 -18.922 1.00 92.94 366 PRO A O 1
ATOM 2832 N N . SER A 1 367 ? 18.935 -10.326 -20.171 1.00 92.38 367 SER A N 1
ATOM 2833 C CA . SER A 1 367 ? 18.734 -8.882 -20.212 1.00 92.38 367 SER A CA 1
ATOM 2834 C C . SER A 1 367 ? 18.330 -8.376 -18.826 1.00 92.38 367 SER A C 1
ATOM 2836 O O . SER A 1 367 ? 17.565 -9.032 -18.122 1.00 92.38 367 SER A O 1
ATOM 2838 N N . THR A 1 368 ? 18.843 -7.216 -18.424 1.00 94.00 368 THR A N 1
ATOM 2839 C CA . THR A 1 368 ? 18.529 -6.607 -17.128 1.00 94.00 368 THR A CA 1
ATOM 2840 C C . THR A 1 368 ? 18.404 -5.086 -17.251 1.00 94.00 368 THR A C 1
ATOM 2842 O O . THR A 1 368 ? 19.176 -4.490 -18.011 1.00 94.00 368 THR A O 1
ATOM 2845 N N . PRO A 1 369 ? 17.511 -4.432 -16.480 1.00 95.62 369 PRO A N 1
ATOM 2846 C CA . PRO A 1 369 ? 17.458 -2.971 -16.406 1.00 95.62 369 PRO A CA 1
ATOM 2847 C C . PRO A 1 369 ? 18.743 -2.338 -15.842 1.00 95.62 369 PRO A C 1
ATOM 2849 O O . PRO A 1 369 ? 18.952 -1.135 -15.978 1.00 95.62 369 PRO A O 1
ATOM 2852 N N . ALA A 1 370 ? 19.636 -3.123 -15.225 1.00 95.75 370 ALA A N 1
ATOM 2853 C CA . ALA A 1 370 ? 20.958 -2.645 -14.818 1.00 95.75 370 ALA A CA 1
ATOM 2854 C C . ALA A 1 370 ? 21.832 -2.228 -16.014 1.00 95.75 370 ALA A C 1
ATOM 2856 O O . ALA A 1 370 ? 22.724 -1.393 -15.855 1.00 95.75 370 ALA A O 1
ATOM 2857 N N . PHE A 1 371 ? 21.589 -2.796 -17.201 1.00 96.19 371 PHE A N 1
ATOM 2858 C CA . PHE A 1 371 ? 22.288 -2.434 -18.427 1.00 96.19 371 PHE A CA 1
ATOM 2859 C C . PHE A 1 371 ? 21.525 -1.322 -19.150 1.00 96.19 371 PHE A C 1
ATOM 2861 O O . PHE A 1 371 ? 20.482 -1.548 -19.759 1.00 96.19 371 PHE A O 1
ATOM 2868 N N . PHE A 1 372 ? 22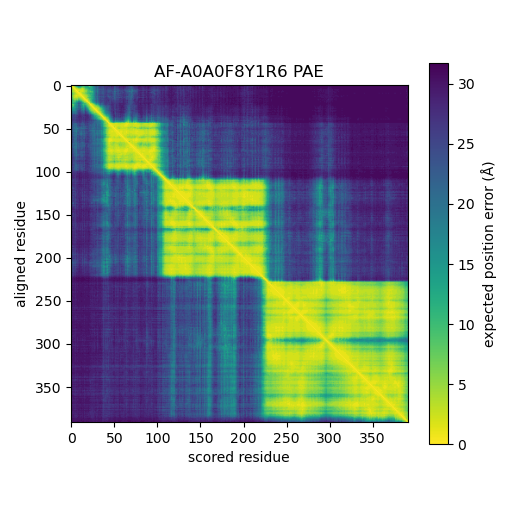.042 -0.098 -19.087 1.00 96.94 372 PHE A N 1
ATOM 2869 C CA . PHE A 1 372 ? 21.461 1.042 -19.781 1.00 96.94 372 PHE A CA 1
ATOM 2870 C C . PHE A 1 372 ? 21.906 1.066 -21.244 1.00 96.94 372 PHE A C 1
ATOM 2872 O O . PHE A 1 372 ? 22.965 1.596 -21.584 1.00 96.94 372 PHE A O 1
ATOM 2879 N N . ASN A 1 373 ? 21.073 0.504 -22.115 1.00 96.19 373 ASN A N 1
ATOM 2880 C CA . ASN A 1 373 ? 21.212 0.493 -23.570 1.00 96.19 373 ASN A CA 1
ATOM 2881 C C . ASN A 1 373 ? 19.915 0.969 -24.242 1.00 96.19 373 ASN A C 1
ATOM 2883 O O . ASN A 1 373 ? 18.827 0.800 -23.706 1.00 96.19 373 ASN A O 1
ATOM 2887 N N . MET A 1 374 ? 20.022 1.522 -25.451 1.00 95.00 374 MET A N 1
ATOM 2888 C CA . MET A 1 374 ? 18.866 2.040 -26.210 1.00 95.00 374 MET A CA 1
ATOM 2889 C C . MET A 1 374 ? 18.463 1.150 -27.389 1.00 95.00 374 MET A C 1
ATOM 2891 O O . MET A 1 374 ? 17.507 1.451 -28.095 1.00 95.00 374 MET A O 1
ATOM 2895 N N . ASN A 1 375 ? 19.218 0.080 -27.638 1.00 93.75 375 ASN A N 1
ATOM 2896 C CA . ASN A 1 375 ? 19.078 -0.744 -28.829 1.00 93.75 375 ASN A CA 1
ATOM 2897 C C . ASN A 1 375 ? 19.035 -2.217 -28.442 1.00 93.75 375 ASN A C 1
ATOM 2899 O O . ASN A 1 375 ? 19.842 -2.672 -27.630 1.00 93.75 375 ASN A O 1
ATOM 2903 N N . VAL A 1 376 ? 18.137 -2.946 -29.092 1.00 95.25 376 VAL A N 1
ATOM 2904 C CA . VAL A 1 376 ? 18.077 -4.404 -29.093 1.00 95.25 376 VAL A CA 1
ATOM 2905 C C . VAL A 1 376 ? 17.935 -4.860 -30.540 1.00 95.25 376 VAL A C 1
ATOM 2907 O O . VAL A 1 376 ? 17.210 -4.248 -31.329 1.00 95.25 376 VAL A O 1
ATOM 2910 N N . ILE A 1 377 ? 18.660 -5.906 -30.917 1.00 94.69 377 ILE A N 1
ATOM 2911 C CA . ILE A 1 377 ? 18.478 -6.556 -32.209 1.00 94.69 377 ILE A CA 1
ATOM 2912 C C . ILE A 1 377 ? 17.152 -7.325 -32.138 1.00 94.69 377 ILE A C 1
ATOM 2914 O O . ILE A 1 377 ? 16.983 -8.142 -31.232 1.00 94.69 377 ILE A O 1
ATOM 2918 N N . PRO A 1 378 ? 16.211 -7.114 -33.078 1.00 91.38 378 PRO A N 1
ATOM 2919 C CA . PRO A 1 378 ? 14.856 -7.667 -33.010 1.00 91.38 378 PRO A CA 1
ATOM 2920 C C . PRO A 1 378 ? 14.788 -9.160 -33.376 1.00 91.38 378 PRO A C 1
ATOM 2922 O O . PRO A 1 378 ? 13.736 -9.657 -33.765 1.00 91.38 378 PRO A O 1
ATOM 2925 N N . TYR A 1 379 ? 15.911 -9.869 -33.284 1.00 91.06 379 TYR A N 1
ATOM 2926 C CA . TYR A 1 379 ? 16.037 -11.287 -33.583 1.00 91.06 379 TYR A CA 1
ATOM 2927 C C . TYR A 1 379 ? 16.715 -11.981 -32.402 1.00 91.06 379 TYR A C 1
ATOM 2929 O O . TYR A 1 379 ? 17.513 -11.368 -31.687 1.00 91.06 379 TYR A O 1
ATOM 2937 N N . ALA A 1 380 ? 16.408 -13.259 -32.203 1.00 93.19 380 ALA A N 1
ATOM 2938 C CA . ALA A 1 380 ? 17.173 -14.105 -31.299 1.00 93.19 380 ALA A CA 1
ATOM 2939 C C . ALA A 1 380 ? 18.561 -14.373 -31.898 1.00 93.19 380 ALA A C 1
ATOM 2941 O O . ALA A 1 380 ? 18.686 -14.613 -33.099 1.00 93.19 380 ALA A O 1
ATOM 2942 N N . PHE A 1 381 ? 19.597 -14.335 -31.064 1.00 93.88 381 PHE A N 1
ATOM 2943 C CA . PHE A 1 381 ? 20.911 -14.827 -31.451 1.00 93.88 381 PHE A CA 1
ATOM 2944 C C . PHE A 1 381 ? 20.859 -16.347 -31.618 1.00 93.88 381 PHE A C 1
ATOM 2946 O O . PHE A 1 381 ? 20.451 -17.054 -30.692 1.00 93.88 381 PHE A O 1
ATOM 2953 N N . ASP A 1 382 ? 21.304 -16.820 -32.777 1.00 91.81 382 ASP A N 1
ATOM 2954 C CA . ASP A 1 382 ? 21.483 -18.229 -33.107 1.00 91.81 382 ASP A CA 1
ATOM 2955 C C . ASP A 1 382 ? 22.690 -18.343 -34.048 1.00 91.81 382 ASP A C 1
ATOM 2957 O O . ASP A 1 382 ? 22.668 -17.840 -35.172 1.00 91.81 382 ASP A O 1
ATOM 2961 N N . GLU A 1 383 ? 23.763 -18.963 -33.557 1.00 89.88 383 GLU A N 1
ATOM 2962 C CA . GLU A 1 383 ? 25.014 -19.137 -34.304 1.00 89.88 383 GLU A CA 1
ATOM 2963 C C . GLU A 1 383 ? 24.850 -20.097 -35.493 1.00 89.88 383 GLU A C 1
ATOM 2965 O O . GLU A 1 383 ? 25.620 -20.052 -36.447 1.00 89.88 383 GLU A O 1
ATOM 2970 N N . THR A 1 384 ? 23.829 -20.956 -35.469 1.00 89.00 384 THR A N 1
ATOM 2971 C CA . THR A 1 384 ? 23.626 -21.987 -36.495 1.00 89.00 384 THR A CA 1
ATOM 2972 C C . THR A 1 384 ? 22.891 -21.473 -37.734 1.00 89.00 384 THR A C 1
ATOM 2974 O O . THR A 1 384 ? 22.747 -22.204 -38.715 1.00 89.00 384 THR A O 1
ATOM 2977 N N . LEU A 1 385 ? 22.414 -20.224 -37.713 1.00 87.44 385 LEU A N 1
ATOM 2978 C CA . LEU A 1 385 ? 21.678 -19.639 -38.828 1.00 87.44 385 LEU A CA 1
ATOM 2979 C C . LEU A 1 385 ? 22.615 -19.186 -39.951 1.00 87.44 385 LEU A C 1
ATOM 2981 O O . LEU A 1 385 ? 23.420 -18.271 -39.794 1.00 87.44 385 LEU A O 1
ATOM 2985 N N . GLU A 1 386 ? 22.411 -19.752 -41.138 1.00 83.19 386 GLU A N 1
ATOM 2986 C CA . GLU A 1 386 ? 23.098 -19.351 -42.366 1.00 83.19 386 GLU A CA 1
ATOM 2987 C C . GLU A 1 386 ? 22.172 -18.555 -43.299 1.00 83.19 386 GLU A C 1
ATOM 2989 O O . GLU A 1 386 ? 20.984 -18.855 -43.464 1.00 83.19 386 GLU A O 1
ATOM 2994 N N . SER A 1 387 ? 22.721 -17.529 -43.957 1.00 78.62 387 SER A N 1
ATOM 2995 C CA . SER A 1 387 ? 21.988 -16.725 -44.937 1.00 78.62 387 SER A CA 1
ATOM 2996 C C . SER A 1 387 ? 22.304 -17.169 -46.359 1.00 78.62 387 SER A C 1
ATOM 2998 O O . SER A 1 387 ? 23.397 -16.935 -46.863 1.00 78.62 387 SER A O 1
ATOM 3000 N N . LYS A 1 388 ? 21.290 -17.672 -47.071 1.00 79.88 388 LYS A N 1
ATOM 3001 C CA . LYS A 1 388 ? 21.377 -18.044 -48.499 1.00 79.88 388 LYS A CA 1
ATOM 3002 C C . LYS A 1 388 ? 21.664 -16.872 -49.458 1.00 79.88 388 LYS A C 1
ATOM 3004 O O . LYS A 1 388 ? 21.675 -17.068 -50.664 1.00 79.88 388 LYS A O 1
ATOM 3009 N N . LYS A 1 389 ? 21.782 -15.639 -48.949 1.00 74.56 389 LYS A N 1
ATOM 3010 C CA . LYS A 1 389 ? 22.131 -14.432 -49.727 1.00 74.56 389 LYS A CA 1
ATOM 3011 C C . LYS A 1 389 ? 23.619 -14.069 -49.650 1.00 74.56 389 LYS A C 1
ATOM 3013 O O . LYS A 1 389 ? 24.009 -13.076 -50.256 1.00 74.56 389 LYS A O 1
ATOM 3018 N N . TRP A 1 390 ? 24.386 -14.784 -48.830 1.00 61.31 390 TRP A N 1
ATOM 3019 C CA . TRP A 1 390 ? 25.816 -14.557 -48.611 1.00 61.31 390 TRP A CA 1
ATOM 3020 C C . TRP A 1 390 ? 26.702 -15.652 -49.235 1.00 61.31 390 TRP A C 1
ATOM 3022 O O . TRP A 1 390 ? 27.921 -15.581 -49.095 1.00 61.31 390 TRP A O 1
ATOM 3032 N N . GLU A 1 391 ? 26.095 -16.609 -49.947 1.00 47.31 391 GLU A N 1
ATOM 3033 C CA . GLU A 1 391 ? 26.728 -17.352 -51.051 1.00 47.31 391 GLU A CA 1
ATOM 3034 C C . GLU A 1 391 ? 26.599 -16.541 -52.346 1.00 47.31 391 GLU A C 1
ATOM 3036 O O . GLU A 1 391 ? 27.575 -16.527 -53.130 1.00 47.31 391 GLU A O 1
#

Organism: NCBI:txid412755

Solvent-accessible surface area (backbone atoms only — not comparable to full-atom values): 23197 Å² total; per-residue (Å²): 141,86,83,69,71,50,74,46,98,88,72,52,73,48,67,60,92,88,71,88,85,89,87,86,87,81,87,68,90,64,78,81,77,65,93,76,70,81,74,85,32,73,76,52,63,39,70,27,30,96,92,36,58,34,90,87,79,61,43,41,53,91,28,33,32,23,51,87,32,75,92,66,35,48,31,36,42,32,73,56,65,83,88,35,82,44,77,64,65,90,74,26,14,35,31,71,71,36,93,83,56,84,77,66,95,67,72,86,52,101,62,83,91,69,96,62,50,37,36,37,32,59,30,68,64,25,24,46,41,35,16,62,54,63,36,56,53,47,49,22,88,37,57,88,43,57,64,72,59,59,69,74,44,98,51,64,75,40,46,34,37,27,45,19,36,58,50,97,62,50,19,48,57,18,25,52,56,50,42,65,59,48,49,78,47,18,80,49,34,33,65,42,72,58,60,90,95,35,50,42,64,39,52,37,45,75,74,65,59,47,51,68,60,53,48,54,52,56,73,68,33,70,56,66,74,84,77,59,56,40,85,39,86,47,32,56,61,51,32,50,51,48,35,70,75,74,34,48,50,96,90,24,58,32,49,35,36,43,92,92,38,47,27,32,54,54,85,59,17,39,41,85,43,60,67,67,59,56,50,51,51,5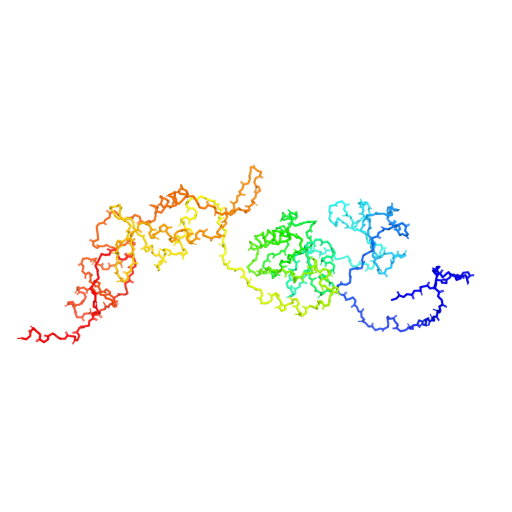1,54,61,68,44,55,91,24,28,17,40,43,68,46,100,84,69,51,74,42,80,42,77,51,77,87,42,77,64,54,54,50,46,21,60,60,41,39,59,79,76,26,62,48,92,73,75,72,58,36,70,76,62,93,66,95,69,81,65,45,89,43,52,46,38,24,67,73,17,30,35,42,50,66,45,42,79,71,75,42,87,59,67,43,78,63,52,56,46,50,42,32,72,59,51,45,96,46,65,81,59,91,86,71,79,63,90,86,80,117